Protein AF-A0A1J3K5B2-F1 (afdb_monomer)

pLDDT: mean 75.66, std 18.06, range [34.28, 97.88]

Nearest PDB structures (foldseek):
  3otr-assembly3_F  TM=8.300E-01  e=3.953E-29  Toxoplasma gondii ME49
  6bfz-assembly3_D  TM=8.298E-01  e=1.308E-27  Escherichia coli
  6npf-assembly1_B  TM=8.309E-01  e=1.735E-27  Escherichia coli
  6npf-assembly3_F  TM=8.221E-01  e=9.865E-28  Escherichia coli
  6bfy-assembly1_A  TM=8.298E-01  e=1.658E-26  Escherichia coli

Solvent-accessible surface area (backbone atoms only — not comparable to full-atom values): 31601 Å² total; per-residue (Å²): 100,77,74,51,55,55,55,52,40,53,63,31,23,30,72,43,47,45,48,43,68,42,87,99,33,66,29,27,41,35,38,39,39,32,31,70,78,72,51,72,41,78,43,58,36,37,63,38,102,82,36,80,44,68,65,52,30,55,50,41,41,73,56,47,26,71,71,46,50,67,41,31,42,59,78,37,48,68,59,50,38,48,54,46,49,50,51,55,55,34,46,77,70,63,73,47,94,59,93,79,67,68,54,67,72,56,56,33,43,51,40,20,50,50,37,51,45,39,46,46,41,13,9,60,46,66,74,47,56,53,24,58,41,45,9,56,77,69,74,50,85,89,82,55,35,45,47,43,54,31,30,29,46,38,37,34,74,71,70,25,31,37,24,43,25,42,45,59,31,72,35,58,60,53,25,49,51,55,47,34,46,25,51,52,37,37,53,51,51,33,60,75,68,71,51,70,69,47,79,43,95,66,47,24,35,39,41,81,66,78,32,58,67,56,54,44,52,50,49,49,51,11,30,48,73,55,68,36,66,84,37,45,32,29,31,38,33,48,42,28,52,79,34,48,39,80,91,78,64,30,38,47,51,55,62,49,88,61,43,71,32,44,54,69,56,50,51,53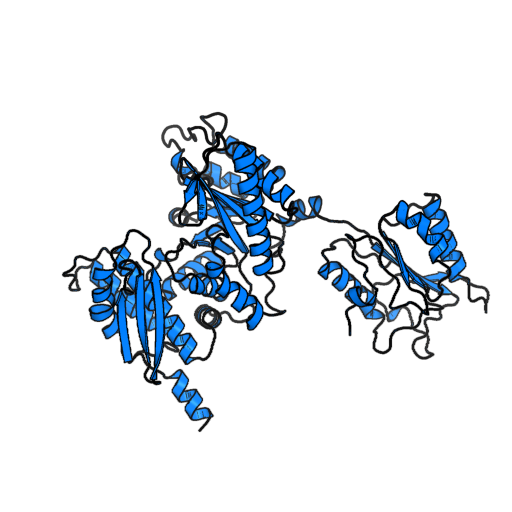,50,50,55,48,36,40,75,75,50,47,38,49,35,37,24,34,75,56,36,90,85,45,56,70,44,54,58,60,50,34,79,36,73,43,35,40,33,36,54,60,84,62,55,85,66,54,87,79,69,82,45,94,69,20,52,46,27,36,44,41,53,69,81,80,31,48,24,54,63,52,44,50,51,54,51,51,50,40,45,75,72,68,30,46,43,30,43,49,52,84,78,45,51,43,54,50,54,58,43,32,48,32,31,20,66,62,42,45,28,33,36,36,53,24,75,68,57,71,77,62,48,46,50,54,44,46,45,41,63,77,74,31,46,95,75,24,48,26,38,26,83,59,78,51,87,79,59,58,48,61,63,52,46,70,77,59,52,65,67,44,45,36,32,36,40,31,42,53,77,59,47,82,78,62,88,91,65,57,78,54,48,45,65,62,34,42,53,48,28,42,41,78,72,71,48,76,40,62,73,40,49,59,35,39,31,30,42,81,75,56,43,71,60,99,84,40,73,57,60,78,88,66,36,80,84,55,41,74,45,75,44,92,40,62,93,92,52,89,54,47,47,56,58,51,53,50,49,55,49,50,33,45,67,67,70,72,46,96,79,58,56,58,11,43,33,44,39,31,22,56,73,75,54,61,76,70,47,56,65,44,36,82,74,29,49,56,66,45,70,33,18,67,93,36,62,77,64,49,66,42,83,76,65,90,89,45,69,52,38,62,51,76,36,53,50,95,122

InterPro domains:
  IPR000941 Enolase [PTHR11902] (56-413)
  IPR020810 Enolase, C-terminal TIM barrel domain [PF00113] (147-414)
  IPR020810 Enolase, C-terminal TIM barrel domain [SM01192] (143-414)
  IPR021139 NYN domain [PF01936] (430-555)
  IPR029017 Enolase-like, N-terminal [G3DSA:3.30.390.10] (14-126)
  IPR029017 Enolase-like, N-terminal [SSF54826] (52-139)
  IPR036849 Enolase-like, C-terminal domain superfamily [G3DSA:3.20.20.120] (128-422)
  IPR036849 Enolase-like, C-terminal domain superfamily [SSF51604] (144-412)

Organism: Noccaea caerulescens (NCBI:txid107243)

Foldseek 3Di:
DVVVVLVVLQQKAFAWWAWDADVPHQQKIWIWTAIPVRDIFIFMFGQDPPDRCPLVRCLRHVQLTVQRGGPRLQPCLVVSLVSLVVSLVCVVVVVDDRPVVDDSLSSLVSLARVSLSSLRVSCVSNVHDSLQSLLVLLVHHDAWAFAWEFAWAEAEPPRKTKTKTQQADFAVVRSLVLQVQLNVLLVVLCVVVVFDWDADPLGHIYGYDQEPVVVLVSSQSSCVVSVNVLRMAMEIEGNQQSQADPVVQWGADRHDPPRTHHLVVLVVVVVCCVQPRRHAEYECSHHLVPLVSLLVCLPDQHEYEYEPVSCVVPPRRPRPRHQAEYEDESSVGSHSSRVSVVQVVCVVSVHAYEYEDPVRGDLLVSRSNCGSSVSNHYYGYRSPDCVSCVNSVCCVPPPNNPRHTNCRPPSDDDDSCVSSCVVPAPQFQEEEEEAQLQDDDDPPDQQQCQLVLLVVLCVVVPHDHDHHPPEYEDEPQARDDVRDGDDPVRHPRHDYDYDHDDPPDSCSRVVVVLVVLVCLLVVNDPPLGLEYEYEYQAPPCPVSCPSSCVPRPYYHYAHNVRQPPDFDDDDPPGTDHPCSSNDVD

Radius of gyration: 30.38 Å; Cα contacts (8 Å, |Δi|>4): 1044; chains: 1; bounding box: 70×64×82 Å

Structure (mmCIF, N/CA/C/O backbone):
data_AF-A0A1J3K5B2-F1
#
_entry.id   AF-A0A1J3K5B2-F1
#
loop_
_atom_site.group_PDB
_atom_site.id
_atom_site.type_symbol
_atom_site.label_atom_id
_atom_site.label_alt_id
_atom_site.label_comp_id
_atom_site.label_asym_id
_atom_site.label_entity_id
_atom_site.label_seq_id
_atom_site.pdbx_PDB_ins_code
_atom_site.Cartn_x
_atom_site.Cartn_y
_atom_site.Cartn_z
_atom_site.occupancy
_atom_site.B_iso_or_equiv
_atom_site.auth_seq_id
_atom_site.auth_comp_id
_atom_site.auth_asym_id
_atom_site.auth_atom_id
_atom_site.pdbx_PDB_model_num
ATOM 1 N N . MET A 1 1 ? -34.889 -6.872 27.319 1.00 44.44 1 MET A N 1
ATOM 2 C CA . MET A 1 1 ? -33.831 -7.878 27.545 1.00 44.44 1 MET A CA 1
ATOM 3 C C . MET A 1 1 ? -32.866 -7.941 26.372 1.00 44.44 1 MET A C 1
ATOM 5 O O . MET A 1 1 ? -31.935 -7.166 26.450 1.00 44.44 1 MET A O 1
ATOM 9 N N . GLU A 1 2 ? -33.076 -8.676 25.269 1.00 37.94 2 GLU A N 1
ATOM 10 C CA . GLU A 1 2 ? -32.074 -8.701 24.163 1.00 37.94 2 GLU A CA 1
ATOM 11 C C . GLU A 1 2 ? -31.792 -7.308 23.551 1.00 37.94 2 GLU A C 1
ATOM 13 O O . GLU A 1 2 ? -30.643 -6.927 23.370 1.00 37.94 2 GLU A O 1
ATOM 18 N N . LEU A 1 3 ? -32.828 -6.482 23.353 1.00 35.09 3 LEU A N 1
ATOM 19 C CA . LEU A 1 3 ? -32.683 -5.082 22.906 1.00 35.09 3 LEU A CA 1
ATOM 20 C C . LEU A 1 3 ? -32.071 -4.141 23.963 1.00 35.09 3 LEU A C 1
ATOM 22 O O . LEU A 1 3 ? -31.509 -3.110 23.609 1.00 35.09 3 LEU A O 1
ATOM 26 N N . GLU A 1 4 ? -32.197 -4.465 25.253 1.00 39.00 4 GLU A N 1
ATOM 27 C CA . GLU A 1 4 ? -31.602 -3.671 26.342 1.00 39.00 4 GLU A CA 1
ATOM 28 C C . GLU A 1 4 ? -30.121 -4.031 26.530 1.00 39.00 4 GLU A C 1
ATOM 30 O O . GLU A 1 4 ? -29.313 -3.130 26.720 1.00 39.00 4 GLU A O 1
ATOM 35 N N . GLU A 1 5 ? -29.747 -5.306 26.364 1.00 45.19 5 GLU A N 1
ATOM 36 C CA . GLU A 1 5 ? -28.350 -5.767 26.338 1.00 45.19 5 GLU A CA 1
ATOM 37 C C . GLU A 1 5 ? -27.587 -5.229 25.110 1.00 45.19 5 GLU A C 1
ATOM 39 O O . GLU A 1 5 ? -26.441 -4.790 25.235 1.00 45.19 5 GLU A O 1
ATOM 44 N N . GLU A 1 6 ? -28.221 -5.171 23.929 1.00 45.34 6 GLU A N 1
ATOM 45 C CA . GLU A 1 6 ? -27.635 -4.526 22.742 1.00 45.34 6 GLU A CA 1
ATOM 46 C C . GLU A 1 6 ? -27.422 -3.014 22.944 1.00 45.34 6 GLU A C 1
ATOM 48 O O . GLU A 1 6 ? -26.370 -2.495 22.564 1.00 45.34 6 GLU A O 1
ATOM 53 N N . LEU A 1 7 ? -28.352 -2.303 23.593 1.00 46.09 7 LEU A N 1
ATOM 54 C CA . LEU A 1 7 ? -28.211 -0.875 23.921 1.00 46.09 7 LEU A CA 1
ATOM 55 C C . LEU A 1 7 ? -27.185 -0.597 25.037 1.00 46.09 7 LEU A C 1
ATOM 57 O O . LEU A 1 7 ? -26.524 0.446 25.005 1.00 46.09 7 LEU A O 1
ATOM 61 N N . GLU A 1 8 ? -27.018 -1.497 26.008 1.00 50.28 8 GLU A N 1
ATOM 62 C CA . GLU A 1 8 ? -25.973 -1.394 27.038 1.00 50.28 8 GLU A CA 1
ATOM 63 C C . GLU A 1 8 ? -24.571 -1.614 26.452 1.00 50.28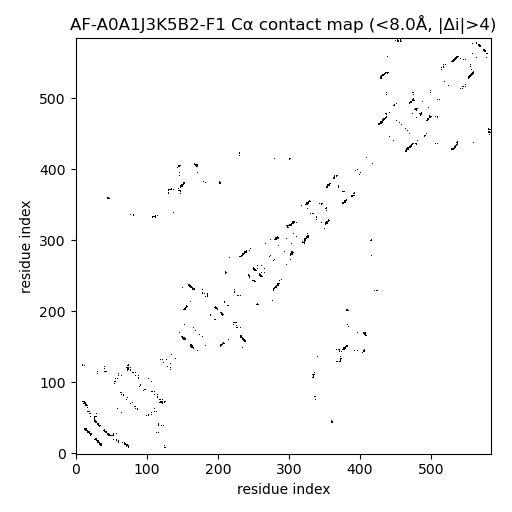 8 GLU A C 1
ATOM 65 O O . GLU A 1 8 ? -23.634 -0.903 26.825 1.00 50.28 8 GLU A O 1
ATOM 70 N N . SER A 1 9 ? -24.429 -2.519 25.474 1.00 54.59 9 SER A N 1
ATOM 71 C CA . SER A 1 9 ? -23.143 -2.777 24.813 1.00 54.59 9 SER A CA 1
ATOM 72 C C . SER A 1 9 ? -22.595 -1.539 24.097 1.00 54.59 9 SER A C 1
ATOM 74 O O . SER A 1 9 ? -21.442 -1.190 24.321 1.00 54.59 9 SER A O 1
ATOM 76 N N . VAL A 1 10 ? -23.417 -0.794 23.344 1.00 63.88 10 VAL A N 1
ATOM 77 C CA . VAL A 1 10 ? -22.994 0.397 22.573 1.00 63.88 10 VAL A CA 1
ATOM 78 C C . VAL A 1 10 ? -22.574 1.569 23.477 1.00 63.88 10 VAL A C 1
ATOM 80 O O . VAL A 1 10 ? -21.803 2.436 23.059 1.00 63.88 10 VAL A O 1
ATOM 83 N N . ASN A 1 11 ? -23.031 1.580 24.732 1.00 78.44 11 ASN A N 1
ATOM 84 C CA . ASN A 1 11 ? -22.770 2.643 25.704 1.00 78.44 11 ASN A CA 1
ATOM 85 C C . ASN A 1 11 ? -21.527 2.418 26.578 1.00 78.44 11 ASN A C 1
ATOM 87 O O . ASN A 1 11 ? -21.271 3.230 27.474 1.00 78.44 11 ASN A O 1
ATOM 91 N N . ALA A 1 12 ? -20.754 1.354 26.333 1.00 89.75 12 ALA A N 1
ATOM 92 C CA . ALA A 1 12 ? -19.545 1.068 27.095 1.00 89.75 12 ALA A CA 1
ATOM 93 C C . ALA A 1 12 ? -18.587 2.273 27.103 1.00 89.75 12 ALA A C 1
ATOM 95 O O . ALA A 1 12 ? -18.315 2.897 26.078 1.00 89.75 12 ALA A O 1
ATOM 96 N N . THR A 1 13 ? -18.058 2.586 28.280 1.00 95.00 13 THR A N 1
ATOM 97 C CA . THR A 1 13 ? -17.163 3.717 28.545 1.00 95.00 13 THR A CA 1
ATOM 98 C C . THR A 1 13 ? -15.763 3.224 28.878 1.00 95.00 13 THR A C 1
ATOM 100 O O . THR A 1 13 ? -15.595 2.125 29.406 1.00 95.00 13 THR A O 1
ATOM 103 N N . ILE A 1 14 ? -14.745 4.036 28.591 1.00 96.19 14 ILE A N 1
ATOM 104 C CA . ILE A 1 14 ? -13.359 3.749 28.981 1.00 96.19 14 ILE A CA 1
ATOM 105 C C . ILE A 1 14 ? -13.229 3.879 30.503 1.00 96.19 14 ILE A C 1
ATOM 107 O O . ILE A 1 14 ? -13.410 4.967 31.047 1.00 96.19 14 ILE A O 1
ATOM 111 N N . THR A 1 15 ? -12.879 2.793 31.187 1.00 96.44 15 THR A N 1
ATOM 112 C CA . THR A 1 15 ? -12.665 2.755 32.647 1.00 96.44 15 THR A CA 1
ATOM 113 C C . THR A 1 15 ? -11.190 2.768 33.025 1.00 96.44 15 THR A C 1
ATOM 115 O O . THR A 1 15 ? -10.830 3.181 34.124 1.00 96.44 15 THR A O 1
ATOM 118 N N . SER A 1 16 ? -10.308 2.348 32.120 1.00 95.31 16 SER A N 1
ATOM 119 C CA . SER A 1 16 ? -8.865 2.412 32.331 1.00 95.31 16 SER A CA 1
ATOM 120 C C . SER A 1 16 ? -8.109 2.508 31.010 1.00 95.31 16 SER A C 1
ATOM 122 O O . SER A 1 16 ? -8.542 2.001 29.976 1.00 95.31 16 SER A O 1
ATOM 124 N N . VAL A 1 17 ? -6.955 3.168 31.059 1.00 96.06 17 VAL A N 1
ATOM 125 C CA . VAL A 1 17 ? -5.959 3.183 29.988 1.00 96.06 17 VAL A CA 1
ATOM 126 C C . VAL A 1 17 ? -4.627 2.900 30.652 1.00 96.06 17 VAL A C 1
ATOM 128 O O . VAL A 1 17 ? -4.208 3.656 31.527 1.00 96.06 17 VAL A O 1
ATOM 131 N N . LYS A 1 18 ? -3.980 1.806 30.259 1.00 94.44 18 LYS A N 1
ATOM 132 C CA . LYS A 1 18 ? -2.683 1.409 30.797 1.00 94.44 18 LYS A CA 1
ATOM 133 C C . LYS A 1 18 ? -1.715 1.133 29.660 1.00 94.44 18 LYS A C 1
ATOM 135 O O . LYS A 1 18 ? -2.020 0.393 28.732 1.00 94.44 18 LYS A O 1
ATOM 140 N N . ALA A 1 19 ? -0.550 1.744 29.746 1.00 92.06 19 ALA A N 1
ATOM 141 C CA . ALA A 1 19 ? 0.590 1.553 28.883 1.00 92.06 19 ALA A CA 1
ATOM 142 C C . ALA A 1 19 ? 1.701 0.871 29.672 1.00 92.06 19 ALA A C 1
ATOM 144 O O . ALA A 1 19 ? 1.981 1.239 30.815 1.00 92.06 19 ALA A O 1
ATOM 145 N N . GLU A 1 20 ? 2.328 -0.120 29.055 1.00 91.06 20 GLU A N 1
ATOM 146 C CA . GLU A 1 20 ? 3.401 -0.918 29.639 1.00 91.06 20 GLU A CA 1
ATOM 147 C C . GLU A 1 20 ? 4.424 -1.251 28.554 1.00 91.06 20 GLU A C 1
ATOM 149 O O . GLU A 1 20 ? 4.094 -1.289 27.369 1.00 91.06 20 GLU A O 1
ATOM 154 N N . LEU A 1 21 ? 5.669 -1.515 28.938 1.00 88.25 21 LEU A N 1
ATOM 155 C CA . LEU A 1 21 ? 6.629 -2.108 28.010 1.00 88.25 21 LEU A CA 1
ATOM 156 C C . LEU A 1 21 ? 6.440 -3.621 27.996 1.00 88.25 21 LEU A C 1
ATOM 158 O O . LEU A 1 21 ? 6.305 -4.239 29.051 1.00 88.25 21 LEU A O 1
ATOM 162 N N . MET A 1 22 ? 6.462 -4.219 26.808 1.00 81.31 22 MET A N 1
ATOM 163 C CA . MET A 1 22 ? 6.482 -5.676 26.688 1.00 81.31 22 MET A CA 1
ATOM 164 C C . MET A 1 22 ? 7.756 -6.235 27.332 1.00 81.31 22 MET A C 1
ATOM 166 O O . MET A 1 22 ? 8.856 -5.710 27.136 1.00 81.31 22 MET A O 1
ATOM 170 N N . GLU A 1 23 ? 7.607 -7.310 28.103 1.00 66.06 23 GLU A N 1
ATOM 171 C CA . GLU A 1 23 ? 8.715 -7.938 28.818 1.00 66.06 23 GLU A CA 1
ATOM 172 C C . GLU A 1 23 ? 9.812 -8.385 27.833 1.00 66.06 23 GLU A C 1
ATOM 174 O O . GLU A 1 23 ? 9.541 -9.019 26.814 1.00 66.06 23 GLU A O 1
ATOM 179 N N . GLY A 1 24 ? 11.060 -7.980 28.092 1.00 60.78 24 GLY A N 1
ATOM 180 C CA . GLY A 1 24 ? 12.194 -8.232 27.193 1.00 60.78 24 GLY A CA 1
ATOM 181 C C . GLY A 1 24 ? 12.294 -7.313 25.962 1.00 60.78 24 GLY A C 1
ATOM 182 O O . GLY A 1 24 ? 13.289 -7.395 25.245 1.00 60.78 24 GLY A O 1
ATOM 183 N N . ALA A 1 25 ? 11.339 -6.401 25.733 1.00 63.59 25 ALA A N 1
ATOM 184 C CA . ALA A 1 25 ? 11.305 -5.517 24.564 1.00 63.59 25 ALA A CA 1
ATOM 185 C C . ALA A 1 25 ? 11.092 -4.039 24.953 1.00 63.59 25 ALA A C 1
ATOM 187 O O . ALA A 1 25 ? 9.985 -3.507 24.874 1.00 63.59 25 ALA A O 1
ATOM 188 N N . LYS A 1 26 ? 12.184 -3.326 25.285 1.00 64.75 26 LYS A N 1
ATOM 189 C CA . LYS A 1 26 ? 12.170 -1.869 25.581 1.00 64.75 26 LYS A CA 1
ATOM 190 C C . LYS A 1 26 ? 11.622 -0.991 24.444 1.00 64.75 26 LYS A C 1
ATOM 192 O O . LYS A 1 26 ? 11.335 0.185 24.640 1.00 64.75 26 LYS A O 1
ATOM 197 N N . THR A 1 27 ? 11.497 -1.566 23.257 1.00 74.06 27 THR A N 1
ATOM 198 C CA . THR A 1 27 ? 11.070 -0.901 22.032 1.00 74.06 27 THR A CA 1
ATOM 199 C C . THR A 1 27 ? 9.609 -1.173 21.685 1.00 74.06 27 THR A C 1
ATOM 201 O O . THR A 1 27 ? 9.162 -0.691 20.653 1.00 74.06 27 THR A O 1
ATOM 204 N N . THR A 1 28 ? 8.844 -1.930 22.486 1.00 81.06 28 THR A N 1
ATOM 205 C CA . THR A 1 28 ? 7.430 -2.231 22.189 1.00 81.06 28 THR A CA 1
ATOM 206 C C . THR A 1 28 ? 6.512 -1.838 23.343 1.00 81.06 28 THR A C 1
ATOM 208 O O . THR A 1 28 ? 6.644 -2.350 24.453 1.00 81.06 28 THR A O 1
ATOM 211 N N . LEU A 1 29 ? 5.552 -0.956 23.058 1.00 84.94 29 LEU A N 1
ATOM 212 C CA . LEU A 1 29 ? 4.522 -0.504 23.990 1.00 84.94 29 LEU A CA 1
ATOM 213 C C . LEU A 1 29 ? 3.285 -1.404 23.887 1.00 84.94 29 LEU A C 1
ATOM 215 O O . LEU A 1 29 ? 2.746 -1.585 22.798 1.00 84.94 29 LEU A O 1
ATOM 219 N N . LEU A 1 30 ? 2.809 -1.937 25.004 1.00 89.00 30 LEU A N 1
ATOM 220 C CA . LEU A 1 30 ? 1.504 -2.574 25.141 1.00 89.00 30 LEU A CA 1
ATOM 221 C C . LEU A 1 30 ? 0.524 -1.555 25.726 1.00 89.00 30 LEU A C 1
ATOM 223 O O . LEU A 1 30 ? 0.769 -1.010 26.797 1.00 89.00 30 LEU A O 1
ATOM 227 N N . LEU A 1 31 ? -0.580 -1.315 25.027 1.00 91.00 31 LEU A N 1
ATOM 228 C CA . LEU A 1 31 ? -1.726 -0.559 25.512 1.00 91.00 31 LEU A CA 1
ATOM 229 C C . LEU A 1 31 ? -2.874 -1.503 25.864 1.00 91.00 31 LEU A C 1
ATOM 231 O O . LEU A 1 31 ? -3.239 -2.371 25.067 1.00 91.00 31 LEU A O 1
ATOM 235 N N . LEU A 1 32 ? -3.464 -1.271 27.029 1.00 94.06 32 LEU A N 1
ATOM 236 C CA . LEU A 1 32 ? -4.656 -1.926 27.547 1.00 94.06 32 LEU A CA 1
ATOM 237 C C . LEU A 1 32 ? -5.728 -0.856 27.773 1.00 94.06 32 LEU A C 1
ATOM 239 O O . LEU A 1 32 ? -5.484 0.130 28.472 1.00 94.06 32 LEU A O 1
ATOM 243 N N . ILE A 1 33 ? -6.899 -1.038 27.167 1.00 95.50 33 ILE A N 1
ATOM 244 C CA . ILE A 1 33 ? -8.073 -0.185 27.378 1.00 95.50 33 ILE A CA 1
ATOM 245 C C . ILE A 1 33 ? -9.153 -1.033 28.041 1.00 95.50 33 ILE A C 1
ATOM 247 O O . ILE A 1 33 ? -9.690 -1.946 27.412 1.00 95.50 33 ILE A O 1
ATOM 251 N N . GLY A 1 34 ? -9.460 -0.727 29.299 1.00 95.94 34 GLY A N 1
ATOM 252 C CA . GLY A 1 34 ? -10.574 -1.324 30.027 1.00 95.94 34 GLY A CA 1
ATOM 253 C C . GLY A 1 34 ? -11.884 -0.617 29.700 1.00 95.94 34 GLY A C 1
ATOM 254 O O . GLY A 1 34 ? -11.926 0.612 29.588 1.00 95.94 34 GLY A O 1
ATOM 255 N N . LEU A 1 35 ? -12.951 -1.396 29.548 1.00 95.75 35 LEU A N 1
ATOM 256 C CA . LEU A 1 35 ? -14.298 -0.914 29.260 1.00 95.75 35 LEU A CA 1
ATOM 257 C C . LEU A 1 35 ? -15.250 -1.238 30.415 1.00 95.75 35 LEU A C 1
ATOM 259 O O . LEU A 1 35 ? -15.079 -2.234 31.117 1.00 95.75 35 LEU A O 1
ATOM 263 N N . SER A 1 36 ? -16.290 -0.424 30.605 1.00 94.44 36 SER A N 1
ATOM 264 C CA . SER A 1 36 ? -17.319 -0.664 31.632 1.00 94.44 36 SER A CA 1
ATOM 265 C C . SER A 1 36 ? -18.167 -1.913 31.380 1.00 94.44 36 SER A C 1
ATOM 267 O O . SER A 1 36 ? -18.754 -2.438 32.319 1.00 94.44 36 SER A O 1
ATOM 269 N N . SER A 1 37 ? -18.147 -2.451 30.157 1.00 87.88 37 SER A N 1
ATOM 270 C CA . SER A 1 37 ? -18.695 -3.773 29.822 1.00 87.88 37 SER A CA 1
ATOM 271 C C . SER A 1 37 ? -17.882 -4.947 30.391 1.00 87.88 37 SER A C 1
ATOM 273 O O . SER A 1 37 ? -18.260 -6.101 30.212 1.00 87.88 37 SER A O 1
ATOM 275 N N . GLY A 1 38 ? -16.734 -4.682 31.027 1.00 88.44 38 GLY A N 1
ATOM 276 C CA . GLY A 1 38 ? -15.796 -5.698 31.511 1.00 88.44 38 GLY A CA 1
ATOM 277 C C . GLY A 1 38 ? -14.830 -6.219 30.441 1.00 88.44 38 GLY A C 1
ATOM 278 O O . GLY A 1 38 ? -13.928 -6.992 30.761 1.00 88.44 38 GLY A O 1
ATOM 279 N N . GLN A 1 39 ? -14.976 -5.789 29.184 1.00 90.00 39 GLN A N 1
ATOM 280 C CA . GLN A 1 39 ? -14.022 -6.099 28.119 1.00 90.00 39 GLN A CA 1
ATOM 281 C C . GLN A 1 39 ? -12.705 -5.328 28.313 1.00 90.00 39 GLN A C 1
ATOM 283 O O . GLN A 1 39 ? -12.701 -4.163 28.711 1.00 90.00 39 GLN A O 1
ATOM 288 N N . GLU A 1 40 ? -11.585 -5.961 27.962 1.00 92.88 40 GLU A N 1
ATOM 289 C CA . GLU A 1 40 ? -10.270 -5.321 27.881 1.00 92.88 40 GLU A CA 1
ATOM 290 C C . GLU A 1 40 ? -9.720 -5.468 26.462 1.00 92.88 40 GLU A C 1
ATOM 292 O O . GLU A 1 40 ? -9.607 -6.572 25.924 1.00 92.88 40 GLU A O 1
ATOM 297 N N . VAL A 1 41 ? -9.360 -4.343 25.851 1.00 90.75 41 VAL A N 1
ATOM 298 C CA . VAL A 1 41 ? -8.843 -4.288 24.483 1.00 90.75 41 VAL A CA 1
ATOM 299 C C . VAL A 1 41 ? -7.341 -4.072 24.533 1.00 90.75 41 VAL A C 1
ATOM 301 O O . VAL A 1 41 ? -6.859 -3.141 25.178 1.00 90.75 41 VAL A O 1
ATOM 304 N N . LYS A 1 42 ? -6.597 -4.920 23.817 1.00 89.50 42 LYS A N 1
ATOM 305 C CA . LYS A 1 42 ? -5.131 -4.891 23.777 1.00 89.50 42 LYS A CA 1
ATOM 306 C C . LYS A 1 42 ? -4.619 -4.388 22.435 1.00 89.50 42 LYS A C 1
ATOM 308 O O . LYS A 1 42 ? -5.135 -4.755 21.376 1.00 89.50 42 LYS A O 1
ATOM 313 N N . ALA A 1 43 ? -3.564 -3.584 22.463 1.00 84.00 43 ALA A N 1
ATOM 314 C CA . ALA A 1 43 ? -2.863 -3.152 21.261 1.00 84.00 43 ALA A CA 1
ATOM 315 C C . ALA A 1 43 ? -1.359 -3.004 21.526 1.00 84.00 43 ALA A C 1
ATOM 317 O O . ALA A 1 43 ? -0.961 -2.396 22.512 1.00 84.00 43 ALA A O 1
ATOM 318 N N . THR A 1 44 ? -0.520 -3.559 20.654 1.00 80.00 44 THR A N 1
ATOM 319 C CA . THR A 1 44 ? 0.945 -3.514 20.775 1.00 80.00 44 THR A CA 1
ATOM 320 C C . THR A 1 44 ? 1.558 -2.615 19.711 1.00 80.00 44 THR A C 1
ATOM 322 O O . THR A 1 44 ? 1.095 -2.580 18.575 1.00 80.00 44 THR A O 1
ATOM 325 N N . PHE A 1 45 ? 2.609 -1.878 20.061 1.00 75.19 45 PHE A N 1
ATOM 326 C CA . PHE A 1 45 ? 3.191 -0.853 19.199 1.00 75.19 45 PHE A CA 1
ATOM 327 C C . PHE A 1 45 ? 4.718 -0.878 19.263 1.00 75.19 45 PHE A C 1
ATOM 329 O O . PHE A 1 45 ? 5.292 -0.458 20.270 1.00 75.19 45 PHE A O 1
ATOM 336 N N . PRO A 1 46 ? 5.393 -1.350 18.204 1.00 71.00 46 PRO A N 1
ATOM 337 C CA . PRO A 1 46 ? 6.846 -1.327 18.139 1.00 71.00 46 PRO A CA 1
ATOM 338 C C . PRO A 1 46 ? 7.340 0.078 17.760 1.00 71.00 46 PRO A C 1
ATOM 340 O O . PRO A 1 46 ? 7.115 0.552 16.657 1.00 71.00 46 PRO A O 1
ATOM 343 N N . GLY A 1 47 ? 8.089 0.749 18.630 1.00 60.94 47 GLY A N 1
ATOM 344 C CA . GLY A 1 47 ? 8.735 2.043 18.358 1.00 60.94 47 GLY A CA 1
ATOM 345 C C . GLY A 1 47 ? 9.852 1.990 17.305 1.00 60.94 47 GLY A C 1
ATOM 346 O O . GLY A 1 47 ? 10.362 3.035 16.889 1.00 60.94 47 GLY A O 1
ATOM 347 N N . GLY A 1 48 ? 10.212 0.786 16.849 1.00 61.09 48 GLY A N 1
ATOM 348 C CA . GLY A 1 48 ? 11.367 0.501 15.996 1.00 61.09 48 GLY A CA 1
ATOM 349 C C . GLY A 1 48 ? 12.638 0.218 16.806 1.00 61.09 48 GLY A C 1
ATOM 350 O O . GLY A 1 48 ? 12.671 0.442 18.014 1.00 61.09 48 GLY A O 1
ATOM 351 N N . CYS A 1 49 ? 13.690 -0.269 16.140 1.00 50.03 49 CYS A N 1
ATOM 352 C CA . CYS A 1 49 ? 14.908 -0.804 16.773 1.00 50.03 49 CYS A CA 1
ATOM 353 C C . CYS A 1 49 ? 15.719 0.196 17.631 1.00 50.03 49 CYS A C 1
ATOM 355 O O . CYS A 1 49 ? 16.657 -0.219 18.302 1.00 50.03 49 CYS A O 1
ATOM 357 N N . GLU A 1 50 ? 15.372 1.490 17.652 1.00 52.47 50 GLU A N 1
ATOM 358 C CA . GLU A 1 50 ? 16.205 2.549 18.253 1.00 52.47 50 GLU A CA 1
ATOM 359 C C . GLU A 1 50 ? 15.467 3.489 19.229 1.00 52.47 50 GLU A C 1
ATOM 361 O O . GLU A 1 50 ? 16.091 4.379 19.805 1.00 52.47 50 GLU A O 1
ATOM 366 N N . ALA A 1 51 ? 14.152 3.335 19.433 1.00 65.81 51 ALA A N 1
ATOM 367 C CA . ALA A 1 51 ? 13.389 4.222 20.317 1.00 65.81 51 ALA A CA 1
ATOM 368 C C . ALA A 1 51 ? 13.237 3.620 21.723 1.00 65.81 51 ALA A C 1
ATOM 370 O O . ALA A 1 51 ? 12.577 2.595 21.885 1.00 65.81 51 ALA A O 1
ATOM 371 N N . ASP A 1 52 ? 13.796 4.281 22.742 1.00 75.88 52 ASP A N 1
ATOM 372 C CA . ASP A 1 52 ? 13.435 4.006 24.136 1.00 75.88 52 ASP A CA 1
ATOM 373 C C . ASP A 1 52 ? 12.016 4.529 24.394 1.00 75.88 52 ASP A C 1
ATOM 375 O O . ASP A 1 52 ? 11.772 5.739 24.398 1.00 75.88 52 ASP A O 1
ATOM 379 N N . LEU A 1 53 ? 11.067 3.603 24.543 1.00 81.44 53 LEU A N 1
ATOM 380 C CA . LEU A 1 53 ? 9.665 3.924 24.798 1.00 81.44 53 LEU A CA 1
ATOM 381 C C . LEU A 1 53 ? 9.335 3.999 26.290 1.00 81.44 53 LEU A C 1
ATOM 383 O O . LEU A 1 53 ? 8.196 4.324 26.618 1.00 81.44 53 LEU A O 1
ATOM 387 N N . ALA A 1 54 ? 10.285 3.737 27.197 1.00 83.00 54 ALA A N 1
ATOM 388 C CA . ALA A 1 54 ? 10.026 3.835 28.633 1.00 83.00 54 ALA A CA 1
ATOM 389 C C . ALA A 1 54 ? 9.434 5.198 29.032 1.00 83.00 54 ALA A C 1
ATOM 391 O O . ALA A 1 54 ? 8.409 5.201 29.716 1.00 83.00 54 ALA A O 1
ATOM 392 N N . PRO A 1 55 ? 9.946 6.338 28.522 1.00 82.12 55 PRO A N 1
ATOM 393 C CA . PRO A 1 55 ? 9.384 7.637 28.872 1.00 82.12 55 PRO A CA 1
ATOM 394 C C . PRO A 1 55 ? 7.962 7.860 28.335 1.00 82.12 55 PRO A C 1
ATOM 396 O O . PRO A 1 55 ? 7.204 8.692 28.812 1.00 82.12 55 PRO A O 1
ATOM 399 N N . VAL A 1 56 ? 7.556 7.116 27.305 1.00 86.38 56 VAL A N 1
ATOM 400 C CA . VAL A 1 56 ? 6.223 7.250 26.700 1.00 86.38 56 VAL A CA 1
ATOM 401 C C . VAL A 1 56 ? 5.131 6.641 27.586 1.00 86.38 56 VAL A C 1
ATOM 403 O O . VAL A 1 56 ? 3.967 7.032 27.483 1.00 86.38 56 VAL A O 1
ATOM 406 N N . VAL A 1 57 ? 5.491 5.714 28.474 1.00 89.50 57 VAL A N 1
ATOM 407 C CA . VAL A 1 57 ? 4.549 5.062 29.390 1.00 89.50 57 VAL A CA 1
ATOM 408 C C . VAL A 1 57 ? 3.876 6.087 30.306 1.00 89.50 57 VAL A C 1
ATOM 410 O O . VAL A 1 57 ? 2.648 6.099 30.398 1.00 89.50 57 VAL A O 1
ATOM 413 N N . SER A 1 58 ? 4.656 6.984 30.917 1.00 89.44 58 SER A N 1
ATOM 414 C CA . SER A 1 58 ? 4.146 8.052 31.791 1.00 89.44 58 SER A CA 1
ATOM 415 C C . SER A 1 58 ? 3.244 9.023 31.020 1.00 89.44 58 SER A C 1
ATOM 417 O O . SER A 1 58 ? 2.160 9.381 31.476 1.00 89.44 58 SER A O 1
ATOM 419 N N . TRP A 1 59 ? 3.619 9.372 29.783 1.00 91.62 59 TRP A N 1
ATOM 420 C CA . TRP A 1 59 ? 2.798 10.212 28.908 1.00 91.62 59 TRP A CA 1
ATOM 421 C C . TRP A 1 59 ? 1.405 9.623 28.663 1.00 91.62 59 TRP A C 1
ATOM 423 O O . TRP A 1 59 ? 0.406 10.344 28.709 1.00 91.62 59 TRP A O 1
ATOM 433 N N . VAL A 1 60 ? 1.305 8.316 28.420 1.00 93.44 60 VAL A N 1
ATOM 434 C CA . VAL A 1 60 ? 0.000 7.678 28.220 1.00 93.44 60 VAL A CA 1
ATOM 435 C C . VAL A 1 60 ? -0.754 7.533 29.542 1.00 93.44 60 VAL A C 1
ATOM 437 O O . VAL A 1 60 ? -1.917 7.924 29.600 1.00 93.44 60 VAL A O 1
ATOM 440 N N . ASN A 1 61 ? -0.112 7.017 30.590 1.00 94.31 61 ASN A N 1
ATOM 441 C CA . ASN A 1 61 ? -0.777 6.670 31.851 1.00 94.31 61 ASN A CA 1
ATOM 442 C C . ASN A 1 61 ? -1.199 7.888 32.669 1.00 94.31 61 ASN A C 1
ATOM 444 O O . ASN A 1 61 ? -2.301 7.906 33.211 1.00 94.31 61 ASN A O 1
ATOM 448 N N . ASP A 1 62 ? -0.349 8.909 32.737 1.00 92.44 62 ASP A N 1
ATOM 449 C CA . ASP A 1 62 ? -0.524 10.016 33.676 1.00 92.44 62 ASP A CA 1
ATOM 450 C C . ASP A 1 62 ? -1.150 11.244 33.008 1.00 92.44 62 ASP A C 1
ATOM 452 O O . ASP A 1 62 ? -1.783 12.064 33.676 1.00 92.44 62 ASP A O 1
ATOM 456 N N . ILE A 1 63 ? -0.991 11.385 31.685 1.00 93.44 63 ILE A N 1
ATOM 457 C CA . ILE A 1 63 ? -1.459 12.563 30.942 1.00 93.44 63 ILE A CA 1
ATOM 458 C C . ILE A 1 63 ? -2.648 12.239 30.039 1.00 93.44 63 ILE A C 1
ATOM 460 O O . ILE A 1 63 ? -3.686 12.895 30.146 1.00 93.44 63 ILE A O 1
ATOM 464 N N . LEU A 1 64 ? -2.526 11.262 29.134 1.00 94.94 64 LEU A N 1
ATOM 465 C CA . LEU A 1 64 ? -3.582 10.985 28.152 1.00 94.94 64 LEU A CA 1
ATOM 466 C C . LEU A 1 64 ? -4.745 10.171 28.737 1.00 94.94 64 LEU A C 1
ATOM 468 O O . LEU A 1 64 ? -5.904 10.535 28.542 1.00 94.94 64 LEU A O 1
ATOM 472 N N . GLY A 1 65 ? -4.451 9.093 29.466 1.00 95.50 65 GLY A N 1
ATOM 473 C CA . GLY A 1 65 ? -5.438 8.168 30.028 1.00 95.50 65 GLY A CA 1
ATOM 474 C C . GLY A 1 65 ? -6.509 8.852 30.885 1.00 95.50 65 GLY A C 1
ATOM 475 O O . GLY A 1 65 ? -7.696 8.706 30.581 1.00 95.50 65 GLY A O 1
ATOM 476 N N . PRO A 1 66 ? -6.136 9.680 31.883 1.00 96.06 66 PRO A N 1
ATOM 477 C CA . PRO A 1 66 ? -7.098 10.379 32.734 1.00 96.06 66 PRO A CA 1
ATOM 478 C C . PRO A 1 66 ? -8.011 11.338 31.966 1.00 96.06 66 PRO A C 1
ATOM 480 O O . PRO A 1 66 ? -9.115 11.626 32.419 1.00 96.06 66 PRO A O 1
ATOM 483 N N . LYS A 1 67 ? -7.572 11.844 30.805 1.00 95.94 67 LYS A N 1
ATOM 484 C CA . LYS A 1 67 ? -8.369 12.765 29.983 1.00 95.94 67 LYS A CA 1
ATOM 485 C C . LYS A 1 67 ? -9.470 12.078 29.198 1.00 95.94 67 LYS A C 1
ATOM 487 O O . LYS A 1 67 ? -10.463 12.731 28.908 1.00 95.94 67 LYS A O 1
ATOM 492 N N . ILE A 1 68 ? -9.302 10.803 28.863 1.00 96.31 68 ILE A N 1
ATOM 493 C CA . ILE A 1 68 ? -10.269 10.054 28.051 1.00 96.31 68 ILE A CA 1
ATOM 494 C C . ILE A 1 68 ? -11.094 9.062 28.884 1.00 96.31 68 ILE A C 1
ATOM 496 O O . ILE A 1 68 ? -11.977 8.391 28.354 1.00 96.31 68 ILE A O 1
ATOM 500 N N . HIS A 1 69 ? -10.845 8.981 30.193 1.00 96.06 69 HIS A N 1
ATOM 501 C CA . HIS A 1 69 ? -11.652 8.198 31.123 1.00 96.06 69 HIS A CA 1
ATOM 502 C C . HIS A 1 69 ? -13.124 8.648 31.104 1.00 96.06 69 HIS A C 1
ATOM 504 O O . HIS A 1 69 ? -13.426 9.839 31.143 1.00 96.06 69 HIS A O 1
ATOM 510 N N . GLY A 1 70 ? -14.047 7.688 31.078 1.00 95.06 70 GLY A N 1
ATOM 511 C CA . GLY A 1 70 ? -15.493 7.913 31.050 1.00 95.06 70 GLY A CA 1
ATOM 512 C C . GLY A 1 70 ? -16.074 8.221 29.667 1.00 95.06 70 GLY A C 1
ATOM 513 O O . GLY A 1 70 ? -17.292 8.284 29.541 1.00 95.06 70 GLY A O 1
ATOM 514 N N . THR A 1 71 ? -15.244 8.379 28.632 1.00 96.12 71 THR A N 1
ATOM 515 C CA . THR A 1 71 ? -15.710 8.600 27.250 1.00 96.12 71 THR A CA 1
ATOM 516 C C . THR A 1 71 ? -16.167 7.300 26.586 1.00 96.12 71 THR A C 1
ATOM 518 O O . THR A 1 71 ? -15.725 6.215 26.979 1.00 96.12 71 THR A O 1
ATOM 521 N N . GLN A 1 72 ? -17.036 7.388 25.573 1.00 94.56 72 GLN A N 1
ATOM 522 C CA . GLN A 1 72 ? -17.547 6.224 24.842 1.00 94.56 72 GLN A CA 1
ATOM 523 C C . GLN A 1 72 ? -16.776 6.021 23.525 1.00 94.56 72 GLN A C 1
ATOM 525 O O . GLN A 1 72 ? -16.990 6.761 22.565 1.00 94.56 72 GLN A O 1
ATOM 530 N N . PRO A 1 73 ? -15.906 5.004 23.383 1.00 93.50 73 PRO A N 1
ATOM 531 C CA . PRO A 1 73 ? -15.060 4.851 22.194 1.00 93.50 73 PRO A CA 1
ATOM 532 C C . PRO A 1 73 ? -15.852 4.536 20.907 1.00 93.50 73 PRO A C 1
ATOM 534 O O . PRO A 1 73 ? -15.371 4.793 19.794 1.00 93.50 73 PRO A O 1
ATOM 537 N N . ALA A 1 74 ? -17.073 4.003 21.033 1.00 90.94 74 ALA A N 1
ATOM 538 C CA . ALA A 1 74 ? -17.988 3.752 19.919 1.00 90.94 74 ALA A CA 1
ATOM 539 C C . ALA A 1 74 ? -18.684 5.027 19.399 1.00 90.94 74 ALA A C 1
ATOM 541 O O . ALA A 1 74 ? -18.856 5.171 18.183 1.00 90.94 74 ALA A O 1
ATOM 542 N N . CYS A 1 75 ? -18.998 5.981 20.276 1.00 88.69 75 CYS A N 1
ATOM 543 C CA . CYS A 1 75 ? -19.768 7.186 19.941 1.00 88.69 75 CYS A CA 1
ATOM 544 C C . CYS A 1 75 ? -18.885 8.439 19.801 1.00 88.69 75 CYS A C 1
ATOM 546 O O . CYS A 1 75 ? -19.064 9.228 18.875 1.00 88.69 75 CYS A O 1
ATOM 548 N N . ASP A 1 76 ? -17.861 8.569 20.644 1.00 90.94 76 ASP A N 1
ATOM 549 C CA . ASP A 1 76 ? -17.143 9.825 20.891 1.00 90.94 76 ASP A CA 1
ATOM 550 C C . ASP A 1 76 ? -15.751 9.878 20.249 1.00 90.94 76 ASP A C 1
ATOM 552 O O . ASP A 1 76 ? -14.919 10.694 20.638 1.00 90.94 76 ASP A O 1
ATOM 556 N N . HIS A 1 77 ? -15.447 9.022 19.267 1.00 94.75 77 HIS A N 1
ATOM 557 C CA . HIS A 1 77 ? -14.076 8.880 18.748 1.00 94.75 77 HIS A CA 1
ATOM 558 C C . HIS A 1 77 ? -13.440 10.216 18.317 1.00 94.75 77 HIS A C 1
ATOM 560 O O . HIS A 1 77 ? -12.282 10.486 18.630 1.00 94.75 77 HIS A O 1
ATOM 566 N N . GLY A 1 78 ? -14.207 11.080 17.643 1.00 95.00 78 GLY A N 1
ATOM 567 C CA . GLY A 1 78 ? -13.739 12.412 17.251 1.00 95.00 78 GLY A CA 1
ATOM 568 C C . GLY A 1 78 ? -13.413 13.313 18.447 1.00 95.00 78 GLY A C 1
ATOM 569 O O . GLY A 1 78 ? -12.380 13.978 18.440 1.00 95.00 78 GLY A O 1
ATOM 570 N N . HIS A 1 79 ? -14.245 13.285 19.491 1.00 96.62 79 HIS A N 1
ATOM 571 C CA . HIS A 1 79 ? -14.026 14.047 20.721 1.00 96.62 79 HIS A CA 1
ATOM 572 C C . HIS A 1 79 ? -12.814 13.525 21.508 1.00 96.62 79 HIS A C 1
ATOM 574 O O . HIS A 1 79 ? -11.978 14.306 21.961 1.00 96.62 79 HIS A O 1
ATOM 580 N N . ILE A 1 80 ? -12.657 12.202 21.605 1.00 97.62 80 ILE A N 1
ATOM 581 C CA . ILE A 1 80 ? -11.486 11.569 22.225 1.00 97.62 80 ILE A CA 1
ATOM 582 C C . ILE A 1 80 ? -10.199 12.015 21.513 1.00 97.62 80 ILE A C 1
ATOM 584 O O . ILE A 1 80 ? -9.227 12.412 22.158 1.00 97.62 80 ILE A O 1
ATOM 588 N N . ASP A 1 81 ? -10.202 12.031 20.180 1.00 97.75 81 ASP A N 1
ATOM 589 C CA . ASP A 1 81 ? -9.064 12.503 19.390 1.00 97.75 81 ASP A CA 1
ATOM 590 C C . ASP A 1 81 ? -8.776 14.002 19.564 1.00 97.75 81 ASP A C 1
ATOM 592 O O . ASP A 1 81 ? -7.615 14.422 19.488 1.00 97.75 81 ASP A O 1
ATOM 596 N N . GLU A 1 82 ? -9.799 14.825 19.791 1.00 97.62 82 GLU A N 1
ATOM 597 C CA . GLU A 1 82 ? -9.633 16.241 20.130 1.00 97.62 82 GLU A CA 1
ATOM 598 C C . GLU A 1 82 ? -8.937 16.405 21.482 1.00 97.62 82 GLU A C 1
ATOM 600 O O . GLU A 1 82 ? -7.948 17.137 21.553 1.00 97.62 82 GLU A O 1
ATOM 605 N N . LEU A 1 83 ? -9.362 15.664 22.510 1.00 97.50 83 LEU A N 1
ATOM 606 C CA . LEU A 1 83 ? -8.731 15.669 23.835 1.00 97.50 83 LEU A CA 1
ATOM 607 C C . LEU A 1 83 ? -7.258 15.243 23.763 1.00 97.50 83 LEU A C 1
ATOM 609 O O . LEU A 1 83 ? -6.385 15.915 24.320 1.00 97.50 83 LEU A O 1
ATOM 613 N N . ILE A 1 84 ? -6.962 14.164 23.030 1.00 96.94 84 ILE A N 1
ATOM 614 C CA . ILE A 1 84 ? -5.590 13.680 22.807 1.00 96.94 84 ILE A CA 1
ATOM 615 C C . ILE A 1 84 ? -4.746 14.753 22.101 1.00 96.94 84 ILE A C 1
ATOM 617 O O . ILE A 1 84 ? -3.624 15.058 22.520 1.00 96.94 84 ILE A O 1
ATOM 621 N N . THR A 1 85 ? -5.285 15.359 21.040 1.00 95.56 85 THR A N 1
ATOM 622 C CA . THR A 1 85 ? -4.594 16.414 20.282 1.00 95.56 85 THR A CA 1
ATOM 623 C C . THR A 1 85 ? -4.330 17.640 21.154 1.00 95.56 85 THR A C 1
ATOM 625 O O . THR A 1 85 ? -3.241 18.215 21.093 1.00 95.56 85 THR A O 1
ATOM 628 N N . GLU A 1 86 ? -5.292 18.029 21.989 1.00 95.69 86 GLU A N 1
ATOM 629 C CA . GLU A 1 86 ? -5.159 19.154 22.908 1.00 95.69 86 GLU A CA 1
ATOM 630 C C . GLU A 1 86 ? -4.008 18.936 23.899 1.00 95.69 86 GLU A C 1
ATOM 632 O O . GLU A 1 86 ? -3.180 19.832 24.078 1.00 95.69 86 GLU A O 1
ATOM 637 N N . GLN A 1 87 ? -3.894 17.742 24.496 1.00 94.62 87 GLN A N 1
ATOM 638 C CA . GLN A 1 87 ? -2.786 17.432 25.407 1.00 94.62 87 GLN A CA 1
ATOM 639 C C . GLN A 1 87 ? -1.438 17.496 24.694 1.00 94.62 87 GLN A C 1
ATOM 641 O O . GLN A 1 87 ? -0.494 18.112 25.198 1.00 94.62 87 GLN A O 1
ATOM 646 N N . PHE A 1 88 ? -1.346 16.933 23.488 1.00 93.00 88 PHE A N 1
ATOM 647 C CA . PHE A 1 88 ? -0.124 17.019 22.698 1.00 93.00 88 PHE A CA 1
ATOM 648 C C . PHE A 1 88 ? 0.272 18.479 22.413 1.00 93.00 88 PHE A C 1
ATOM 650 O O . PHE A 1 88 ? 1.415 18.866 22.665 1.00 93.00 88 PHE A O 1
ATOM 657 N N . GLU A 1 89 ? -0.653 19.335 21.979 1.00 92.19 89 GLU A N 1
ATOM 658 C CA . GLU A 1 89 ? -0.362 20.754 21.729 1.00 92.19 89 GLU A CA 1
ATOM 659 C C . GLU A 1 89 ? -0.063 21.550 23.014 1.00 92.19 89 GLU A C 1
ATOM 661 O O . GLU A 1 89 ? 0.788 22.448 23.013 1.00 92.19 89 GLU A O 1
ATOM 666 N N . ASN A 1 90 ? -0.698 21.210 24.137 1.00 91.81 90 ASN A N 1
ATOM 667 C CA . ASN A 1 90 ? -0.395 21.799 25.442 1.00 91.81 90 ASN A CA 1
ATOM 668 C C . ASN A 1 90 ? 1.020 21.437 25.926 1.00 91.81 90 ASN A C 1
ATOM 670 O O . ASN A 1 90 ? 1.701 22.298 26.495 1.00 91.81 90 ASN A O 1
ATOM 674 N N . SER A 1 91 ? 1.507 20.225 25.634 1.00 89.38 91 SER A N 1
ATOM 675 C CA . SER A 1 91 ? 2.885 19.817 25.944 1.00 89.38 91 SER A CA 1
ATOM 676 C C . SER A 1 91 ? 3.928 20.644 25.188 1.00 89.38 91 SER A C 1
ATOM 678 O O . SER A 1 91 ? 4.887 21.118 25.797 1.00 89.38 91 SER A O 1
ATOM 680 N N . LYS A 1 92 ? 3.692 20.953 23.904 1.00 86.50 92 LYS A N 1
ATOM 681 C CA . LYS A 1 92 ? 4.579 21.821 23.101 1.00 86.50 92 LYS A CA 1
ATOM 682 C C . LYS A 1 92 ? 4.666 23.241 23.643 1.00 86.50 92 LYS A C 1
ATOM 684 O O . LYS A 1 92 ? 5.723 23.867 23.629 1.00 86.50 92 LYS A O 1
ATOM 689 N N . LYS A 1 93 ? 3.543 23.748 24.153 1.00 86.75 93 LYS A N 1
ATOM 690 C CA . LYS A 1 93 ? 3.450 25.059 24.813 1.00 86.75 93 LYS A CA 1
ATOM 691 C C . LYS A 1 93 ? 4.021 25.048 26.237 1.00 86.75 93 LYS A C 1
ATOM 693 O O . LYS A 1 93 ? 3.903 26.061 26.921 1.00 86.75 93 LYS A O 1
ATOM 698 N N . ARG A 1 94 ? 4.614 23.931 26.688 1.00 77.94 94 ARG A N 1
ATOM 699 C CA . ARG A 1 94 ? 5.137 23.715 28.051 1.00 77.94 94 ARG A CA 1
ATOM 700 C C . ARG A 1 94 ? 4.096 23.979 29.144 1.00 77.94 94 ARG A C 1
ATOM 702 O O . ARG A 1 94 ? 4.432 24.430 30.233 1.00 77.94 94 ARG A O 1
ATOM 709 N N . LYS A 1 95 ? 2.819 23.718 28.842 1.00 78.62 95 LYS A N 1
ATOM 710 C CA . LYS A 1 95 ? 1.702 23.848 29.792 1.00 78.62 95 LYS A CA 1
ATOM 711 C C . LYS A 1 95 ? 1.462 22.580 30.612 1.00 78.62 95 LYS A C 1
ATOM 713 O O . LYS A 1 95 ? 0.627 22.596 31.508 1.00 78.62 95 LYS A O 1
ATOM 718 N N . LEU A 1 96 ? 2.160 21.495 30.283 1.00 78.62 96 LEU A N 1
ATOM 719 C CA . LEU A 1 96 ? 2.070 20.211 30.967 1.00 78.62 96 LEU A CA 1
ATOM 720 C C . LEU A 1 96 ? 3.419 19.851 31.600 1.00 78.62 96 LEU A C 1
ATOM 722 O O . LEU A 1 96 ? 4.457 20.225 31.042 1.00 78.62 96 LEU A O 1
ATOM 726 N N . PRO A 1 97 ? 3.416 19.121 32.729 1.00 71.62 97 PRO A N 1
ATOM 727 C CA . PRO A 1 97 ? 4.629 18.537 33.285 1.00 71.62 97 PRO A CA 1
ATOM 728 C C . PRO A 1 97 ? 5.255 17.567 32.277 1.00 71.62 97 PRO A C 1
ATOM 730 O O . PRO A 1 97 ? 4.558 16.743 31.692 1.00 71.62 97 PRO A O 1
ATOM 733 N N . ASP A 1 98 ? 6.568 17.664 32.082 1.00 75.44 98 ASP A N 1
ATOM 734 C CA . ASP A 1 98 ? 7.347 16.728 31.262 1.00 75.44 98 ASP A CA 1
ATOM 735 C C . ASP A 1 98 ? 8.687 16.434 31.955 1.00 75.44 98 ASP A C 1
ATOM 737 O O . ASP A 1 98 ? 9.744 16.900 31.513 1.00 75.44 98 ASP A O 1
ATOM 741 N N . PRO A 1 99 ? 8.650 15.755 33.118 1.00 62.41 99 PRO A N 1
ATOM 742 C CA . PRO A 1 99 ? 9.841 15.518 33.932 1.00 62.41 99 PRO A CA 1
ATOM 743 C C . PRO A 1 99 ? 10.896 14.682 33.193 1.00 62.41 99 PRO A C 1
ATOM 745 O O . PRO A 1 99 ? 12.091 14.869 33.418 1.00 62.41 99 PRO A O 1
ATOM 748 N N . GLU A 1 100 ? 10.466 13.822 32.269 1.00 77.62 100 GLU A N 1
ATOM 749 C CA . GLU A 1 100 ? 11.328 12.929 31.488 1.00 77.62 100 GLU A CA 1
ATOM 750 C C . GLU A 1 100 ? 11.831 13.563 30.177 1.00 77.62 100 GLU A C 1
ATOM 752 O O . GLU A 1 100 ? 12.634 12.954 29.472 1.00 77.62 100 GLU A O 1
ATOM 757 N N . LYS A 1 101 ? 11.418 14.805 29.865 1.00 82.81 101 LYS A N 1
ATOM 758 C CA . LYS A 1 101 ? 11.771 15.540 28.633 1.00 82.81 101 LYS A CA 1
ATOM 759 C C . LYS A 1 101 ? 11.515 14.711 27.373 1.00 82.81 101 LYS A C 1
ATOM 761 O O . LYS A 1 101 ? 12.383 14.592 26.502 1.00 82.81 101 LYS A O 1
ATOM 766 N N . ILE A 1 102 ? 10.324 14.130 27.283 1.00 85.44 102 ILE A N 1
ATOM 767 C CA . ILE A 1 102 ? 9.970 13.198 26.216 1.00 85.44 102 ILE A CA 1
ATOM 768 C C . ILE A 1 102 ? 9.983 13.949 24.868 1.00 85.44 102 ILE A C 1
ATOM 770 O O . ILE A 1 102 ? 9.302 14.972 24.723 1.00 85.44 102 ILE A O 1
ATOM 774 N N . PRO A 1 103 ? 10.712 13.458 23.850 1.00 86.94 103 PRO A N 1
ATOM 775 C CA . PRO A 1 103 ? 10.727 14.060 22.521 1.00 86.94 103 PRO A CA 1
ATOM 776 C C . PRO A 1 103 ? 9.327 14.185 21.898 1.00 86.94 103 PRO A C 1
ATOM 778 O O . PRO A 1 103 ? 8.525 13.248 21.935 1.00 86.94 103 PRO A O 1
ATOM 781 N N . ASP A 1 104 ? 9.043 15.318 21.247 1.00 87.94 104 ASP A N 1
ATOM 782 C CA . ASP A 1 104 ? 7.729 15.596 20.644 1.00 87.94 104 ASP A CA 1
ATOM 783 C C . ASP A 1 104 ? 7.302 14.540 19.613 1.00 87.94 104 ASP A C 1
ATOM 785 O O . ASP A 1 104 ? 6.120 14.220 19.498 1.00 87.94 104 ASP A O 1
ATOM 789 N N . ASN A 1 105 ? 8.244 13.968 18.861 1.00 85.12 105 ASN A N 1
ATOM 790 C CA . ASN A 1 105 ? 7.953 12.891 17.916 1.00 85.12 105 ASN A CA 1
ATOM 791 C C . ASN A 1 105 ? 7.465 11.615 18.621 1.00 85.12 105 ASN A C 1
ATOM 793 O O . ASN A 1 105 ? 6.584 10.945 18.084 1.00 85.12 105 ASN A O 1
ATOM 797 N N . LEU A 1 106 ? 7.980 11.306 19.816 1.00 85.81 106 LEU A N 1
ATOM 798 C CA . LEU A 1 106 ? 7.537 10.155 20.607 1.00 85.81 106 LEU A CA 1
ATOM 799 C C . LEU A 1 106 ? 6.173 10.411 21.256 1.00 85.81 106 LEU A C 1
ATOM 801 O O . LEU A 1 106 ? 5.295 9.558 21.152 1.00 85.81 106 LEU A O 1
ATOM 805 N N . LYS A 1 107 ? 5.932 11.609 21.813 1.00 88.81 107 LYS A N 1
ATOM 806 C CA . LYS A 1 107 ? 4.593 11.994 22.312 1.00 88.81 107 LYS A CA 1
ATOM 807 C C . LYS A 1 107 ? 3.537 11.937 21.212 1.00 88.81 107 LYS A C 1
ATOM 809 O O . LYS A 1 107 ? 2.421 11.464 21.435 1.00 88.81 107 LYS A O 1
ATOM 814 N N . LYS A 1 108 ? 3.884 12.405 20.010 1.00 88.62 108 LYS A N 1
ATOM 815 C CA . LYS A 1 108 ? 3.002 12.356 18.841 1.00 88.62 108 LYS A CA 1
ATOM 816 C C . LYS A 1 108 ? 2.676 10.921 18.445 1.00 88.62 108 LYS A C 1
ATOM 818 O O . LYS A 1 108 ? 1.510 10.609 18.225 1.00 88.62 108 LYS A O 1
ATOM 823 N N . LEU A 1 109 ? 3.697 10.066 18.369 1.00 85.56 109 LEU A N 1
ATOM 824 C CA . LEU A 1 109 ? 3.529 8.649 18.066 1.00 85.56 109 LEU A CA 1
ATOM 825 C C . LEU A 1 109 ? 2.613 7.979 19.097 1.00 85.56 109 LEU A C 1
ATOM 827 O O . LEU A 1 109 ? 1.653 7.330 18.707 1.00 85.56 109 LEU A O 1
ATOM 831 N N . ALA A 1 110 ? 2.848 8.208 20.388 1.00 87.94 110 ALA A N 1
ATOM 832 C CA . ALA A 1 110 ? 2.040 7.671 21.483 1.00 87.94 110 ALA A CA 1
ATOM 833 C C . ALA A 1 110 ? 0.570 8.108 21.422 1.00 87.94 110 ALA A C 1
ATOM 835 O O . ALA A 1 110 ? -0.336 7.306 21.621 1.00 87.94 110 ALA A O 1
ATOM 836 N N . SER A 1 111 ? 0.344 9.384 21.105 1.00 92.31 111 SER A N 1
ATOM 837 C CA . SER A 1 111 ? -0.992 9.968 20.945 1.00 92.31 111 SER A CA 1
ATOM 838 C C . SER A 1 111 ? -1.760 9.295 19.806 1.00 92.31 111 SER A C 1
ATOM 840 O O . SER A 1 111 ? -2.922 8.920 19.959 1.00 92.31 111 SER A O 1
ATOM 842 N N . LEU A 1 112 ? -1.080 9.073 18.679 1.00 90.56 112 LEU A N 1
ATOM 843 C CA . LEU A 1 112 ? -1.642 8.382 17.524 1.00 90.56 112 LEU A CA 1
ATOM 844 C C . LEU A 1 112 ? -1.968 6.936 17.883 1.00 90.56 112 LEU A C 1
ATOM 846 O O . LEU A 1 112 ? -3.070 6.470 17.634 1.00 90.56 112 LEU A O 1
ATOM 850 N N . VAL A 1 113 ? -1.020 6.256 18.512 1.00 88.44 113 VAL A N 1
ATOM 851 C CA . VAL A 1 113 ? -1.127 4.879 18.985 1.00 88.44 113 VAL A CA 1
ATOM 852 C C . VAL A 1 113 ? -2.330 4.684 19.920 1.00 88.44 113 VAL A C 1
ATOM 854 O O . VAL A 1 113 ? -3.122 3.765 19.704 1.00 88.44 113 VAL A O 1
ATOM 857 N N . LEU A 1 114 ? -2.538 5.586 20.884 1.00 92.75 114 LEU A N 1
ATOM 858 C CA . LEU A 1 114 ? -3.714 5.564 21.756 1.00 92.75 114 LEU A CA 1
ATOM 859 C C . LEU A 1 114 ? -5.015 5.755 20.966 1.00 92.75 114 LEU A C 1
ATOM 861 O O . LEU A 1 114 ? -5.963 5.002 21.162 1.00 92.75 114 LEU A O 1
ATOM 865 N N . SER A 1 115 ? -5.046 6.703 20.027 1.00 94.62 115 SER A N 1
ATOM 866 C CA . SER A 1 115 ? -6.194 6.921 19.136 1.00 94.62 115 SER A CA 1
ATOM 867 C C . SER A 1 115 ? -6.546 5.665 18.315 1.00 94.62 115 SER A C 1
ATOM 869 O O . SER A 1 115 ? -7.715 5.279 18.226 1.00 94.62 115 SER A O 1
ATOM 871 N N . LEU A 1 116 ? -5.550 4.936 17.793 1.00 92.69 116 LEU A N 1
ATOM 872 C CA . LEU A 1 116 ? -5.782 3.659 17.099 1.00 92.69 116 LEU A CA 1
ATOM 873 C C . LEU A 1 116 ? -6.329 2.575 18.044 1.00 92.69 116 LEU A C 1
ATOM 875 O O . LEU A 1 116 ? -7.225 1.820 17.663 1.00 92.69 116 LEU A O 1
ATOM 879 N N . ALA A 1 117 ? -5.828 2.503 19.281 1.00 92.88 117 ALA A N 1
ATOM 880 C CA . ALA A 1 117 ? -6.330 1.570 20.291 1.00 92.88 117 ALA A CA 1
ATOM 881 C C . ALA A 1 117 ? -7.787 1.884 20.684 1.00 92.88 117 ALA A C 1
ATOM 883 O O . ALA A 1 117 ? -8.607 0.972 20.771 1.00 92.88 117 ALA A O 1
ATOM 884 N N . VAL A 1 118 ? -8.147 3.165 20.812 1.00 95.62 118 VAL A N 1
ATOM 885 C CA . VAL A 1 118 ? -9.537 3.612 21.015 1.00 95.62 118 VAL A CA 1
ATOM 886 C C . VAL A 1 118 ? -10.423 3.201 19.835 1.00 95.62 118 VAL A C 1
ATOM 888 O O . VAL A 1 118 ? -11.566 2.797 20.037 1.00 95.62 118 VAL A O 1
ATOM 891 N N . CYS A 1 119 ? -9.913 3.244 18.598 1.00 95.19 119 CYS A N 1
ATOM 892 C CA . CYS A 1 119 ? -10.642 2.746 17.428 1.00 95.19 119 CYS A CA 1
ATOM 893 C C . CYS A 1 119 ? -10.941 1.243 17.546 1.00 95.19 119 CYS A C 1
ATOM 895 O O . CYS A 1 119 ? -12.087 0.837 17.345 1.00 95.19 119 CYS A O 1
ATOM 897 N N . LYS A 1 120 ? -9.945 0.432 17.939 1.00 93.94 120 LYS A N 1
ATOM 898 C CA . LYS A 1 120 ? -10.142 -1.002 18.219 1.00 93.94 120 LYS A CA 1
ATOM 899 C C . LYS A 1 120 ? -11.165 -1.227 19.332 1.00 93.94 120 LYS A C 1
ATOM 901 O O . LYS A 1 120 ? -12.022 -2.092 19.192 1.00 93.94 120 LYS A O 1
ATOM 906 N N . ALA A 1 121 ? -11.111 -0.432 20.400 1.00 94.19 121 ALA A N 1
ATOM 907 C CA . ALA A 1 121 ? -12.074 -0.533 21.488 1.00 94.19 121 ALA A CA 1
ATOM 908 C C . ALA A 1 121 ? -13.495 -0.217 21.013 1.00 94.19 121 ALA A C 1
ATOM 910 O O . ALA A 1 121 ? -14.408 -0.991 21.267 1.00 94.19 121 ALA A O 1
ATOM 911 N N . GLY A 1 122 ? -13.671 0.844 20.223 1.00 94.62 122 GLY A N 1
ATOM 912 C CA . GLY A 1 122 ? -14.957 1.161 19.605 1.00 94.62 122 GLY A CA 1
ATOM 913 C C . GLY A 1 122 ? -15.459 0.063 18.659 1.00 94.62 122 GLY A C 1
ATOM 914 O O . GLY A 1 122 ? -16.657 -0.183 18.609 1.00 94.62 122 GLY A O 1
ATOM 915 N N . ALA A 1 123 ? -14.567 -0.621 17.936 1.00 93.50 123 ALA A N 1
ATOM 916 C CA . ALA A 1 123 ? -14.927 -1.764 17.095 1.00 93.50 123 ALA A CA 1
ATOM 917 C C . ALA A 1 123 ? -15.425 -2.960 17.932 1.00 93.50 123 ALA A C 1
ATOM 919 O O . ALA A 1 123 ? -16.472 -3.520 17.618 1.00 93.50 123 ALA A O 1
ATOM 920 N N . SER A 1 124 ? -14.726 -3.280 19.032 1.00 92.69 124 SER A N 1
ATOM 921 C CA . SER A 1 124 ? -15.109 -4.329 19.995 1.00 92.69 124 SER A CA 1
ATOM 922 C C . SER A 1 124 ? -16.484 -4.067 20.607 1.00 92.69 124 SER A C 1
ATOM 924 O O . SER A 1 124 ? -17.334 -4.950 20.624 1.00 92.69 124 SER A O 1
ATOM 926 N N . VAL A 1 125 ? -16.717 -2.826 21.043 1.00 92.81 125 VAL A N 1
ATOM 927 C CA . VAL A 1 125 ? -17.987 -2.361 21.619 1.00 92.81 125 VAL A CA 1
ATOM 928 C C . VAL A 1 125 ? -19.148 -2.520 20.637 1.00 92.81 125 VAL A C 1
ATOM 930 O O . VAL A 1 125 ? -20.235 -2.927 21.023 1.00 92.81 125 VAL A O 1
ATOM 933 N N . LEU A 1 126 ? -18.912 -2.228 19.357 1.00 91.12 126 LEU A N 1
ATOM 934 C CA . LEU A 1 126 ? -19.923 -2.325 18.304 1.00 91.12 126 LEU A CA 1
ATOM 935 C C . LEU A 1 126 ? -20.068 -3.739 17.716 1.00 91.12 126 LEU A C 1
ATOM 937 O O . LEU A 1 126 ? -20.897 -3.932 16.831 1.00 91.12 126 LEU A O 1
ATOM 941 N N . GLY A 1 127 ? -19.239 -4.705 18.128 1.00 91.25 127 GLY A N 1
ATOM 942 C CA . GLY A 1 127 ? -19.232 -6.048 17.542 1.00 91.25 127 GLY A CA 1
ATOM 943 C C . GLY A 1 127 ? -18.877 -6.071 16.048 1.00 91.25 127 GLY A C 1
ATOM 944 O O . GLY A 1 127 ? -19.331 -6.951 15.318 1.00 91.25 127 GLY A O 1
ATOM 945 N N . VAL A 1 128 ? -18.088 -5.103 15.565 1.00 91.44 128 VAL A N 1
ATOM 946 C CA . VAL A 1 128 ? -17.665 -5.007 14.156 1.00 91.44 128 VAL A CA 1
ATOM 947 C C . VAL A 1 128 ? -16.155 -5.158 14.019 1.00 91.44 128 VAL A C 1
ATOM 949 O O . VAL A 1 128 ? -15.394 -4.861 14.938 1.00 91.44 128 VAL A O 1
ATOM 952 N N . SER A 1 129 ? -15.692 -5.563 12.837 1.00 92.31 129 SER A N 1
ATOM 953 C CA . SER A 1 129 ? -14.261 -5.580 12.541 1.00 92.31 129 SER A CA 1
ATOM 954 C C . SER A 1 129 ? -13.664 -4.172 12.480 1.00 92.31 129 SER A C 1
ATOM 956 O O . SER A 1 129 ? -14.339 -3.175 12.194 1.00 92.31 129 SER A O 1
ATOM 958 N N . VAL A 1 130 ? -12.361 -4.082 12.747 1.00 93.50 130 VAL A N 1
ATOM 959 C CA . VAL A 1 130 ? -11.652 -2.803 12.880 1.00 93.50 130 VAL A CA 1
ATOM 960 C C . VAL A 1 130 ? -11.704 -1.991 11.583 1.00 93.50 130 VAL A C 1
ATOM 962 O O . VAL A 1 130 ? -12.016 -0.800 11.633 1.00 93.50 130 VAL A O 1
ATOM 965 N N . PHE A 1 131 ? -11.493 -2.597 10.409 1.00 92.56 131 PHE A N 1
ATOM 966 C CA . PHE A 1 131 ? -11.618 -1.866 9.142 1.00 92.56 131 PHE A CA 1
ATOM 967 C C . PHE A 1 131 ? -13.036 -1.322 8.896 1.00 92.56 131 PHE A C 1
ATOM 969 O O . PHE A 1 131 ? -13.172 -0.211 8.381 1.00 92.56 131 PHE A O 1
ATOM 976 N N . LYS A 1 132 ? -14.096 -2.044 9.300 1.00 92.06 132 LYS A N 1
ATOM 977 C CA . LYS A 1 132 ? -15.488 -1.560 9.207 1.00 92.06 132 LYS A CA 1
ATOM 978 C C . LYS A 1 132 ? -15.718 -0.382 10.145 1.00 92.06 132 LYS A C 1
ATOM 980 O O . LYS A 1 132 ? -16.356 0.599 9.758 1.00 92.06 132 LYS A O 1
ATOM 985 N N . ARG A 1 133 ? -15.136 -0.422 11.350 1.00 93.50 133 ARG A N 1
ATOM 986 C CA . ARG A 1 133 ? -15.139 0.727 12.263 1.00 93.50 133 ARG A CA 1
ATOM 987 C C . ARG A 1 133 ? -14.448 1.934 11.630 1.00 93.50 133 ARG A C 1
ATOM 989 O O . ARG A 1 133 ? -15.029 3.017 11.615 1.00 93.50 133 ARG A O 1
ATOM 996 N N . ILE A 1 134 ? -13.260 1.764 11.057 1.00 94.12 134 ILE A N 1
ATOM 997 C CA . ILE A 1 134 ? -12.536 2.843 10.364 1.00 94.12 134 ILE A CA 1
ATOM 998 C C . ILE A 1 134 ? -13.368 3.410 9.206 1.00 94.12 134 ILE A C 1
ATOM 1000 O O . ILE A 1 134 ? -13.467 4.628 9.065 1.00 94.12 134 ILE A O 1
ATOM 1004 N N . ALA A 1 135 ? -14.018 2.553 8.419 1.00 91.25 135 ALA A N 1
ATOM 1005 C CA . ALA A 1 135 ? -14.896 2.967 7.329 1.00 91.25 135 ALA A CA 1
ATOM 1006 C C . ALA A 1 135 ? -16.082 3.814 7.818 1.00 91.25 135 ALA A C 1
ATOM 1008 O O . ALA A 1 135 ? -16.352 4.884 7.267 1.00 91.25 135 ALA A O 1
ATOM 1009 N N . SER A 1 136 ? -16.714 3.404 8.927 1.00 91.19 136 SER A N 1
ATOM 1010 C CA . SER A 1 136 ? -17.791 4.174 9.564 1.00 91.19 136 SER A CA 1
ATOM 1011 C C . SER A 1 136 ? -17.332 5.577 9.979 1.00 91.19 136 SER A C 1
ATOM 1013 O O . SER A 1 136 ? -18.030 6.554 9.720 1.00 91.19 136 SER A O 1
ATOM 1015 N N . LEU A 1 137 ? -16.111 5.704 10.516 1.00 92.12 137 LEU A N 1
ATOM 1016 C CA . LEU A 1 137 ? -15.501 6.991 10.870 1.00 92.12 137 LEU A CA 1
ATOM 1017 C C . LEU A 1 137 ? -15.143 7.836 9.635 1.00 92.12 137 LEU A C 1
ATOM 1019 O O . LEU A 1 137 ? -15.084 9.062 9.720 1.00 92.12 137 LEU A O 1
ATOM 1023 N N . CYS A 1 138 ? -14.911 7.201 8.484 1.00 88.12 138 CYS A N 1
ATOM 1024 C CA . CYS A 1 138 ? -14.692 7.881 7.207 1.00 88.12 138 CYS A CA 1
ATOM 1025 C C . CYS A 1 138 ? -15.997 8.341 6.534 1.00 88.12 138 CYS A C 1
ATOM 1027 O O . CYS A 1 138 ? -15.932 9.164 5.618 1.00 88.12 138 CYS A O 1
ATOM 1029 N N . GLY A 1 139 ? -17.158 7.845 6.978 1.00 82.19 139 GLY A N 1
ATOM 1030 C CA . GLY A 1 139 ? -18.467 8.140 6.390 1.00 82.19 139 GLY A CA 1
ATOM 1031 C C . GLY A 1 139 ? -18.799 7.327 5.132 1.00 82.19 139 GLY A C 1
ATOM 1032 O O . GLY A 1 139 ? -19.642 7.759 4.348 1.00 82.19 139 GLY A O 1
ATOM 1033 N N . ASP A 1 140 ? -18.145 6.180 4.915 1.00 67.94 140 ASP A N 1
ATOM 1034 C CA . ASP A 1 140 ? -18.360 5.308 3.750 1.00 67.94 140 ASP A CA 1
ATOM 1035 C C . ASP A 1 140 ? -18.558 3.846 4.185 1.00 67.94 140 ASP A C 1
ATOM 1037 O O . ASP A 1 140 ? -17.951 3.390 5.151 1.00 67.94 140 ASP A O 1
ATOM 1041 N N . SER A 1 141 ? -19.425 3.098 3.501 1.00 61.97 141 SER A N 1
ATOM 1042 C CA . SER A 1 141 ? -19.828 1.752 3.940 1.00 61.97 141 SER A CA 1
ATOM 1043 C C . SER A 1 141 ? -20.227 0.776 2.837 1.00 61.97 141 SER A C 1
ATOM 1045 O O . SER A 1 141 ? -20.737 -0.300 3.142 1.00 61.97 141 SER A O 1
ATOM 1047 N N . LYS A 1 142 ? -20.043 1.106 1.554 1.00 64.69 142 LYS A N 1
ATOM 1048 C CA . LYS A 1 142 ? -20.739 0.334 0.509 1.00 64.69 142 LYS A CA 1
ATOM 1049 C C . LYS A 1 142 ? -19.951 -0.849 -0.044 1.00 64.69 142 LYS A C 1
ATOM 1051 O O . LYS A 1 142 ? -20.564 -1.864 -0.357 1.00 64.69 142 LYS A O 1
ATOM 1056 N N . LYS A 1 143 ? -18.627 -0.739 -0.193 1.00 76.12 143 LYS A N 1
ATOM 1057 C CA . LYS A 1 143 ? -17.796 -1.829 -0.725 1.00 76.12 143 LYS A CA 1
ATOM 1058 C C . LYS A 1 143 ? -16.327 -1.666 -0.347 1.00 76.12 143 LYS A C 1
ATOM 1060 O O . LYS A 1 143 ? -15.786 -0.568 -0.429 1.00 76.12 143 LYS A O 1
ATOM 1065 N N . PHE A 1 144 ? -15.689 -2.772 0.018 1.00 81.75 144 PHE A N 1
ATOM 1066 C CA . PHE A 1 144 ? -14.295 -2.816 0.451 1.00 81.75 144 PHE A CA 1
ATOM 1067 C C . PHE A 1 144 ? -13.447 -3.633 -0.521 1.00 81.75 144 PHE A C 1
ATOM 1069 O O . PHE A 1 144 ? -13.953 -4.530 -1.192 1.00 81.75 144 PHE A O 1
ATOM 1076 N N . TYR A 1 145 ? -12.161 -3.300 -0.596 1.00 81.25 145 TYR A N 1
ATOM 1077 C CA . TYR A 1 145 ? -11.198 -3.945 -1.484 1.00 81.25 145 TYR A CA 1
ATOM 1078 C C . TYR A 1 145 ? -9.869 -4.100 -0.749 1.00 81.25 145 TYR A C 1
ATOM 1080 O O . TYR A 1 145 ? -9.415 -3.152 -0.097 1.00 81.25 145 TYR A O 1
ATOM 1088 N N . SER A 1 146 ? -9.217 -5.251 -0.910 1.00 85.38 146 SER A N 1
ATOM 1089 C CA . SER A 1 146 ? -7.833 -5.436 -0.473 1.00 85.38 146 SER A CA 1
ATOM 1090 C C . SER A 1 146 ? -6.897 -4.500 -1.249 1.00 85.38 146 SER A C 1
ATOM 1092 O O . SER A 1 146 ? -7.102 -4.277 -2.454 1.00 85.38 146 SER A O 1
ATOM 1094 N N . PRO A 1 147 ? -5.866 -3.933 -0.598 1.00 87.88 147 PRO A N 1
ATOM 1095 C CA . PRO A 1 147 ? -4.934 -3.037 -1.265 1.00 87.88 147 PRO A CA 1
ATOM 1096 C C . PRO A 1 147 ? -3.964 -3.790 -2.174 1.00 87.88 147 PRO A C 1
ATOM 1098 O O . PRO A 1 147 ? -3.615 -4.935 -1.908 1.00 87.88 147 PRO A O 1
ATOM 1101 N N . ILE A 1 148 ? -3.463 -3.113 -3.209 1.00 89.50 148 ILE A N 1
ATOM 1102 C CA . ILE A 1 148 ? -2.333 -3.617 -3.997 1.00 89.50 148 ILE A CA 1
ATOM 1103 C C . ILE A 1 148 ? -1.036 -3.337 -3.225 1.00 89.50 148 ILE A C 1
ATOM 1105 O O . ILE A 1 148 ? -0.734 -2.163 -2.970 1.00 89.50 148 ILE A O 1
ATOM 1109 N N . PRO A 1 149 ? -0.261 -4.371 -2.853 1.00 92.12 149 PRO A N 1
ATOM 1110 C CA . PRO A 1 149 ? 1.033 -4.193 -2.222 1.00 92.12 149 PRO A CA 1
ATOM 1111 C C . PRO A 1 149 ? 2.105 -3.813 -3.250 1.00 92.12 149 PRO A C 1
ATOM 1113 O O . PRO A 1 149 ? 2.250 -4.427 -4.307 1.00 92.12 149 PRO A O 1
ATOM 1116 N N . SER A 1 150 ? 2.897 -2.805 -2.904 1.00 94.25 150 SER A N 1
ATOM 1117 C CA . SER A 1 150 ? 4.223 -2.569 -3.466 1.00 94.25 150 SER A CA 1
ATOM 1118 C C . SER A 1 150 ? 5.239 -3.171 -2.502 1.00 94.25 150 SER A C 1
ATOM 1120 O O . SER A 1 150 ? 5.537 -2.561 -1.474 1.00 94.25 150 SER A O 1
ATOM 1122 N N . PHE A 1 151 ? 5.732 -4.369 -2.817 1.00 94.62 151 PHE A N 1
ATOM 1123 C CA . PHE A 1 151 ? 6.703 -5.085 -1.990 1.00 94.62 151 PHE A CA 1
ATOM 1124 C C . PHE A 1 151 ? 8.100 -4.569 -2.278 1.00 94.62 151 PHE A C 1
ATOM 1126 O O . PHE A 1 151 ? 8.615 -4.731 -3.388 1.00 94.62 151 PHE A O 1
ATOM 1133 N N . LYS A 1 152 ? 8.726 -3.941 -1.289 1.00 94.44 152 LYS A N 1
ATOM 1134 C CA . LYS A 1 152 ? 10.086 -3.431 -1.419 1.00 94.44 152 LYS A CA 1
ATOM 1135 C C . LYS A 1 152 ? 11.083 -4.585 -1.336 1.00 94.44 152 LYS A C 1
ATOM 1137 O O . LYS A 1 152 ? 11.190 -5.227 -0.302 1.00 94.44 152 LYS A O 1
ATOM 1142 N N . LEU A 1 153 ? 11.817 -4.843 -2.420 1.00 95.56 153 LEU A N 1
ATOM 1143 C CA . LEU A 1 153 ? 12.757 -5.972 -2.490 1.00 95.56 153 LEU A CA 1
ATOM 1144 C C . LEU A 1 153 ? 14.218 -5.544 -2.382 1.00 95.56 153 LEU A C 1
ATOM 1146 O O . LEU A 1 153 ? 15.018 -6.270 -1.797 1.00 95.56 153 LEU A O 1
ATOM 1150 N N . ILE A 1 154 ? 14.568 -4.391 -2.964 1.00 96.19 154 ILE A N 1
ATOM 1151 C CA . ILE A 1 154 ? 15.956 -3.923 -3.060 1.00 96.19 154 ILE A CA 1
ATOM 1152 C C . ILE A 1 154 ? 16.093 -2.543 -2.416 1.00 96.19 154 ILE A C 1
ATOM 1154 O O . ILE A 1 154 ? 15.301 -1.637 -2.690 1.00 96.19 154 ILE A O 1
ATOM 1158 N N . ASN A 1 155 ? 17.130 -2.387 -1.594 1.00 94.56 155 ASN A N 1
ATOM 1159 C CA . ASN A 1 155 ? 17.710 -1.110 -1.188 1.00 94.56 155 ASN A CA 1
ATOM 1160 C C . ASN A 1 155 ? 19.088 -0.948 -1.840 1.00 94.56 155 ASN A C 1
ATOM 1162 O O . ASN A 1 155 ? 19.828 -1.920 -1.972 1.00 94.56 155 ASN A O 1
ATOM 1166 N N . ALA A 1 156 ? 19.442 0.279 -2.191 1.00 93.06 156 ALA A N 1
ATOM 1167 C CA . ALA A 1 156 ? 20.726 0.625 -2.776 1.00 93.06 156 ALA A CA 1
ATOM 1168 C C . ALA A 1 156 ? 21.283 1.917 -2.164 1.00 93.06 156 ALA A C 1
ATOM 1170 O O . ALA A 1 156 ? 20.639 2.579 -1.341 1.00 93.06 156 ALA A O 1
ATOM 1171 N N . SER A 1 157 ? 22.494 2.283 -2.583 1.00 88.31 157 SER A N 1
ATOM 1172 C CA . SER A 1 157 ? 23.115 3.561 -2.242 1.00 88.31 157 SER A CA 1
ATOM 1173 C C . SER A 1 157 ? 22.225 4.748 -2.653 1.00 88.31 157 SER A C 1
ATOM 1175 O O . SER A 1 157 ? 21.461 4.678 -3.615 1.00 88.31 157 SER A O 1
ATOM 1177 N N . ASN A 1 158 ? 22.350 5.873 -1.939 1.00 83.69 158 ASN A N 1
ATOM 1178 C CA . ASN A 1 158 ? 21.531 7.085 -2.126 1.00 83.69 158 ASN A CA 1
ATOM 1179 C C . ASN A 1 158 ? 20.022 6.888 -1.893 1.00 83.69 158 ASN A C 1
ATOM 1181 O O . ASN A 1 158 ? 19.225 7.589 -2.507 1.00 83.69 158 ASN A O 1
ATOM 1185 N N . ASP A 1 159 ? 19.633 5.963 -1.013 1.00 87.38 159 ASP A N 1
ATOM 1186 C CA . ASP A 1 159 ? 18.234 5.600 -0.721 1.00 87.38 159 ASP A CA 1
ATOM 1187 C C . ASP A 1 159 ? 17.422 5.110 -1.933 1.00 87.38 159 ASP A C 1
ATOM 1189 O O . ASP A 1 159 ? 16.203 4.966 -1.831 1.00 87.38 159 ASP A O 1
ATOM 1193 N N . LEU A 1 160 ? 18.075 4.801 -3.060 1.00 93.00 160 LEU A N 1
ATOM 1194 C CA . LEU A 1 160 ? 17.406 4.204 -4.209 1.00 93.00 160 LEU A CA 1
ATOM 1195 C C . LEU A 1 160 ? 16.791 2.865 -3.785 1.00 93.00 160 LEU A C 1
ATOM 1197 O O . LEU A 1 160 ? 17.452 2.016 -3.180 1.00 93.00 160 LEU A O 1
ATOM 1201 N N . ALA A 1 161 ? 15.521 2.661 -4.109 1.00 94.50 161 ALA A N 1
ATOM 1202 C CA . ALA A 1 161 ? 14.815 1.438 -3.770 1.00 94.50 161 ALA A CA 1
ATOM 1203 C C . ALA A 1 161 ? 13.934 0.946 -4.914 1.00 94.50 161 ALA A C 1
ATOM 1205 O O . ALA A 1 161 ? 13.361 1.725 -5.675 1.00 94.50 161 ALA A O 1
ATOM 1206 N N . PHE A 1 162 ? 13.793 -0.374 -4.996 1.00 97.12 162 PHE A N 1
ATOM 1207 C CA . PHE A 1 162 ? 12.956 -1.020 -5.997 1.00 97.12 162 PHE A CA 1
ATOM 1208 C C . PHE A 1 162 ? 11.920 -1.915 -5.342 1.00 97.12 162 PHE A C 1
ATOM 1210 O O . PHE A 1 162 ? 12.198 -2.642 -4.381 1.00 97.12 162 PHE A O 1
ATOM 1217 N N . MET A 1 163 ? 10.719 -1.856 -5.899 1.00 96.25 163 MET A N 1
ATOM 1218 C CA . MET A 1 163 ? 9.569 -2.632 -5.466 1.00 96.25 163 MET A CA 1
ATOM 1219 C C . MET A 1 163 ? 9.040 -3.461 -6.628 1.00 96.25 163 MET A C 1
ATOM 1221 O O . MET A 1 163 ? 9.155 -3.058 -7.787 1.00 96.25 163 MET A O 1
ATOM 1225 N N . ILE A 1 164 ? 8.399 -4.578 -6.313 1.00 96.56 164 ILE A N 1
ATOM 1226 C CA . ILE A 1 164 ? 7.533 -5.282 -7.256 1.00 96.56 164 ILE A CA 1
ATOM 1227 C C . ILE A 1 164 ? 6.073 -5.058 -6.878 1.00 96.56 164 ILE A C 1
ATOM 1229 O O . ILE A 1 164 ? 5.732 -4.922 -5.703 1.00 96.56 164 ILE A O 1
ATOM 1233 N N . ILE A 1 165 ? 5.218 -4.986 -7.891 1.00 94.62 165 ILE A N 1
ATOM 1234 C CA . ILE A 1 165 ? 3.805 -4.643 -7.749 1.00 94.62 165 ILE A CA 1
ATOM 1235 C C . ILE A 1 165 ? 2.989 -5.689 -8.520 1.00 94.62 165 ILE A C 1
ATOM 1237 O O . ILE A 1 165 ? 2.883 -5.587 -9.747 1.00 94.62 165 ILE A O 1
ATOM 1241 N N . PRO A 1 166 ? 2.420 -6.704 -7.843 1.00 91.75 166 PRO A N 1
ATOM 1242 C CA . PRO A 1 166 ? 1.554 -7.724 -8.447 1.00 91.75 166 PRO A CA 1
ATOM 1243 C C . PRO A 1 166 ? 0.180 -7.157 -8.852 1.00 91.75 166 PRO A C 1
ATOM 1245 O O . PRO A 1 166 ? -0.868 -7.491 -8.296 1.00 91.75 166 PRO A O 1
ATOM 1248 N N . ALA A 1 167 ? 0.175 -6.244 -9.821 1.00 81.56 167 ALA A N 1
ATOM 1249 C CA . ALA A 1 167 ? -0.990 -5.447 -10.192 1.00 81.56 167 ALA A CA 1
ATOM 1250 C C . ALA A 1 167 ? -2.153 -6.282 -10.759 1.00 81.56 167 ALA A C 1
ATOM 1252 O O . ALA A 1 167 ? -3.307 -5.873 -10.637 1.00 81.56 167 ALA A O 1
ATOM 1253 N N . LEU A 1 168 ? -1.869 -7.441 -11.371 1.00 76.75 168 LEU A N 1
ATOM 1254 C CA . LEU A 1 168 ? -2.882 -8.311 -11.994 1.00 76.75 168 LEU A CA 1
ATOM 1255 C C . LEU A 1 168 ? -3.250 -9.554 -11.171 1.00 76.75 168 LEU A C 1
ATOM 1257 O O . LEU A 1 168 ? -3.965 -10.429 -11.671 1.00 76.75 168 LEU A O 1
ATOM 1261 N N . ALA A 1 169 ? -2.788 -9.648 -9.922 1.00 81.69 169 ALA A N 1
ATOM 1262 C CA . ALA A 1 169 ? -3.263 -10.686 -9.014 1.00 81.69 169 ALA A CA 1
ATOM 1263 C C . ALA A 1 169 ? -4.790 -10.583 -8.811 1.00 81.69 169 ALA A C 1
ATOM 1265 O O . ALA A 1 169 ? -5.395 -9.534 -9.034 1.00 81.69 169 ALA A O 1
ATOM 1266 N N . GLN A 1 170 ? -5.4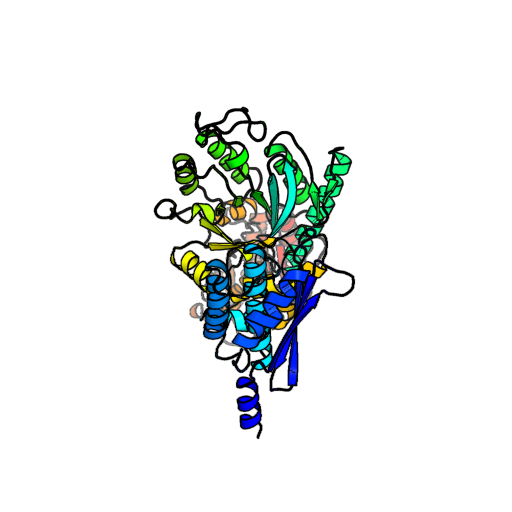21 -11.695 -8.429 1.00 75.81 170 GLN A N 1
ATOM 1267 C CA . GLN A 1 170 ? -6.876 -11.757 -8.198 1.00 75.81 170 GLN A CA 1
ATOM 1268 C C . GLN A 1 170 ? -7.254 -11.619 -6.720 1.00 75.81 170 GLN A C 1
ATOM 1270 O O . GLN A 1 170 ? -8.398 -11.311 -6.410 1.00 75.81 170 GLN A O 1
ATOM 1275 N N . THR A 1 171 ? -6.295 -11.871 -5.832 1.00 82.81 171 THR A N 1
ATOM 1276 C CA . THR A 1 171 ? -6.418 -11.841 -4.372 1.00 82.81 171 THR A CA 1
ATOM 1277 C C . THR A 1 171 ? -5.100 -11.317 -3.800 1.00 82.81 171 THR A C 1
ATOM 1279 O O . THR A 1 171 ? -4.055 -11.438 -4.457 1.00 82.81 171 THR A O 1
ATOM 1282 N N . PHE A 1 172 ? -5.124 -10.745 -2.598 1.00 87.94 172 PHE A N 1
ATOM 1283 C CA . PHE A 1 172 ? -3.914 -10.356 -1.880 1.00 87.94 172 PHE A CA 1
ATOM 1284 C C . PHE A 1 172 ? -3.017 -11.570 -1.632 1.00 87.94 172 PHE A C 1
ATOM 1286 O O . PHE A 1 172 ? -1.807 -11.487 -1.824 1.00 87.94 172 PHE A O 1
ATOM 1293 N N . GLU A 1 173 ? -3.600 -12.721 -1.292 1.00 88.12 173 GLU A N 1
ATOM 1294 C CA . GLU A 1 173 ? -2.854 -13.973 -1.122 1.00 88.12 173 GLU A CA 1
ATOM 1295 C C . GLU A 1 173 ? -2.068 -14.350 -2.391 1.00 88.12 173 GLU A C 1
ATOM 1297 O O . GLU A 1 173 ? -0.870 -14.627 -2.338 1.00 88.12 173 GLU A O 1
ATOM 1302 N N . LYS A 1 174 ? -2.703 -14.274 -3.571 1.00 88.38 174 LYS A N 1
ATOM 1303 C CA . LYS A 1 174 ? -2.012 -14.514 -4.847 1.00 88.38 174 LYS A CA 1
ATOM 1304 C C . LYS A 1 174 ? -0.932 -13.472 -5.106 1.00 88.38 174 LYS A C 1
ATOM 1306 O O . LYS A 1 174 ? 0.136 -13.831 -5.589 1.00 88.38 174 LYS A O 1
ATOM 1311 N N . ALA A 1 175 ? -1.182 -12.203 -4.782 1.00 91.06 175 ALA A N 1
ATOM 1312 C CA . ALA A 1 175 ? -0.174 -11.152 -4.900 1.00 91.06 175 ALA A CA 1
ATOM 1313 C C . ALA A 1 175 ? 1.057 -11.453 -4.032 1.00 91.06 175 ALA A C 1
ATOM 1315 O O . ALA A 1 175 ? 2.186 -11.301 -4.499 1.00 91.06 175 ALA A O 1
ATOM 1316 N N . LEU A 1 176 ? 0.842 -11.918 -2.800 1.00 92.12 176 LEU A N 1
ATOM 1317 C CA . LEU A 1 176 ? 1.899 -12.306 -1.874 1.00 92.12 176 LEU A CA 1
ATOM 1318 C C . LEU A 1 176 ? 2.699 -13.507 -2.395 1.00 92.12 176 LEU A C 1
ATOM 1320 O O . LEU A 1 176 ? 3.925 -13.439 -2.414 1.00 92.12 176 LEU A O 1
ATOM 1324 N N . ASN A 1 177 ? 2.029 -14.554 -2.887 1.00 92.94 177 ASN A N 1
ATOM 1325 C CA . ASN A 1 177 ? 2.694 -15.734 -3.455 1.00 92.94 177 ASN A CA 1
ATOM 1326 C C . ASN A 1 177 ? 3.545 -15.370 -4.679 1.00 92.94 177 ASN A C 1
ATOM 1328 O O . ASN A 1 177 ? 4.728 -15.702 -4.732 1.00 92.94 177 ASN A O 1
ATOM 1332 N N . MET A 1 178 ? 2.984 -14.591 -5.612 1.00 93.44 178 MET A N 1
ATOM 1333 C CA . MET A 1 178 ? 3.727 -14.079 -6.768 1.00 93.44 178 MET A CA 1
ATOM 1334 C C . MET A 1 178 ? 4.966 -13.293 -6.329 1.00 93.44 178 MET A C 1
ATOM 1336 O O . MET A 1 178 ? 6.040 -13.439 -6.908 1.00 93.44 178 MET A O 1
ATOM 1340 N N . ALA A 1 179 ? 4.831 -12.452 -5.301 1.00 95.69 179 ALA A N 1
ATOM 1341 C CA . ALA A 1 179 ? 5.941 -11.658 -4.802 1.00 95.69 179 ALA A CA 1
ATOM 1342 C C . ALA A 1 179 ? 7.025 -12.505 -4.125 1.00 95.69 179 ALA A C 1
ATOM 1344 O O . ALA A 1 179 ? 8.209 -12.245 -4.342 1.00 95.69 179 ALA A O 1
ATOM 1345 N N . ALA A 1 180 ? 6.637 -13.513 -3.343 1.00 95.38 180 ALA A N 1
ATOM 1346 C CA . ALA A 1 180 ? 7.558 -14.441 -2.695 1.00 95.38 180 ALA A CA 1
ATOM 1347 C C . ALA A 1 180 ? 8.366 -15.245 -3.726 1.00 95.38 180 ALA A C 1
ATOM 1349 O O . ALA A 1 180 ? 9.590 -15.309 -3.632 1.00 95.38 180 ALA A O 1
ATOM 1350 N N . GLU A 1 181 ? 7.713 -15.772 -4.764 1.00 96.56 181 GLU A N 1
ATOM 1351 C CA . GLU A 1 181 ? 8.381 -16.503 -5.848 1.00 96.56 181 GLU A CA 1
ATOM 1352 C C . GLU A 1 181 ? 9.359 -15.611 -6.632 1.00 96.56 181 GLU A C 1
ATOM 1354 O O . GLU A 1 181 ? 10.503 -15.999 -6.867 1.00 96.56 181 GLU A O 1
ATOM 1359 N N . VAL A 1 182 ? 8.966 -14.374 -6.966 1.00 97.62 182 VAL A N 1
ATOM 1360 C CA . VAL A 1 182 ? 9.876 -13.399 -7.601 1.00 97.62 182 VAL A CA 1
ATOM 1361 C C . VAL A 1 182 ? 11.059 -13.059 -6.691 1.00 97.62 182 VAL A C 1
ATOM 1363 O O . VAL A 1 182 ? 12.177 -12.876 -7.174 1.00 97.62 182 VAL A O 1
ATOM 1366 N N . TYR A 1 183 ? 10.836 -12.958 -5.381 1.00 96.81 183 TYR A N 1
ATOM 1367 C CA . TYR A 1 183 ? 11.882 -12.648 -4.412 1.00 96.81 183 TYR A CA 1
ATOM 1368 C C . TYR A 1 183 ? 12.909 -13.785 -4.275 1.00 96.81 183 TYR A C 1
ATOM 1370 O O . TYR A 1 183 ? 14.111 -13.514 -4.222 1.00 96.81 183 TYR A O 1
ATOM 1378 N N . GLU A 1 184 ? 12.477 -15.047 -4.305 1.00 96.69 184 GLU A N 1
ATOM 1379 C CA . GLU A 1 184 ? 13.389 -16.199 -4.323 1.00 96.69 184 GLU A CA 1
ATOM 1380 C C . GLU A 1 184 ? 14.171 -16.305 -5.645 1.00 96.69 184 GLU A C 1
ATOM 1382 O O . GLU A 1 184 ? 15.393 -16.481 -5.627 1.00 96.69 184 GLU A O 1
ATOM 1387 N N . GLU A 1 185 ? 13.525 -16.076 -6.794 1.00 97.88 185 GLU A N 1
ATOM 1388 C CA . GLU A 1 185 ? 14.220 -16.007 -8.090 1.00 97.88 185 GLU A CA 1
ATOM 1389 C C . GLU A 1 185 ? 15.248 -14.868 -8.139 1.00 97.88 185 GLU A C 1
ATOM 1391 O O . GLU A 1 185 ? 16.349 -15.025 -8.677 1.00 97.88 185 GLU A O 1
ATOM 1396 N N . LEU A 1 186 ? 14.933 -13.724 -7.525 1.00 97.69 186 LEU A N 1
ATOM 1397 C CA . LEU A 1 186 ? 15.861 -12.606 -7.385 1.00 97.69 186 LEU A CA 1
ATOM 1398 C C . LEU A 1 186 ? 17.098 -13.006 -6.568 1.00 97.69 186 LEU A C 1
ATOM 1400 O O . LEU A 1 186 ? 18.220 -12.743 -7.008 1.00 97.69 186 LEU A O 1
ATOM 1404 N N . LYS A 1 187 ? 16.924 -13.666 -5.414 1.00 96.19 187 LYS A N 1
ATOM 1405 C CA . LYS A 1 187 ? 18.047 -14.179 -4.605 1.00 96.19 187 LYS A CA 1
ATOM 1406 C C . LYS A 1 187 ? 18.912 -15.159 -5.395 1.00 96.19 187 LYS A C 1
ATOM 1408 O O . LYS A 1 187 ? 20.141 -15.062 -5.340 1.00 96.19 187 LYS A O 1
ATOM 1413 N N . SER A 1 188 ? 18.289 -16.067 -6.148 1.00 96.94 188 SER A N 1
ATOM 1414 C CA . SER A 1 188 ? 19.002 -17.027 -6.996 1.00 96.94 188 SER A CA 1
ATOM 1415 C C . SER A 1 188 ? 19.853 -16.315 -8.052 1.00 96.94 188 SER A C 1
ATOM 1417 O O . SER A 1 188 ? 21.062 -16.531 -8.140 1.00 96.94 188 SER A O 1
ATOM 1419 N N . LEU A 1 189 ? 19.261 -15.362 -8.779 1.00 97.44 189 LEU A N 1
ATOM 1420 C CA . LEU A 1 189 ? 19.947 -14.560 -9.795 1.00 97.44 189 LEU A CA 1
ATOM 1421 C C . LEU A 1 189 ? 21.122 -13.749 -9.242 1.00 97.44 189 LEU A C 1
ATOM 1423 O O . LEU A 1 189 ? 22.148 -13.621 -9.911 1.00 97.44 189 LEU A O 1
ATOM 1427 N N . ILE A 1 190 ? 20.985 -13.188 -8.042 1.00 96.19 190 ILE A N 1
ATOM 1428 C CA . ILE A 1 190 ? 22.063 -12.454 -7.365 1.00 96.19 190 ILE A CA 1
ATOM 1429 C C . ILE A 1 190 ? 23.253 -13.377 -7.113 1.00 96.19 190 ILE A C 1
ATOM 1431 O O . ILE A 1 190 ? 24.389 -13.009 -7.422 1.00 96.19 190 ILE A O 1
ATOM 1435 N N . LYS A 1 191 ? 22.986 -14.590 -6.613 1.00 95.25 191 LYS A N 1
ATOM 1436 C CA . LYS A 1 191 ? 24.013 -15.603 -6.362 1.00 95.25 191 LYS A CA 1
ATOM 1437 C C . LYS A 1 191 ? 24.673 -16.067 -7.661 1.00 95.25 191 LYS A C 1
ATOM 1439 O O . LYS A 1 191 ? 25.894 -16.096 -7.738 1.00 95.25 191 LYS A O 1
ATOM 1444 N N . GLU A 1 192 ? 23.888 -16.366 -8.695 1.00 95.81 192 GLU A N 1
ATOM 1445 C CA . GLU A 1 192 ? 24.394 -16.787 -10.011 1.00 95.81 192 GLU A CA 1
ATOM 1446 C C . GLU A 1 192 ? 25.274 -15.722 -10.677 1.00 95.81 192 GLU A C 1
ATOM 1448 O O . GLU A 1 192 ? 26.291 -16.039 -11.291 1.00 95.81 192 GLU A O 1
ATOM 1453 N N . ARG A 1 193 ? 24.892 -14.446 -10.558 1.00 94.25 193 ARG A N 1
ATOM 1454 C CA . ARG A 1 193 ? 25.624 -13.319 -11.154 1.00 94.25 193 ARG A CA 1
ATOM 1455 C C . ARG A 1 193 ? 26.768 -12.810 -10.273 1.00 94.25 193 ARG A C 1
ATOM 1457 O O . ARG A 1 193 ? 27.397 -11.822 -10.647 1.00 94.25 193 ARG A O 1
ATOM 1464 N N . ASN A 1 194 ? 27.038 -13.453 -9.133 1.00 92.00 194 ASN A N 1
ATOM 1465 C CA . ASN A 1 194 ? 28.027 -13.023 -8.138 1.00 92.00 194 ASN A CA 1
ATOM 1466 C C . ASN A 1 194 ? 27.874 -11.544 -7.744 1.00 92.00 194 ASN A C 1
ATOM 1468 O O . ASN A 1 194 ? 28.853 -10.814 -7.579 1.00 92.00 194 ASN A O 1
ATOM 1472 N N . VAL A 1 195 ? 26.628 -11.088 -7.618 1.00 91.38 195 VAL A N 1
ATOM 1473 C CA . VAL A 1 195 ? 26.320 -9.735 -7.163 1.00 91.38 195 VAL A CA 1
ATOM 1474 C C . VAL A 1 195 ? 26.405 -9.720 -5.638 1.00 91.38 195 VAL A C 1
ATOM 1476 O O . VAL A 1 195 ? 25.733 -10.499 -4.966 1.00 91.38 195 VAL A O 1
ATOM 1479 N N . GLY A 1 196 ? 27.233 -8.836 -5.079 1.00 91.56 196 GLY A N 1
ATOM 1480 C CA . GLY A 1 196 ? 27.318 -8.658 -3.630 1.00 91.56 196 GLY A CA 1
ATOM 1481 C C . GLY A 1 196 ? 25.988 -8.158 -3.065 1.00 91.56 196 GLY A C 1
ATOM 1482 O O . GLY A 1 196 ? 25.492 -7.118 -3.496 1.00 91.56 196 GLY A O 1
ATOM 1483 N N . ALA A 1 197 ? 25.422 -8.896 -2.109 1.00 94.06 197 ALA A N 1
ATOM 1484 C CA . ALA A 1 197 ? 24.159 -8.555 -1.467 1.00 94.06 197 ALA A CA 1
ATOM 1485 C C . ALA A 1 197 ? 24.203 -8.834 0.038 1.00 94.06 197 ALA A C 1
ATOM 1487 O O . ALA A 1 197 ? 24.769 -9.840 0.471 1.00 94.06 197 ALA A O 1
ATOM 1488 N N . THR A 1 198 ? 23.568 -7.972 0.828 1.00 94.44 198 THR A N 1
ATOM 1489 C CA . THR A 1 198 ? 23.344 -8.190 2.264 1.00 94.44 198 THR A CA 1
ATOM 1490 C C . THR A 1 198 ? 21.853 -8.151 2.577 1.00 94.44 198 THR A C 1
ATOM 1492 O O . THR A 1 198 ? 21.107 -7.357 2.013 1.00 94.44 198 THR A O 1
ATOM 1495 N N . LEU A 1 199 ? 21.392 -9.036 3.459 1.00 90.44 199 LEU A N 1
ATOM 1496 C CA . LEU A 1 199 ? 19.997 -9.064 3.891 1.00 90.44 199 LEU A CA 1
ATOM 1497 C C . LEU A 1 199 ? 19.802 -8.078 5.046 1.00 90.44 199 LEU A C 1
ATOM 1499 O O . LEU A 1 199 ? 20.552 -8.117 6.021 1.00 90.44 199 LEU A O 1
ATOM 1503 N N . ARG A 1 200 ? 18.807 -7.196 4.943 1.00 85.88 200 ARG A N 1
ATOM 1504 C CA . ARG A 1 200 ? 18.411 -6.302 6.038 1.00 85.88 200 ARG A CA 1
ATOM 1505 C C . ARG A 1 200 ? 17.446 -7.006 6.989 1.00 85.88 200 ARG A C 1
ATOM 1507 O O . ARG A 1 200 ? 16.766 -7.947 6.596 1.00 85.88 200 ARG A O 1
ATOM 1514 N N . GLU A 1 201 ? 17.333 -6.504 8.218 1.00 74.25 201 GLU A N 1
ATOM 1515 C CA . GLU A 1 201 ? 16.397 -7.034 9.228 1.00 74.25 201 GLU A CA 1
ATOM 1516 C C . GLU A 1 201 ? 14.939 -7.049 8.741 1.00 74.25 201 GLU A C 1
ATOM 1518 O O . GLU A 1 201 ? 14.201 -7.988 9.011 1.00 74.25 201 GLU A O 1
ATOM 1523 N N . SER A 1 202 ? 14.544 -6.044 7.956 1.00 74.31 202 SER A N 1
ATO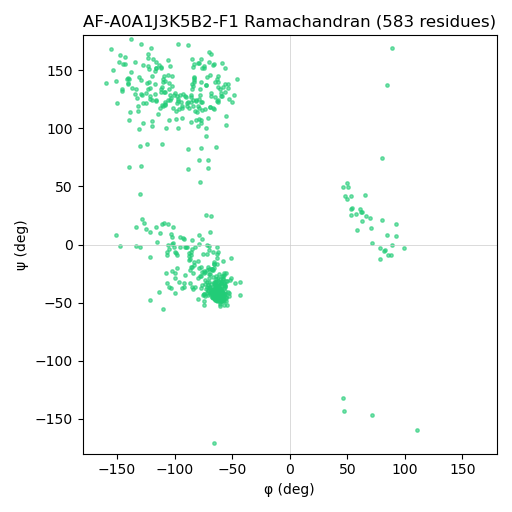M 1524 C CA . SER A 1 202 ? 13.223 -5.918 7.325 1.00 74.31 202 SER A CA 1
ATOM 1525 C C . SER A 1 202 ? 13.041 -6.781 6.065 1.00 74.31 202 SER A C 1
ATOM 1527 O O . SER A 1 202 ? 12.036 -6.660 5.364 1.00 74.31 202 SER A O 1
ATOM 1529 N N . GLY A 1 203 ? 14.006 -7.655 5.768 1.00 85.69 203 GLY A N 1
ATOM 1530 C CA . GLY A 1 203 ? 13.935 -8.644 4.699 1.00 85.69 203 GLY A CA 1
ATOM 1531 C C . GLY A 1 203 ? 14.354 -8.150 3.319 1.00 85.69 203 GLY A C 1
ATOM 1532 O O . GLY A 1 203 ? 14.507 -8.965 2.415 1.00 85.69 203 GLY A O 1
ATOM 1533 N N . GLU A 1 204 ? 14.576 -6.855 3.092 1.00 90.69 204 GLU A N 1
ATOM 1534 C CA . GLU A 1 204 ? 15.034 -6.402 1.776 1.00 90.69 204 GLU A CA 1
ATOM 1535 C C . GLU A 1 204 ? 16.521 -6.697 1.559 1.00 90.69 204 GLU A C 1
ATOM 1537 O O . GLU A 1 204 ? 17.333 -6.695 2.487 1.00 90.69 204 GLU A O 1
ATOM 1542 N N . LEU A 1 205 ? 16.894 -6.882 0.297 1.00 94.75 205 LEU A N 1
ATOM 1543 C CA . LEU A 1 205 ? 18.277 -7.069 -0.119 1.00 94.75 205 LEU A CA 1
ATOM 1544 C C . LEU A 1 205 ? 18.924 -5.702 -0.335 1.00 94.75 205 LEU A C 1
ATOM 1546 O O . LEU A 1 205 ? 18.405 -4.870 -1.078 1.00 94.75 205 LEU A O 1
ATOM 1550 N N . TYR A 1 206 ? 20.061 -5.455 0.300 1.00 95.56 206 TYR A N 1
ATOM 1551 C CA . TYR A 1 206 ? 20.914 -4.323 -0.019 1.00 95.56 206 TYR A CA 1
ATOM 1552 C C . TYR A 1 206 ? 21.910 -4.733 -1.100 1.00 95.56 206 TYR A C 1
ATOM 1554 O O . TYR A 1 206 ? 22.694 -5.662 -0.902 1.00 95.56 206 TYR A O 1
ATOM 1562 N N . ILE A 1 207 ? 21.857 -4.059 -2.245 1.00 94.44 207 ILE A N 1
ATOM 1563 C CA . ILE A 1 207 ? 22.657 -4.363 -3.433 1.00 94.44 207 ILE A CA 1
ATOM 1564 C C . ILE A 1 207 ? 23.096 -3.044 -4.051 1.00 94.44 207 ILE A C 1
ATOM 1566 O O . ILE A 1 207 ? 22.280 -2.131 -4.154 1.00 94.44 207 ILE A O 1
ATOM 1570 N N . ASP A 1 208 ? 24.344 -2.963 -4.517 1.00 91.50 208 ASP A N 1
ATOM 1571 C CA . ASP A 1 208 ? 24.838 -1.780 -5.221 1.00 91.50 208 ASP A CA 1
ATOM 1572 C C . ASP A 1 208 ? 25.284 -2.122 -6.651 1.00 91.50 208 ASP A C 1
ATOM 1574 O O . ASP A 1 208 ? 26.344 -2.703 -6.891 1.00 91.50 208 ASP A O 1
ATOM 1578 N N . LEU A 1 209 ? 24.428 -1.794 -7.619 1.00 93.00 209 LEU A N 1
ATOM 1579 C CA . LEU A 1 209 ? 24.682 -1.871 -9.053 1.00 93.00 209 LEU A CA 1
ATOM 1580 C C . LEU A 1 209 ? 24.931 -0.472 -9.644 1.00 93.00 209 LEU A C 1
ATOM 1582 O O . LEU A 1 209 ? 24.387 0.516 -9.150 1.00 93.00 209 LEU A O 1
ATOM 1586 N N . PRO A 1 210 ? 25.688 -0.366 -10.756 1.00 88.75 210 PRO A N 1
ATOM 1587 C CA . PRO A 1 210 ? 26.181 0.927 -11.233 1.00 88.75 210 PRO A CA 1
ATOM 1588 C C . PRO A 1 210 ? 25.122 1.942 -11.681 1.00 88.75 210 PRO A C 1
ATOM 1590 O O . PRO A 1 210 ? 25.400 3.135 -11.616 1.00 88.75 210 PRO A O 1
ATOM 1593 N N . VAL A 1 211 ? 23.982 1.481 -12.215 1.00 90.88 211 VAL A N 1
ATOM 1594 C CA . VAL A 1 211 ? 22.932 2.310 -12.840 1.00 90.88 211 VAL A CA 1
ATOM 1595 C C . VAL A 1 211 ? 21.549 1.689 -12.625 1.00 90.88 211 VAL A C 1
ATOM 1597 O O . VAL A 1 211 ? 21.452 0.471 -12.438 1.00 90.88 211 VAL A O 1
ATOM 1600 N N . ILE A 1 212 ? 20.485 2.498 -12.696 1.00 93.25 212 ILE A N 1
ATOM 1601 C CA . ILE A 1 212 ? 19.087 2.055 -12.510 1.00 93.25 212 ILE A CA 1
ATOM 1602 C C . ILE A 1 212 ? 18.728 0.888 -13.445 1.00 93.25 212 ILE A C 1
ATOM 1604 O O . ILE A 1 212 ? 18.101 -0.082 -13.017 1.00 93.25 212 ILE A O 1
ATOM 1608 N N . GLU A 1 213 ? 19.179 0.923 -14.699 1.00 93.75 213 GLU A N 1
ATOM 1609 C CA . GLU A 1 213 ? 18.904 -0.107 -15.704 1.00 93.75 213 GLU A CA 1
ATOM 1610 C C . GLU A 1 213 ? 19.384 -1.492 -15.274 1.00 93.75 213 GLU A C 1
ATOM 1612 O O . GLU A 1 213 ? 18.726 -2.488 -15.573 1.00 93.75 213 GLU A O 1
ATOM 1617 N N . SER A 1 214 ? 20.499 -1.575 -14.545 1.00 94.19 214 SER A N 1
ATOM 1618 C CA . SER A 1 214 ? 21.034 -2.848 -14.062 1.00 94.19 214 SER A CA 1
ATOM 1619 C C . SER A 1 214 ? 20.091 -3.507 -13.055 1.00 94.19 214 SER A C 1
ATOM 1621 O O . SER A 1 214 ? 19.866 -4.716 -13.134 1.00 94.19 214 SER A O 1
ATOM 1623 N N . TYR A 1 215 ? 19.489 -2.721 -12.157 1.00 96.12 215 TYR A N 1
ATOM 1624 C CA . TYR A 1 215 ? 18.488 -3.214 -11.208 1.00 96.12 215 TYR A CA 1
ATOM 1625 C C . TYR A 1 215 ? 17.208 -3.636 -11.921 1.00 96.12 215 TYR A C 1
ATOM 1627 O O . TYR A 1 215 ? 16.683 -4.719 -11.670 1.00 96.12 215 TYR A O 1
ATOM 1635 N N . LEU A 1 216 ? 16.729 -2.814 -12.858 1.00 96.69 216 LEU A N 1
ATOM 1636 C CA . LEU A 1 216 ? 15.528 -3.122 -13.629 1.00 96.69 216 LEU A CA 1
ATOM 1637 C C . LEU A 1 216 ? 15.695 -4.391 -14.471 1.00 96.69 216 LEU A C 1
ATOM 1639 O O . LEU A 1 216 ? 14.773 -5.199 -14.552 1.00 96.69 216 LEU A O 1
ATOM 1643 N N . ASN A 1 217 ? 16.864 -4.606 -15.075 1.00 94.81 217 ASN A N 1
ATOM 1644 C CA . ASN A 1 217 ? 17.153 -5.826 -15.829 1.00 94.81 217 ASN A CA 1
ATOM 1645 C C . ASN A 1 217 ? 17.208 -7.057 -14.911 1.00 94.81 217 ASN A C 1
ATOM 1647 O O . ASN A 1 217 ? 16.739 -8.131 -15.293 1.00 94.81 217 ASN A O 1
ATOM 1651 N N . LEU A 1 218 ? 17.772 -6.914 -13.708 1.00 96.44 218 LEU A N 1
ATOM 1652 C CA . LEU A 1 218 ? 17.805 -7.978 -12.705 1.00 96.44 218 LEU A CA 1
ATOM 1653 C C . LEU A 1 218 ? 16.386 -8.356 -12.249 1.00 96.44 218 LEU A C 1
ATOM 1655 O O . LEU A 1 218 ? 16.035 -9.532 -12.285 1.00 96.44 218 LEU A O 1
ATOM 1659 N N . LEU A 1 219 ? 15.554 -7.369 -11.912 1.00 97.56 219 LEU A N 1
ATOM 1660 C CA . LEU A 1 219 ? 14.167 -7.585 -11.490 1.00 97.56 219 LEU A CA 1
ATOM 1661 C C . LEU A 1 219 ? 13.294 -8.160 -12.606 1.00 97.56 219 LEU A C 1
ATOM 1663 O O . LEU A 1 219 ? 12.566 -9.113 -12.360 1.00 97.56 219 LEU A O 1
ATOM 1667 N N . ASN A 1 220 ? 13.397 -7.654 -13.839 1.00 95.31 220 ASN A N 1
ATOM 1668 C CA . ASN A 1 220 ? 12.674 -8.250 -14.967 1.00 95.31 220 ASN A CA 1
ATOM 1669 C C . ASN A 1 220 ? 13.116 -9.698 -15.217 1.00 95.31 220 ASN A C 1
ATOM 1671 O O . ASN A 1 220 ? 12.273 -10.536 -15.508 1.00 95.31 220 ASN A O 1
ATOM 1675 N N . SER A 1 221 ? 14.405 -10.021 -15.044 1.00 95.44 221 SER A N 1
ATOM 1676 C CA . SER A 1 221 ? 14.874 -11.414 -15.135 1.00 95.44 221 SER A CA 1
ATOM 1677 C C . SER A 1 221 ? 14.231 -12.295 -14.055 1.00 95.44 221 SER A C 1
ATOM 1679 O O . SER A 1 221 ? 13.846 -13.421 -14.351 1.00 95.44 221 SER A O 1
ATOM 1681 N N . ALA A 1 222 ? 14.096 -11.791 -12.822 1.00 97.19 222 ALA A N 1
ATOM 1682 C CA . ALA A 1 222 ? 13.453 -12.515 -11.724 1.00 97.19 222 ALA A CA 1
ATOM 1683 C C . ALA A 1 222 ? 11.950 -12.718 -11.978 1.00 97.19 222 ALA A C 1
ATOM 1685 O O . ALA A 1 222 ? 11.443 -13.827 -11.840 1.00 97.19 222 ALA A O 1
ATOM 1686 N N . ILE A 1 223 ? 11.253 -11.670 -12.430 1.00 94.88 223 ILE A N 1
ATOM 1687 C CA . ILE A 1 223 ? 9.833 -11.722 -12.811 1.00 94.88 223 ILE A CA 1
ATOM 1688 C C . ILE A 1 223 ? 9.604 -12.714 -13.961 1.00 94.88 223 ILE A C 1
ATOM 1690 O O . ILE A 1 223 ? 8.648 -13.491 -13.925 1.00 94.88 223 ILE A O 1
ATOM 1694 N N . ASP A 1 224 ? 10.479 -12.707 -14.970 1.00 92.12 224 ASP A N 1
ATOM 1695 C CA . ASP A 1 224 ? 10.402 -13.618 -16.112 1.00 92.12 224 ASP A CA 1
ATOM 1696 C C . ASP A 1 224 ? 10.652 -15.077 -15.680 1.00 92.12 224 ASP A C 1
ATOM 1698 O O . ASP A 1 224 ? 9.906 -15.963 -16.099 1.00 92.12 224 ASP A O 1
ATOM 1702 N N . ARG A 1 225 ? 11.636 -15.340 -14.803 1.00 94.62 225 ARG A N 1
ATOM 1703 C CA . ARG A 1 225 ? 11.905 -16.690 -14.262 1.00 94.62 225 ARG A CA 1
ATOM 1704 C C . ARG A 1 225 ? 10.762 -17.228 -13.409 1.00 94.62 225 ARG A C 1
ATOM 1706 O O . ARG A 1 225 ? 10.383 -18.384 -13.579 1.00 94.62 225 ARG A O 1
ATOM 1713 N N . ALA A 1 226 ? 10.157 -16.368 -12.594 1.00 92.44 226 ALA A N 1
ATOM 1714 C CA . ALA A 1 226 ? 8.959 -16.686 -11.823 1.00 92.44 226 ALA A CA 1
ATOM 1715 C C . ALA A 1 226 ? 7.692 -16.800 -12.699 1.00 92.44 226 ALA A C 1
ATOM 1717 O O . ALA A 1 226 ? 6.613 -17.078 -12.193 1.00 92.44 226 ALA A O 1
ATOM 1718 N N . LYS A 1 227 ? 7.800 -16.603 -14.024 1.00 89.56 227 LYS A N 1
ATOM 1719 C CA . LYS A 1 227 ? 6.703 -16.719 -15.003 1.00 89.56 227 LYS A CA 1
ATOM 1720 C C . LYS A 1 227 ? 5.561 -15.716 -14.788 1.00 89.56 227 LYS A C 1
ATOM 1722 O O . LYS A 1 227 ? 4.437 -15.954 -15.224 1.00 89.56 227 LYS A O 1
ATOM 1727 N N . TYR A 1 228 ? 5.864 -14.551 -14.212 1.00 86.94 228 TYR A N 1
ATOM 1728 C CA . TYR A 1 228 ? 4.888 -13.486 -13.930 1.00 86.94 228 TYR A CA 1
ATOM 1729 C C . TYR A 1 228 ? 5.056 -12.230 -14.786 1.00 86.94 228 TYR A C 1
ATOM 1731 O O . TYR A 1 228 ? 4.515 -11.164 -14.464 1.00 86.94 228 TYR A O 1
ATOM 1739 N N . LYS A 1 229 ? 5.784 -12.339 -15.903 1.00 84.00 229 LYS A N 1
ATOM 1740 C CA . LYS A 1 229 ? 5.915 -11.270 -16.898 1.00 84.00 229 LYS A CA 1
ATOM 1741 C C . LYS A 1 229 ? 4.546 -10.703 -17.248 1.00 84.00 229 LYS A C 1
ATOM 1743 O O . LYS A 1 229 ? 3.654 -11.467 -17.585 1.00 84.00 229 LYS A O 1
ATOM 1748 N N . GLY A 1 230 ? 4.383 -9.383 -17.184 1.00 76.38 230 GLY A N 1
ATOM 1749 C CA . GLY A 1 230 ? 3.126 -8.693 -17.501 1.00 76.38 230 GLY A CA 1
ATOM 1750 C C . GLY A 1 230 ? 2.052 -8.740 -16.407 1.00 76.38 230 GLY A C 1
ATOM 1751 O O . GLY A 1 230 ? 1.120 -7.946 -16.472 1.00 76.38 230 GLY A O 1
ATOM 1752 N N . MET A 1 231 ? 2.202 -9.587 -15.382 1.00 78.69 231 MET A N 1
ATOM 1753 C CA . MET A 1 231 ? 1.334 -9.601 -14.197 1.00 78.69 231 MET A CA 1
ATOM 1754 C C . MET A 1 231 ? 1.919 -8.804 -13.026 1.00 78.69 231 MET A C 1
ATOM 1756 O O . MET A 1 231 ? 1.171 -8.208 -12.245 1.00 78.69 231 MET A O 1
ATOM 1760 N N . VAL A 1 232 ? 3.251 -8.790 -12.920 1.00 88.50 232 VAL A N 1
ATOM 1761 C CA . VAL A 1 232 ? 4.019 -8.044 -11.918 1.00 88.50 232 VAL A CA 1
ATOM 1762 C C . VAL A 1 232 ? 4.731 -6.878 -12.601 1.00 88.50 232 VAL A C 1
ATOM 1764 O O . VAL A 1 232 ? 5.500 -7.071 -13.542 1.00 88.50 232 VAL A O 1
ATOM 1767 N N . GLY A 1 233 ? 4.460 -5.662 -12.132 1.00 92.50 233 GLY A N 1
ATOM 1768 C CA . GLY A 1 233 ? 5.176 -4.451 -12.524 1.00 92.50 233 GLY A CA 1
ATOM 1769 C C . GLY A 1 233 ? 6.276 -4.085 -11.531 1.00 92.50 233 GLY A C 1
ATOM 1770 O O . GLY A 1 233 ? 6.380 -4.665 -10.450 1.00 92.50 233 GLY A O 1
ATOM 1771 N N . ILE A 1 234 ? 7.082 -3.089 -11.891 1.00 96.31 234 ILE A N 1
ATOM 1772 C CA . ILE A 1 234 ? 8.170 -2.568 -11.061 1.00 96.31 234 ILE A CA 1
ATOM 1773 C C . ILE A 1 234 ? 7.832 -1.150 -10.595 1.00 96.31 234 ILE A C 1
ATOM 1775 O O . ILE A 1 234 ? 7.408 -0.299 -11.382 1.00 96.31 234 ILE A O 1
ATOM 1779 N N . GLY A 1 235 ? 8.041 -0.897 -9.306 1.00 95.94 235 GLY A N 1
ATOM 1780 C CA . GLY A 1 235 ? 8.084 0.438 -8.723 1.00 95.94 235 GLY A CA 1
ATOM 1781 C C . GLY A 1 235 ? 9.527 0.872 -8.468 1.00 95.94 235 GLY A C 1
ATOM 1782 O O . GLY A 1 235 ? 10.356 0.048 -8.077 1.00 95.94 235 GLY A O 1
ATOM 1783 N N . ILE A 1 236 ? 9.818 2.162 -8.626 1.00 95.88 236 ILE A N 1
ATOM 1784 C CA . ILE A 1 236 ? 11.123 2.754 -8.300 1.00 95.88 236 ILE A CA 1
ATOM 1785 C C . ILE A 1 236 ? 10.917 3.910 -7.327 1.00 95.88 236 ILE A C 1
ATOM 1787 O O . ILE A 1 236 ? 10.093 4.778 -7.580 1.00 95.88 236 ILE A O 1
ATOM 1791 N N . ASP A 1 237 ? 11.678 3.934 -6.242 1.00 94.75 237 ASP A N 1
ATOM 1792 C CA . ASP A 1 237 ? 11.823 5.073 -5.337 1.00 94.75 237 ASP A CA 1
ATOM 1793 C C . ASP A 1 237 ? 13.205 5.667 -5.572 1.00 94.75 237 ASP A C 1
ATOM 1795 O O . ASP A 1 237 ? 14.217 5.088 -5.180 1.00 94.75 237 ASP A O 1
ATOM 1799 N N . VAL A 1 238 ? 13.232 6.761 -6.335 1.00 93.25 238 VAL A N 1
ATOM 1800 C CA . VAL A 1 238 ? 14.465 7.334 -6.885 1.00 93.25 238 VAL A CA 1
ATOM 1801 C C . VAL A 1 238 ? 15.194 8.163 -5.836 1.00 93.25 238 VAL A C 1
ATOM 1803 O O . VAL A 1 238 ? 16.417 8.286 -5.902 1.00 93.25 238 VAL A O 1
ATOM 1806 N N . SER A 1 239 ? 14.455 8.748 -4.886 1.00 90.56 239 SER A N 1
ATOM 1807 C CA . SER A 1 239 ? 14.996 9.708 -3.921 1.00 90.56 239 SER A CA 1
ATOM 1808 C C . SER A 1 239 ? 15.844 10.793 -4.611 1.00 90.56 239 SER A C 1
ATOM 1810 O O . SER A 1 239 ? 16.933 11.159 -4.148 1.00 90.56 239 SER A O 1
ATOM 1812 N N . ALA A 1 240 ? 15.367 11.300 -5.762 1.00 88.56 240 ALA A N 1
ATOM 1813 C CA . ALA A 1 240 ? 16.168 12.064 -6.726 1.00 88.56 240 ALA A CA 1
ATOM 1814 C C . ALA A 1 240 ? 16.816 13.311 -6.111 1.00 88.56 240 ALA A C 1
ATOM 1816 O O . ALA A 1 240 ? 17.902 13.737 -6.520 1.00 88.56 240 ALA A O 1
ATOM 1817 N N . SER A 1 241 ? 16.188 13.853 -5.067 1.00 85.81 241 SER A N 1
ATOM 1818 C CA . SER A 1 241 ? 16.693 14.972 -4.279 1.00 85.81 241 SER A CA 1
ATOM 1819 C C . SER A 1 241 ? 18.123 14.778 -3.759 1.00 85.81 241 SER A C 1
ATOM 1821 O O . SER A 1 241 ? 18.856 15.757 -3.648 1.00 85.81 241 SER A O 1
ATOM 1823 N N . ARG A 1 242 ? 18.562 13.539 -3.491 1.00 86.31 242 ARG A N 1
ATOM 1824 C CA . ARG A 1 242 ? 19.928 13.234 -3.018 1.00 86.31 242 ARG A CA 1
ATOM 1825 C C . ARG A 1 242 ? 21.013 13.478 -4.064 1.00 86.31 242 ARG A C 1
ATOM 1827 O O . ARG A 1 242 ? 22.175 13.646 -3.712 1.00 86.31 242 ARG A O 1
ATOM 1834 N N . THR A 1 243 ? 20.631 13.501 -5.335 1.00 86.94 243 THR A N 1
ATOM 1835 C CA . THR A 1 243 ? 21.549 13.676 -6.467 1.00 86.94 243 THR A CA 1
ATOM 1836 C C . THR A 1 243 ? 21.458 15.052 -7.112 1.00 86.94 243 THR A C 1
ATOM 1838 O O . THR A 1 243 ? 22.254 15.380 -7.987 1.00 86.94 243 THR A O 1
ATOM 1841 N N . TYR A 1 244 ? 20.507 15.886 -6.694 1.00 90.06 244 TYR A N 1
ATOM 1842 C CA . TYR A 1 244 ? 20.236 17.149 -7.363 1.00 90.06 244 TYR A CA 1
ATOM 1843 C C . TYR A 1 244 ? 21.162 18.274 -6.897 1.00 90.06 244 TYR A C 1
ATOM 1845 O O . TYR A 1 244 ? 21.218 18.626 -5.719 1.00 90.06 244 TYR A O 1
ATOM 1853 N N . ASN A 1 245 ? 21.849 18.902 -7.848 1.00 89.31 245 ASN A N 1
ATOM 1854 C CA . ASN A 1 245 ? 22.620 20.112 -7.619 1.00 89.31 245 ASN A CA 1
ATOM 1855 C C . ASN A 1 245 ? 21.758 21.344 -7.927 1.00 89.31 245 ASN A C 1
ATOM 1857 O O . ASN A 1 245 ? 21.495 21.663 -9.087 1.00 89.31 245 ASN A O 1
ATOM 1861 N N . VAL A 1 246 ? 21.366 22.073 -6.879 1.00 86.38 246 VAL A N 1
ATOM 1862 C CA . VAL A 1 246 ? 20.495 23.255 -6.991 1.00 86.38 246 VAL A CA 1
ATOM 1863 C C . VAL A 1 246 ? 21.138 24.395 -7.790 1.00 86.38 246 VAL A C 1
ATOM 1865 O O . VAL A 1 246 ? 20.430 25.076 -8.529 1.00 86.38 246 VAL A O 1
ATOM 1868 N N . ALA A 1 247 ? 22.455 24.600 -7.671 1.00 88.06 247 ALA A N 1
ATOM 1869 C CA . ALA A 1 247 ? 23.154 25.700 -8.343 1.00 88.06 247 ALA A CA 1
ATOM 1870 C C . ALA A 1 247 ? 23.173 25.513 -9.865 1.00 88.06 247 ALA A C 1
ATOM 1872 O O . ALA A 1 247 ? 22.930 26.454 -10.616 1.00 88.06 247 ALA A O 1
ATOM 1873 N N . ASN A 1 248 ? 23.403 24.275 -10.302 1.00 86.81 248 ASN A N 1
ATOM 1874 C CA . ASN A 1 248 ? 23.552 23.935 -11.715 1.00 86.81 248 ASN A CA 1
ATOM 1875 C C . ASN A 1 248 ? 22.262 23.388 -12.348 1.00 86.81 248 ASN A C 1
ATOM 1877 O O . ASN A 1 248 ? 22.217 23.217 -13.561 1.00 86.81 248 ASN A O 1
ATOM 1881 N N . LYS A 1 249 ? 21.224 23.112 -11.544 1.00 88.69 249 LYS A N 1
ATOM 1882 C CA . LYS A 1 249 ? 19.951 22.496 -11.966 1.00 88.69 249 LYS A CA 1
ATOM 1883 C C . LYS A 1 249 ? 20.135 21.181 -12.737 1.00 88.69 249 LYS A C 1
ATOM 1885 O O . LYS A 1 249 ? 19.464 20.929 -13.734 1.00 88.69 249 LYS A O 1
ATOM 1890 N N . ILE A 1 250 ? 21.059 20.348 -12.265 1.00 90.94 250 ILE A N 1
ATOM 1891 C CA . ILE A 1 250 ? 21.373 19.031 -12.838 1.00 90.94 250 ILE A CA 1
ATOM 1892 C C . ILE A 1 250 ? 21.325 17.958 -11.757 1.00 90.94 250 ILE A C 1
ATOM 1894 O O . ILE A 1 250 ? 21.577 18.236 -10.582 1.00 90.94 250 ILE A O 1
ATOM 1898 N N . TYR A 1 251 ? 21.067 16.724 -12.168 1.00 89.62 251 TYR A N 1
ATOM 1899 C CA . TYR A 1 251 ? 21.212 15.544 -11.325 1.00 89.62 251 TYR A CA 1
ATOM 1900 C C . TYR A 1 251 ? 22.602 14.955 -11.562 1.00 89.62 251 TYR A C 1
ATOM 1902 O O . TYR A 1 251 ? 22.981 14.668 -12.699 1.00 89.62 251 TYR A O 1
ATOM 1910 N N . ALA A 1 252 ? 23.376 14.844 -10.489 1.00 84.19 252 ALA A N 1
ATOM 1911 C CA . ALA A 1 252 ? 24.762 14.407 -10.490 1.00 84.19 252 ALA A CA 1
ATOM 1912 C C . ALA A 1 252 ? 24.903 12.974 -9.951 1.00 84.19 252 ALA A C 1
ATOM 1914 O O . ALA A 1 252 ? 24.077 12.489 -9.185 1.00 84.19 252 ALA A O 1
ATOM 1915 N N . GLY A 1 253 ? 26.001 12.302 -10.281 1.00 81.38 253 GLY A N 1
ATOM 1916 C CA . GLY A 1 253 ? 26.336 10.986 -9.731 1.00 81.38 253 GLY A CA 1
ATOM 1917 C C . GLY A 1 253 ? 26.235 9.882 -10.772 1.00 81.38 253 GLY A C 1
ATOM 1918 O O . GLY A 1 253 ? 26.355 10.133 -11.964 1.00 81.38 253 GLY A O 1
ATOM 1919 N N . THR A 1 254 ? 26.108 8.632 -10.335 1.00 79.06 254 THR A N 1
ATOM 1920 C CA . THR A 1 254 ? 26.182 7.468 -11.237 1.00 79.06 254 THR A CA 1
ATOM 1921 C C . THR A 1 254 ? 24.842 6.800 -11.496 1.00 79.06 254 THR A C 1
ATOM 1923 O O . THR A 1 254 ? 24.787 5.949 -12.376 1.00 79.06 254 THR A O 1
ATOM 1926 N N . LEU A 1 255 ? 23.780 7.188 -10.776 1.00 79.94 255 LEU A N 1
ATOM 1927 C CA . LEU A 1 255 ? 22.450 6.577 -10.911 1.00 79.94 255 LEU A CA 1
ATOM 1928 C C . LEU A 1 255 ? 21.921 6.666 -12.347 1.00 79.94 255 LEU A C 1
ATOM 1930 O O . LEU A 1 255 ? 21.305 5.720 -12.838 1.00 79.94 255 LEU A O 1
ATOM 1934 N N . PHE A 1 256 ? 22.214 7.789 -13.006 1.00 83.25 256 PHE A N 1
ATOM 1935 C CA . PHE A 1 256 ? 21.884 8.068 -14.396 1.00 83.25 256 PHE A CA 1
ATOM 1936 C C . PHE A 1 256 ? 23.153 8.131 -15.248 1.00 83.25 256 PHE A C 1
ATOM 1938 O O . PHE A 1 256 ? 24.239 8.476 -14.765 1.00 83.25 256 PHE A O 1
ATOM 1945 N N . ARG A 1 257 ?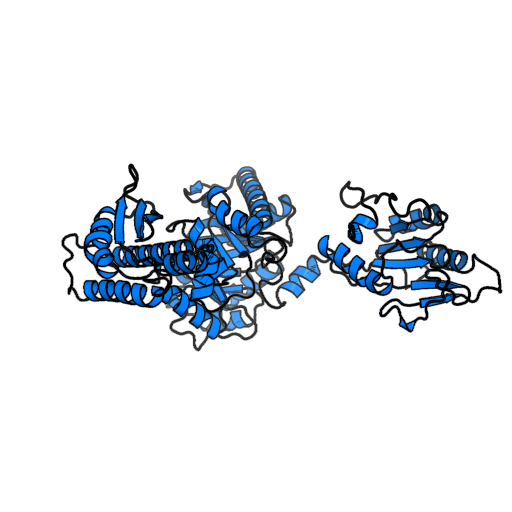 23.016 7.820 -16.541 1.00 81.00 257 ARG A N 1
ATOM 1946 C CA . ARG A 1 257 ? 24.074 8.030 -17.533 1.00 81.00 257 ARG A CA 1
ATOM 1947 C C . ARG A 1 257 ? 23.574 8.953 -18.645 1.00 81.00 257 ARG A C 1
ATOM 1949 O O . ARG A 1 257 ? 22.553 8.634 -19.244 1.00 81.00 257 ARG A O 1
ATOM 1956 N N . PRO A 1 258 ? 24.308 10.041 -18.961 1.00 84.00 258 PRO A N 1
ATOM 1957 C CA . PRO A 1 258 ? 25.591 10.483 -18.378 1.00 84.00 258 PRO A CA 1
ATOM 1958 C C . PRO A 1 258 ? 25.482 11.005 -16.925 1.00 84.00 258 PRO A C 1
ATOM 1960 O O . PRO A 1 258 ? 24.393 11.278 -16.443 1.00 84.00 258 PRO A O 1
ATOM 1963 N N . ARG A 1 259 ? 26.622 11.146 -16.220 1.00 80.19 259 ARG A N 1
ATOM 1964 C CA . ARG A 1 259 ? 26.687 11.449 -14.765 1.00 80.19 259 ARG A CA 1
ATOM 1965 C C . ARG A 1 259 ? 26.163 12.826 -14.339 1.00 80.19 259 ARG A C 1
ATOM 1967 O O . ARG A 1 259 ? 26.003 13.064 -13.150 1.00 80.19 259 ARG A O 1
ATOM 1974 N N . ASN A 1 260 ? 25.981 13.734 -15.289 1.00 85.56 260 ASN A N 1
ATOM 1975 C CA . ASN A 1 260 ? 25.405 15.057 -15.091 1.00 85.56 260 ASN A CA 1
ATOM 1976 C C . ASN A 1 260 ? 24.286 15.174 -16.108 1.00 85.56 260 ASN A C 1
ATOM 1978 O O . ASN A 1 260 ? 24.557 15.303 -17.302 1.00 85.56 260 ASN A O 1
ATOM 1982 N N . ILE A 1 261 ? 23.055 15.053 -15.637 1.00 89.00 261 ILE A N 1
ATOM 1983 C CA . ILE A 1 261 ? 21.904 14.871 -16.508 1.00 89.00 261 ILE A CA 1
ATOM 1984 C C . ILE A 1 261 ? 20.819 15.885 -16.158 1.00 89.00 261 ILE A C 1
ATOM 1986 O O . ILE A 1 261 ? 20.615 16.234 -14.989 1.00 89.00 261 ILE A O 1
ATOM 1990 N N . SER A 1 262 ? 20.156 16.407 -17.185 1.00 91.06 262 SER A N 1
ATOM 1991 C CA . SER A 1 262 ? 19.018 17.302 -17.006 1.00 91.06 262 SER A CA 1
ATOM 1992 C C . SER A 1 262 ? 17.764 16.505 -16.633 1.00 91.06 262 SER A C 1
ATOM 1994 O O . SER A 1 262 ? 17.660 15.309 -16.913 1.00 91.06 262 SER A O 1
ATOM 1996 N N . GLY A 1 263 ? 16.772 17.162 -16.033 1.00 90.44 263 GLY A N 1
ATOM 1997 C CA . GLY A 1 263 ? 15.501 16.498 -15.745 1.00 90.44 263 GLY A CA 1
ATOM 1998 C C . GLY A 1 263 ? 14.735 16.053 -17.002 1.00 90.44 263 GLY A C 1
ATOM 1999 O O . GLY A 1 263 ? 14.074 15.017 -16.973 1.00 90.44 263 GLY A O 1
ATOM 2000 N N . SER A 1 264 ? 14.883 16.752 -18.138 1.00 89.19 264 SER A N 1
ATOM 2001 C CA . SER A 1 264 ? 14.311 16.321 -19.427 1.00 89.19 264 SER A CA 1
ATOM 2002 C C . SER A 1 264 ? 14.942 15.033 -19.955 1.00 89.19 264 SER A C 1
ATOM 2004 O O . SER A 1 264 ? 14.235 14.172 -20.477 1.00 89.19 264 SER A O 1
ATOM 2006 N N . ASP A 1 265 ? 16.253 14.867 -19.784 1.00 90.25 265 ASP A N 1
ATOM 2007 C CA . ASP A 1 265 ? 16.946 13.646 -20.202 1.00 90.25 265 ASP A CA 1
ATOM 2008 C C . ASP A 1 265 ? 16.574 12.468 -19.288 1.00 90.25 265 ASP A C 1
ATOM 2010 O O . ASP A 1 265 ? 16.300 11.370 -19.771 1.00 90.25 265 ASP A O 1
ATOM 2014 N N . ILE A 1 266 ? 16.460 12.698 -17.973 1.00 91.88 266 ILE A N 1
ATOM 2015 C CA . ILE A 1 266 ? 15.942 11.687 -17.036 1.00 91.88 266 ILE A CA 1
ATOM 2016 C C . ILE A 1 266 ? 14.522 11.262 -17.423 1.00 91.88 266 ILE A C 1
ATOM 2018 O O . ILE A 1 266 ? 14.211 10.072 -17.407 1.00 91.88 266 ILE A O 1
ATOM 2022 N N . LEU A 1 267 ? 13.650 12.200 -17.802 1.00 89.88 267 LEU A N 1
ATOM 2023 C CA . LEU A 1 267 ? 12.301 11.863 -18.255 1.00 89.88 267 LEU A CA 1
ATOM 2024 C C . LEU A 1 267 ? 12.324 10.957 -19.493 1.00 89.88 267 LEU A C 1
ATOM 2026 O O . LEU A 1 267 ? 11.512 10.034 -19.600 1.00 89.88 267 LEU A O 1
ATOM 2030 N N . HIS A 1 268 ? 13.252 11.190 -20.424 1.00 89.12 268 HIS A N 1
ATOM 2031 C CA . HIS A 1 268 ? 13.448 10.297 -21.562 1.00 89.12 268 HIS A CA 1
ATOM 2032 C C . HIS A 1 268 ? 13.807 8.877 -21.099 1.00 89.12 268 HIS A C 1
ATOM 2034 O O . HIS A 1 268 ? 13.201 7.914 -21.573 1.00 89.12 268 HIS A O 1
ATOM 2040 N N . MET A 1 269 ? 14.707 8.746 -20.121 1.00 90.19 269 MET A N 1
ATOM 2041 C CA . MET A 1 269 ? 15.058 7.453 -19.523 1.00 90.19 269 MET A CA 1
ATOM 2042 C C . MET A 1 269 ? 13.856 6.795 -18.834 1.00 90.19 269 MET A C 1
ATOM 2044 O O . MET A 1 269 ? 13.568 5.628 -19.090 1.00 90.19 269 MET A O 1
ATOM 2048 N N . TYR A 1 270 ? 13.088 7.534 -18.027 1.00 91.50 270 TYR A N 1
ATOM 2049 C CA . TYR A 1 270 ? 11.869 7.008 -17.405 1.00 91.50 270 TYR A CA 1
ATOM 2050 C C . TYR A 1 270 ? 10.882 6.479 -18.449 1.00 91.50 270 TYR A C 1
ATOM 2052 O O . TYR A 1 270 ? 10.369 5.372 -18.297 1.00 91.50 270 TYR A O 1
ATOM 2060 N N . ASN A 1 271 ? 10.671 7.200 -19.552 1.00 87.38 271 ASN A N 1
ATOM 2061 C CA . ASN A 1 271 ? 9.818 6.741 -20.650 1.00 87.38 271 ASN A CA 1
ATOM 2062 C C . ASN A 1 271 ? 10.327 5.449 -21.306 1.00 87.38 271 ASN A C 1
ATOM 2064 O O . ASN A 1 271 ? 9.517 4.598 -21.681 1.00 87.38 271 ASN A O 1
ATOM 2068 N N . GLN A 1 272 ? 11.644 5.268 -21.427 1.00 88.00 272 GLN A N 1
ATOM 2069 C CA . GLN A 1 272 ? 12.222 3.999 -21.878 1.00 88.00 272 GLN A CA 1
ATOM 2070 C C . GLN A 1 272 ? 11.967 2.884 -20.859 1.00 88.00 272 GLN A C 1
ATOM 2072 O O . GLN A 1 272 ? 11.539 1.792 -21.232 1.00 88.00 272 GLN A O 1
ATOM 2077 N N . TYR A 1 273 ? 12.148 3.151 -19.564 1.00 90.81 273 TYR A N 1
ATOM 2078 C CA . TYR A 1 273 ? 11.915 2.160 -18.510 1.00 90.81 273 TYR A CA 1
ATOM 2079 C C . TYR A 1 273 ? 10.454 1.705 -18.449 1.00 90.81 273 TYR A C 1
ATOM 2081 O O . TYR A 1 273 ? 10.187 0.513 -18.306 1.00 90.81 273 TYR A O 1
ATOM 2089 N N . ILE A 1 274 ? 9.512 2.632 -18.617 1.00 85.69 274 ILE A N 1
ATOM 2090 C CA . ILE A 1 274 ? 8.076 2.337 -18.677 1.00 85.69 274 ILE A CA 1
ATOM 2091 C C . ILE A 1 274 ? 7.774 1.403 -19.859 1.00 85.69 274 ILE A C 1
ATOM 2093 O O . ILE A 1 274 ? 7.089 0.395 -19.696 1.00 85.69 274 ILE A O 1
ATOM 2097 N N . LYS A 1 275 ? 8.329 1.685 -21.045 1.00 82.00 275 LYS A N 1
ATOM 2098 C CA . LYS A 1 275 ? 8.063 0.907 -22.270 1.00 82.00 275 LYS A CA 1
ATOM 2099 C C . LYS A 1 275 ? 8.720 -0.474 -22.283 1.00 82.00 275 LYS A C 1
ATOM 2101 O O . LYS A 1 275 ? 8.139 -1.431 -22.810 1.00 82.00 275 LYS A O 1
ATOM 2106 N N . GLU A 1 276 ? 9.938 -0.568 -21.759 1.00 82.06 276 GLU A N 1
ATOM 2107 C CA . GLU A 1 276 ? 10.823 -1.723 -21.953 1.00 82.06 276 GLU A CA 1
ATOM 2108 C C . GLU A 1 276 ? 10.976 -2.596 -20.707 1.00 82.06 276 GLU A C 1
ATOM 2110 O O . GLU A 1 276 ? 11.314 -3.770 -20.832 1.00 82.06 276 GLU A O 1
ATOM 2115 N N . ARG A 1 277 ? 10.759 -2.041 -19.508 1.00 81.00 277 ARG A N 1
ATOM 2116 C CA . ARG A 1 277 ? 11.181 -2.653 -18.236 1.00 81.00 277 ARG A CA 1
ATOM 2117 C C . ARG A 1 277 ? 10.061 -2.756 -17.204 1.00 81.00 277 ARG A C 1
ATOM 2119 O O . ARG A 1 277 ? 10.348 -2.862 -16.016 1.00 81.00 277 ARG A O 1
ATOM 2126 N N . SER A 1 278 ? 8.806 -2.740 -17.653 1.00 83.56 278 SER A N 1
ATOM 2127 C CA . SER A 1 278 ? 7.613 -2.961 -16.819 1.00 83.56 278 SER A CA 1
ATOM 2128 C C . SER A 1 278 ? 7.484 -1.990 -15.636 1.00 83.56 278 SER A C 1
ATOM 2130 O O . SER A 1 278 ? 6.879 -2.332 -14.620 1.00 83.56 278 SER A O 1
ATOM 2132 N N . VAL A 1 279 ? 8.060 -0.787 -15.736 1.00 91.81 279 VAL A N 1
ATOM 2133 C CA . VAL A 1 279 ? 7.969 0.222 -14.673 1.00 91.81 279 VAL A CA 1
ATOM 2134 C C . VAL A 1 279 ? 6.587 0.863 -14.695 1.00 91.81 279 VAL A C 1
ATOM 2136 O O . VAL A 1 279 ? 6.178 1.424 -15.710 1.00 91.81 279 VAL A O 1
ATOM 2139 N N . ILE A 1 280 ? 5.879 0.787 -13.567 1.00 89.56 280 ILE A N 1
ATOM 2140 C CA . ILE A 1 280 ? 4.498 1.280 -13.433 1.00 89.56 280 ILE A CA 1
ATOM 2141 C C . ILE A 1 280 ? 4.315 2.337 -12.348 1.00 89.56 280 ILE A C 1
ATOM 2143 O O . ILE A 1 280 ? 3.267 2.979 -12.304 1.00 89.56 280 ILE A O 1
ATOM 2147 N N . SER A 1 281 ? 5.320 2.546 -11.495 1.00 92.44 281 SER A N 1
ATOM 2148 C CA . SER A 1 281 ? 5.288 3.562 -10.444 1.00 92.44 281 SER A CA 1
ATOM 2149 C C . SER A 1 281 ? 6.674 4.156 -10.216 1.00 92.44 281 SER A C 1
ATOM 2151 O O . SER A 1 281 ? 7.649 3.415 -10.097 1.00 92.44 281 SER A O 1
ATOM 2153 N N . ILE A 1 282 ? 6.757 5.482 -10.122 1.00 93.12 282 ILE A N 1
ATOM 2154 C CA . ILE A 1 282 ? 7.987 6.220 -9.818 1.00 93.12 282 ILE A CA 1
ATOM 2155 C C . ILE A 1 282 ? 7.714 7.162 -8.643 1.00 93.12 282 ILE A C 1
ATOM 2157 O O . ILE A 1 282 ? 6.823 8.006 -8.699 1.00 93.12 282 ILE A O 1
ATOM 2161 N N . GLU A 1 283 ? 8.479 7.008 -7.571 1.00 93.06 283 GLU A N 1
ATOM 2162 C CA . GLU A 1 283 ? 8.434 7.812 -6.354 1.00 93.06 283 GLU A CA 1
ATOM 2163 C C . GLU A 1 283 ? 9.625 8.772 -6.289 1.00 93.06 283 GLU A C 1
ATOM 2165 O O . GLU A 1 283 ? 10.744 8.403 -6.650 1.00 93.06 283 GLU A O 1
ATOM 2170 N N . ASP A 1 284 ? 9.359 10.006 -5.840 1.00 90.50 284 ASP A N 1
ATOM 2171 C CA . ASP A 1 284 ? 10.340 11.099 -5.703 1.00 90.50 284 ASP A CA 1
ATOM 2172 C C . ASP A 1 284 ? 11.231 11.258 -6.950 1.00 90.50 284 ASP A C 1
ATOM 2174 O O . ASP A 1 284 ? 12.461 11.294 -6.882 1.00 90.50 284 ASP A O 1
ATOM 2178 N N . ALA A 1 285 ? 10.575 11.302 -8.116 1.00 90.38 285 ALA A N 1
ATOM 2179 C CA . ALA A 1 285 ? 11.198 11.238 -9.438 1.00 90.38 285 ALA A CA 1
ATOM 2180 C C . ALA A 1 285 ? 12.185 12.384 -9.720 1.00 90.38 285 ALA A C 1
ATOM 2182 O O . ALA A 1 285 ? 13.130 12.201 -10.491 1.00 90.38 285 ALA A O 1
ATOM 2183 N N . PHE A 1 286 ? 11.947 13.551 -9.112 1.00 90.00 286 PHE A N 1
ATOM 2184 C CA . PHE A 1 286 ? 12.720 14.782 -9.276 1.00 90.00 286 PHE A CA 1
ATOM 2185 C C . PHE A 1 286 ? 12.833 15.547 -7.953 1.00 90.00 286 PHE A C 1
ATOM 2187 O O . PHE A 1 286 ? 12.047 15.357 -7.026 1.00 90.00 286 PHE A O 1
ATOM 2194 N N . HIS A 1 287 ? 13.795 16.462 -7.857 1.00 88.38 287 HIS A N 1
ATOM 2195 C CA . HIS A 1 287 ? 13.929 17.316 -6.680 1.00 88.38 287 HIS A CA 1
ATOM 2196 C C . HIS A 1 287 ? 12.773 18.324 -6.577 1.00 88.38 287 HIS A C 1
ATOM 2198 O O . HIS A 1 287 ? 12.314 18.877 -7.573 1.00 88.38 287 HIS A O 1
ATOM 2204 N N . GLN A 1 288 ? 12.350 18.648 -5.352 1.00 80.56 288 GLN A N 1
ATOM 2205 C CA . GLN A 1 288 ? 11.199 19.523 -5.078 1.00 80.56 288 GLN A CA 1
ATOM 2206 C C . GLN A 1 288 ? 11.249 20.933 -5.692 1.00 80.56 288 GLN A C 1
ATOM 2208 O O . GLN A 1 288 ? 10.212 21.568 -5.884 1.00 80.56 288 GLN A O 1
ATOM 2213 N N . SER A 1 289 ? 12.445 21.455 -5.978 1.00 82.56 289 SER A N 1
ATOM 2214 C CA . SER A 1 289 ? 12.607 22.757 -6.639 1.00 82.56 289 SER A CA 1
ATOM 2215 C C . SER A 1 289 ? 12.577 22.683 -8.169 1.00 82.56 289 SER A C 1
ATOM 2217 O O . SER A 1 289 ? 12.439 23.723 -8.813 1.00 82.56 289 SER A O 1
ATOM 2219 N N . ASP A 1 290 ? 12.662 21.488 -8.758 1.00 86.31 290 ASP A N 1
ATOM 2220 C CA . ASP A 1 290 ? 12.653 21.265 -10.205 1.00 86.31 290 ASP A CA 1
ATOM 2221 C C . ASP A 1 290 ? 11.220 21.096 -10.735 1.00 86.31 290 ASP A C 1
ATOM 2223 O O . ASP A 1 290 ? 10.784 20.042 -11.204 1.00 86.31 290 ASP A O 1
ATOM 2227 N N . LYS A 1 291 ? 10.452 22.181 -10.622 1.00 81.75 291 LYS A N 1
ATOM 2228 C CA . LYS A 1 291 ? 9.042 22.223 -11.034 1.00 81.75 291 LYS A CA 1
ATOM 2229 C C . LYS A 1 291 ? 8.859 21.962 -12.530 1.00 81.75 291 LYS A C 1
ATOM 2231 O O . LYS A 1 291 ? 7.848 21.390 -12.920 1.00 81.75 291 LYS A O 1
ATOM 2236 N N . SER A 1 292 ? 9.828 22.369 -13.352 1.00 84.62 292 SER A N 1
ATOM 2237 C CA . SER A 1 292 ? 9.833 22.124 -14.797 1.00 84.62 292 SER A CA 1
ATOM 2238 C C . SER A 1 292 ? 9.796 20.635 -15.115 1.00 84.62 292 SER A C 1
ATOM 2240 O O . SER A 1 292 ? 8.987 20.212 -15.934 1.00 84.62 292 SER A O 1
ATOM 2242 N N . SER A 1 293 ? 10.615 19.830 -14.438 1.00 87.00 293 SER A N 1
ATOM 2243 C CA . SER A 1 293 ? 10.671 18.390 -14.694 1.00 87.00 293 SER A CA 1
ATOM 2244 C C . SER A 1 293 ? 9.438 17.656 -14.194 1.00 87.00 293 SER A C 1
ATOM 2246 O O . SER A 1 293 ? 8.920 16.783 -14.889 1.00 87.00 293 SER A O 1
ATOM 2248 N N . TYR A 1 294 ? 8.890 18.074 -13.052 1.00 82.12 294 TYR A N 1
ATOM 2249 C CA . TYR A 1 294 ? 7.602 17.563 -12.586 1.00 82.12 294 TYR A CA 1
ATOM 2250 C C . TYR A 1 294 ? 6.447 17.887 -13.538 1.00 82.12 294 TYR A C 1
ATOM 2252 O O . TYR A 1 294 ? 5.634 17.004 -13.803 1.00 82.12 294 TYR A O 1
ATOM 2260 N N . ALA A 1 295 ? 6.400 19.097 -14.105 1.00 80.50 295 ALA A N 1
ATOM 2261 C CA . ALA A 1 295 ? 5.387 19.460 -15.096 1.00 80.50 295 ALA A CA 1
ATOM 2262 C C . ALA A 1 295 ? 5.448 18.555 -16.340 1.00 80.50 295 ALA A C 1
ATOM 2264 O O . ALA A 1 295 ? 4.420 18.221 -16.918 1.00 80.50 295 ALA A O 1
ATOM 2265 N N . MET A 1 296 ? 6.638 18.089 -16.729 1.00 81.75 296 MET A N 1
ATOM 2266 C CA . MET A 1 296 ? 6.775 17.163 -17.855 1.00 81.75 296 MET A CA 1
ATOM 2267 C C . MET A 1 296 ? 6.310 15.727 -17.531 1.00 81.75 296 MET A C 1
ATOM 2269 O O . MET A 1 296 ? 5.928 14.993 -18.443 1.00 81.75 296 MET A O 1
ATOM 2273 N N . LEU A 1 297 ? 6.289 15.309 -16.254 1.00 78.00 297 LEU A N 1
ATOM 2274 C CA . LEU A 1 297 ? 5.726 14.007 -15.850 1.00 78.00 297 LEU A CA 1
ATOM 2275 C C . LEU A 1 297 ? 4.205 13.953 -15.988 1.00 78.00 297 LEU A C 1
ATOM 2277 O O . LEU A 1 297 ? 3.644 12.858 -16.087 1.00 78.00 297 LEU A O 1
ATOM 2281 N N . GLU A 1 298 ? 3.540 15.111 -16.018 1.00 70.12 298 GLU A N 1
ATOM 2282 C CA . GLU A 1 298 ? 2.084 15.223 -16.150 1.00 70.12 298 GLU A CA 1
ATOM 2283 C C . GLU A 1 298 ? 1.532 14.665 -17.470 1.00 70.12 298 GLU A C 1
ATOM 2285 O O . GLU A 1 298 ? 0.319 14.483 -17.580 1.00 70.12 298 GLU A O 1
ATOM 2290 N N . GLU A 1 299 ? 2.400 14.359 -18.438 1.00 70.62 299 GLU A N 1
ATOM 2291 C CA . GLU A 1 299 ? 2.036 13.748 -19.720 1.00 70.62 299 GLU A CA 1
ATOM 2292 C C . GLU A 1 299 ? 2.280 12.233 -19.793 1.00 70.62 299 GLU A C 1
ATOM 2294 O O . GLU A 1 299 ? 1.907 11.595 -20.787 1.00 70.62 299 GLU A O 1
ATOM 2299 N N . THR A 1 300 ? 2.903 11.656 -18.763 1.00 70.88 300 THR A N 1
ATOM 2300 C CA . THR A 1 300 ? 3.265 10.233 -18.713 1.00 70.88 300 THR A CA 1
ATOM 2301 C C . THR A 1 300 ? 2.103 9.356 -18.251 1.00 70.88 300 THR A C 1
ATOM 2303 O O . THR A 1 300 ? 1.196 9.793 -17.551 1.00 70.88 300 THR A O 1
ATOM 2306 N N . GLU A 1 301 ? 2.125 8.081 -18.634 1.00 72.06 301 GLU A N 1
ATOM 2307 C CA . GLU A 1 301 ? 1.093 7.124 -18.213 1.00 72.06 301 GLU A CA 1
ATOM 2308 C C . GLU A 1 301 ? 1.444 6.411 -16.897 1.00 72.06 301 GLU A C 1
ATOM 2310 O O . GLU A 1 301 ? 0.650 5.623 -16.405 1.00 72.06 301 GLU A O 1
ATOM 2315 N N . VAL A 1 302 ? 2.611 6.674 -16.302 1.00 81.44 302 VAL A N 1
ATOM 2316 C CA . VAL A 1 302 ? 3.080 5.993 -15.085 1.00 81.44 302 VAL A CA 1
ATOM 2317 C C . VAL A 1 302 ? 2.501 6.633 -13.822 1.00 81.44 302 VAL A C 1
ATOM 2319 O O . VAL A 1 302 ? 2.200 7.824 -13.793 1.00 81.44 302 VAL A O 1
ATOM 2322 N N . GLN A 1 303 ? 2.370 5.861 -12.745 1.00 86.81 303 GLN A N 1
ATOM 2323 C CA . GLN A 1 303 ? 2.045 6.427 -11.442 1.00 86.81 303 GLN A CA 1
ATOM 2324 C C . GLN A 1 303 ? 3.206 7.271 -10.901 1.00 86.81 303 GLN A C 1
ATOM 2326 O O . GLN A 1 303 ? 4.331 6.777 -10.833 1.00 86.81 303 GLN A O 1
ATOM 2331 N N . ILE A 1 304 ? 2.924 8.502 -10.457 1.00 87.81 304 ILE A N 1
ATOM 2332 C CA . ILE A 1 304 ? 3.913 9.364 -9.798 1.00 87.81 304 ILE A CA 1
ATOM 2333 C C . ILE A 1 304 ? 3.556 9.528 -8.326 1.00 87.81 304 ILE A C 1
ATOM 2335 O O . ILE A 1 304 ? 2.486 10.027 -7.967 1.00 87.81 304 ILE A O 1
ATOM 2339 N N . VAL A 1 305 ? 4.477 9.098 -7.472 1.00 89.44 305 VAL A N 1
ATOM 2340 C CA . VAL A 1 305 ? 4.317 9.093 -6.022 1.00 89.44 305 VAL A CA 1
ATOM 2341 C C . VAL A 1 305 ? 5.157 10.208 -5.408 1.00 89.44 305 VAL A C 1
ATOM 2343 O O . VAL A 1 305 ? 6.370 10.286 -5.598 1.00 89.44 305 VAL A O 1
ATOM 2346 N N . HIS A 1 306 ? 4.506 11.071 -4.635 1.00 85.75 306 HIS A N 1
ATOM 2347 C CA . HIS A 1 306 ? 5.121 12.239 -4.016 1.0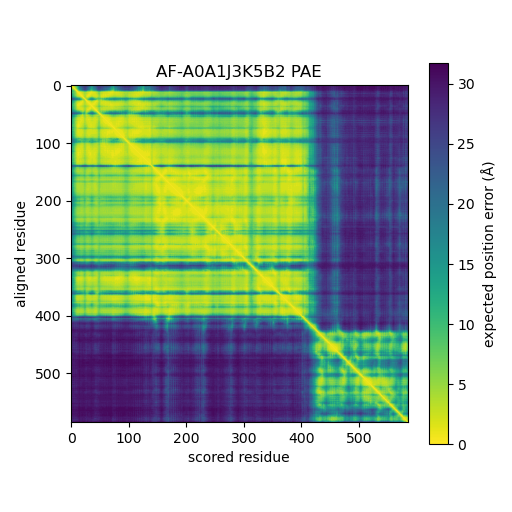0 85.75 306 HIS A CA 1
ATOM 2348 C C . HIS A 1 306 ? 5.186 12.085 -2.499 1.00 85.75 306 HIS A C 1
ATOM 2350 O O . HIS A 1 306 ? 4.158 11.816 -1.865 1.00 85.75 306 HIS A O 1
ATOM 2356 N N . PRO A 1 307 ? 6.339 12.335 -1.858 1.00 78.00 307 PRO A N 1
ATOM 2357 C CA . PRO A 1 307 ? 6.380 12.512 -0.412 1.00 78.00 307 PRO A CA 1
ATOM 2358 C C . PRO A 1 307 ? 5.556 13.732 0.038 1.00 78.00 307 PRO A C 1
ATOM 2360 O O . PRO A 1 307 ? 5.564 14.785 -0.599 1.00 78.00 307 PRO A O 1
ATOM 2363 N N . LYS A 1 308 ? 4.906 13.640 1.210 1.00 65.50 308 LYS A N 1
ATOM 2364 C CA . LYS A 1 308 ? 4.017 14.690 1.765 1.00 65.50 308 LYS A CA 1
ATOM 2365 C C . LYS A 1 308 ? 4.586 16.118 1.747 1.00 65.50 308 LYS A C 1
ATOM 2367 O O . LYS A 1 308 ? 3.818 17.063 1.582 1.00 65.50 308 LYS A O 1
ATOM 2372 N N . LYS A 1 309 ? 5.904 16.305 1.910 1.00 59.97 309 LYS A N 1
ATOM 2373 C CA . LYS A 1 309 ? 6.539 17.642 1.920 1.00 59.97 309 LYS A CA 1
ATOM 2374 C C . LYS A 1 309 ? 6.305 18.429 0.620 1.00 59.97 309 LYS A C 1
ATOM 2376 O O . LYS A 1 309 ? 6.253 19.653 0.676 1.00 59.97 309 LYS A O 1
ATOM 2381 N N . LEU A 1 310 ? 6.095 17.745 -0.506 1.00 53.66 310 LEU A N 1
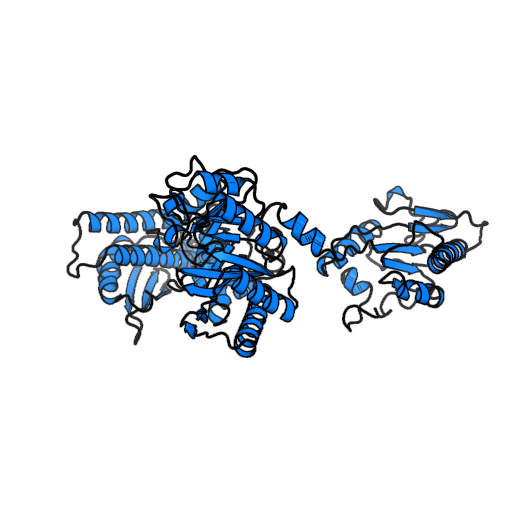ATOM 2382 C CA . LEU A 1 310 ? 5.822 18.354 -1.814 1.00 53.66 310 LEU A CA 1
ATOM 2383 C C . LEU A 1 310 ? 4.387 18.886 -1.960 1.00 53.66 310 LEU A C 1
ATOM 2385 O O . LEU A 1 310 ? 4.146 19.795 -2.751 1.00 53.66 310 LEU A O 1
ATOM 2389 N N . ILE A 1 311 ? 3.432 18.364 -1.180 1.00 53.62 311 ILE A N 1
ATOM 2390 C CA . ILE A 1 311 ? 1.997 18.659 -1.356 1.00 53.62 311 ILE A CA 1
ATOM 2391 C C . ILE A 1 311 ? 1.599 20.022 -0.772 1.00 53.62 311 ILE A C 1
ATOM 2393 O O . ILE A 1 311 ? 0.621 20.629 -1.196 1.00 53.62 311 ILE A O 1
ATOM 2397 N N . LEU A 1 312 ? 2.390 20.588 0.140 1.00 44.00 312 LEU A N 1
ATOM 2398 C CA . LEU A 1 312 ? 2.086 21.896 0.739 1.00 44.00 312 LEU A CA 1
ATOM 2399 C C . LEU A 1 312 ? 2.247 23.087 -0.237 1.00 44.00 312 LEU A C 1
ATOM 2401 O O . LEU A 1 312 ? 1.936 24.214 0.133 1.00 44.00 312 LEU A O 1
ATOM 2405 N N . GLY A 1 313 ? 2.659 22.846 -1.490 1.00 49.03 313 GLY A N 1
ATOM 2406 C CA . GLY A 1 313 ? 2.643 23.820 -2.594 1.00 49.03 313 GLY A CA 1
ATOM 2407 C C . GLY A 1 313 ? 1.718 23.451 -3.772 1.00 49.03 313 GLY A C 1
ATOM 2408 O O . GLY A 1 313 ? 1.872 24.016 -4.856 1.00 49.03 313 GLY A O 1
ATOM 2409 N N . ALA A 1 314 ? 0.796 22.493 -3.594 1.00 48.50 314 ALA A N 1
ATOM 2410 C CA . ALA A 1 314 ? 0.128 21.698 -4.643 1.00 48.50 314 ALA A CA 1
ATOM 2411 C C . ALA A 1 314 ? -0.943 22.382 -5.521 1.00 48.50 314 ALA A C 1
ATOM 2413 O O . ALA A 1 314 ? -1.773 21.696 -6.118 1.00 48.50 314 ALA A O 1
ATOM 2414 N N . ALA A 1 315 ? -0.906 23.703 -5.707 1.00 47.72 315 ALA A N 1
ATOM 2415 C CA . ALA A 1 315 ? -1.665 24.302 -6.813 1.00 47.72 315 ALA A CA 1
ATOM 2416 C C . ALA A 1 315 ? -1.113 23.872 -8.195 1.00 47.72 315 ALA A C 1
ATOM 2418 O O . ALA A 1 315 ? -1.819 23.957 -9.192 1.00 47.72 315 ALA A O 1
ATOM 2419 N N . LEU A 1 316 ? 0.141 23.399 -8.251 1.00 49.41 316 LEU A N 1
ATOM 2420 C CA . LEU A 1 316 ? 0.934 23.255 -9.480 1.00 49.41 316 LEU A CA 1
ATOM 2421 C C . LEU A 1 316 ? 1.053 21.830 -10.056 1.00 49.41 316 LEU A C 1
ATOM 2423 O O . LEU A 1 316 ? 1.749 21.681 -11.048 1.00 49.41 316 LEU A O 1
ATOM 2427 N N . LEU A 1 317 ? 0.445 20.801 -9.450 1.00 56.62 317 LEU A N 1
ATOM 2428 C CA . LEU A 1 317 ? 0.673 19.391 -9.841 1.00 56.62 317 LEU A CA 1
ATOM 2429 C C . LEU A 1 317 ? -0.606 18.610 -10.191 1.00 56.62 317 LEU A C 1
ATOM 2431 O O . LEU A 1 317 ? -0.595 17.380 -10.240 1.00 56.62 317 LEU A O 1
ATOM 2435 N N . LYS A 1 318 ? -1.746 19.290 -10.377 1.00 58.91 318 LYS A N 1
ATOM 2436 C CA . LYS A 1 318 ? -3.010 18.628 -10.745 1.00 58.91 318 LYS A CA 1
ATOM 2437 C C . LYS A 1 318 ? -3.015 18.290 -12.244 1.00 58.91 318 LYS A C 1
ATOM 2439 O O . LYS A 1 318 ? -3.749 18.903 -13.018 1.00 58.91 318 LYS A O 1
ATOM 2444 N N . SER A 1 319 ? -2.231 17.287 -12.644 1.00 60.91 319 SER A N 1
ATOM 2445 C CA . SER A 1 319 ? -2.351 16.676 -13.975 1.00 60.91 319 SER A CA 1
ATOM 2446 C C . SER A 1 319 ? -3.727 16.032 -14.150 1.00 60.91 319 SER A C 1
ATOM 2448 O O . SER A 1 319 ? -4.237 15.363 -13.250 1.00 60.91 319 SER A O 1
ATOM 2450 N N . LYS A 1 320 ? -4.318 16.183 -15.341 1.00 60.81 320 LYS A N 1
ATOM 2451 C CA . LYS A 1 320 ? -5.542 15.463 -15.735 1.00 60.81 320 LYS A CA 1
ATOM 2452 C C . LYS A 1 320 ? -5.271 14.049 -16.266 1.00 60.81 320 LYS A C 1
ATOM 2454 O O . LYS A 1 320 ? -6.217 13.276 -16.395 1.00 60.81 320 LYS A O 1
ATOM 2459 N N . LYS A 1 321 ? -4.019 13.728 -16.610 1.00 66.62 321 LYS A N 1
ATOM 2460 C CA . LYS A 1 321 ? -3.637 12.511 -17.342 1.00 66.62 321 LYS A CA 1
ATOM 2461 C C . LYS A 1 321 ? -2.795 11.560 -16.494 1.00 66.62 321 LYS A C 1
ATOM 2463 O O . LYS A 1 321 ? -3.052 10.360 -16.513 1.00 66.62 321 LYS A O 1
ATOM 2468 N N . THR A 1 322 ? -1.862 12.095 -15.707 1.00 69.31 322 THR A N 1
ATOM 2469 C CA . THR A 1 322 ? -0.965 11.304 -14.859 1.00 69.31 322 THR A CA 1
ATOM 2470 C C . THR A 1 322 ? -1.564 11.073 -13.477 1.00 69.31 322 THR A C 1
ATOM 2472 O O . THR A 1 322 ? -1.902 12.030 -12.774 1.00 69.31 322 THR A O 1
ATOM 2475 N N . PRO A 1 323 ? -1.642 9.811 -13.034 1.00 70.25 323 PRO A N 1
ATOM 2476 C CA . PRO A 1 323 ? -1.958 9.459 -11.663 1.00 70.25 323 PRO A CA 1
ATOM 2477 C C . PRO A 1 323 ? -1.031 10.107 -10.620 1.00 70.25 323 PRO A C 1
ATOM 2479 O O . PRO A 1 323 ? 0.079 9.628 -10.393 1.00 70.25 323 PRO A O 1
ATOM 2482 N N . GLN A 1 324 ? -1.503 11.154 -9.935 1.00 81.31 324 GLN A N 1
ATOM 2483 C CA . GLN A 1 324 ? -0.792 11.730 -8.788 1.00 81.31 324 GLN A CA 1
ATOM 2484 C C . GLN A 1 324 ? -1.127 10.961 -7.508 1.00 81.31 324 GLN A C 1
ATOM 2486 O O . GLN A 1 324 ? -2.297 10.640 -7.246 1.00 81.31 324 GLN A O 1
ATOM 2491 N N . VAL A 1 325 ? -0.097 10.640 -6.726 1.00 86.38 325 VAL A N 1
ATOM 2492 C CA . VAL A 1 325 ? -0.228 9.874 -5.484 1.00 86.38 325 VAL A CA 1
ATOM 2493 C C . VAL A 1 325 ? 0.552 10.523 -4.363 1.00 86.38 325 VAL A C 1
ATOM 2495 O O . VAL A 1 325 ? 1.718 10.875 -4.515 1.00 86.38 325 VAL A O 1
ATOM 2498 N N . LEU A 1 326 ? -0.082 10.633 -3.206 1.00 87.38 326 LEU A N 1
ATOM 2499 C CA . LEU A 1 326 ? 0.577 10.975 -1.961 1.00 87.38 326 LEU A CA 1
ATOM 2500 C C . LEU A 1 326 ? 1.131 9.701 -1.318 1.00 87.38 326 LEU A C 1
ATOM 2502 O O . LEU A 1 326 ? 0.365 8.797 -0.980 1.00 87.38 326 LEU A O 1
ATOM 2506 N N . LEU A 1 327 ? 2.439 9.661 -1.065 1.00 89.69 327 LEU A N 1
ATOM 2507 C CA . LEU A 1 327 ? 3.003 8.707 -0.117 1.00 89.69 327 LEU A CA 1
ATOM 2508 C C . LEU A 1 327 ? 2.720 9.196 1.299 1.00 89.69 327 LEU A C 1
ATOM 2510 O O . LEU A 1 327 ? 3.351 10.136 1.804 1.00 89.69 327 LEU A O 1
ATOM 2514 N N . TRP A 1 328 ? 1.765 8.552 1.946 1.00 87.75 328 TRP A N 1
ATOM 2515 C CA . TRP A 1 328 ? 1.370 8.891 3.293 1.00 87.75 328 TRP A CA 1
ATOM 2516 C C . TRP A 1 328 ? 2.095 8.018 4.307 1.00 87.75 328 TRP A C 1
ATOM 2518 O O . TRP A 1 328 ? 2.082 6.794 4.214 1.00 87.75 328 TRP A O 1
ATOM 2528 N N . LYS A 1 329 ? 2.703 8.665 5.303 1.00 86.19 329 LYS A N 1
ATOM 2529 C CA . LYS A 1 329 ? 3.259 7.983 6.467 1.00 86.19 329 LYS A CA 1
ATOM 2530 C C . LYS A 1 329 ? 2.419 8.282 7.698 1.00 86.19 329 LYS A C 1
ATOM 2532 O O . LYS A 1 329 ? 2.093 9.447 7.956 1.00 86.19 329 LYS A O 1
ATOM 2537 N N . LEU A 1 330 ? 2.059 7.244 8.438 1.00 81.38 330 LEU A N 1
ATOM 2538 C CA . LEU A 1 330 ? 1.069 7.325 9.505 1.00 81.38 330 LEU A CA 1
ATOM 2539 C C . LEU A 1 330 ? 1.517 8.263 10.640 1.00 81.38 330 LEU A C 1
ATOM 2541 O O . LEU A 1 330 ? 0.744 9.114 11.082 1.00 81.38 330 LEU A O 1
ATOM 2545 N N . GLU A 1 331 ? 2.802 8.233 11.001 1.00 79.56 331 GLU A N 1
ATOM 2546 C CA . GLU A 1 331 ? 3.444 9.070 12.029 1.00 79.56 331 GLU A CA 1
ATOM 2547 C C . GLU A 1 331 ? 3.425 10.582 11.713 1.00 79.56 331 GLU A C 1
ATOM 2549 O O . GLU A 1 331 ? 3.749 11.449 12.537 1.00 79.56 331 GLU A O 1
ATOM 2554 N N . GLN A 1 332 ? 3.004 10.950 10.502 1.00 82.25 332 GLN A N 1
ATOM 2555 C CA . GLN A 1 332 ? 2.780 12.343 10.134 1.00 82.25 332 GLN A CA 1
ATOM 2556 C C . GLN A 1 332 ? 1.490 12.920 10.731 1.00 82.25 332 GLN A C 1
ATOM 2558 O O . GLN A 1 332 ? 1.331 14.144 10.683 1.00 82.25 332 GLN A O 1
ATOM 2563 N N . SER A 1 333 ? 0.641 12.108 11.358 1.00 87.12 333 SER A N 1
ATOM 2564 C CA . SER A 1 333 ? -0.563 12.520 12.088 1.00 87.12 333 SER A CA 1
ATOM 2565 C C . SER A 1 333 ? -0.438 12.239 13.589 1.00 87.12 333 SER A C 1
ATOM 2567 O O . SER A 1 333 ? 0.336 11.382 14.001 1.00 87.12 333 SER A O 1
ATOM 2569 N N . THR A 1 334 ? -1.168 12.995 14.405 1.00 91.00 334 THR A N 1
ATOM 2570 C CA . THR A 1 334 ? -1.243 12.831 15.865 1.00 91.00 334 THR A CA 1
ATOM 2571 C C . THR A 1 334 ? -2.384 11.903 16.282 1.00 91.00 334 THR A C 1
ATOM 2573 O O . THR A 1 334 ? -2.290 11.304 17.338 1.00 91.00 334 THR A O 1
ATOM 2576 N N . THR A 1 335 ? -3.452 11.780 15.488 1.00 94.81 335 THR A N 1
ATOM 2577 C CA . THR A 1 335 ? -4.637 10.953 15.793 1.00 94.81 335 THR A CA 1
ATOM 2578 C C . THR A 1 335 ? -5.259 10.370 14.524 1.00 94.81 335 THR A C 1
ATOM 2580 O O . THR A 1 335 ? -5.007 10.883 13.425 1.00 94.81 335 THR A O 1
ATOM 2583 N N . LEU A 1 336 ? -6.103 9.340 14.657 1.00 94.06 336 LEU A N 1
ATOM 2584 C CA . LEU A 1 336 ? -6.841 8.723 13.552 1.00 94.06 336 LEU A CA 1
ATOM 2585 C C . LEU A 1 336 ? -7.767 9.724 12.856 1.00 94.06 336 LEU A C 1
ATOM 2587 O O . LEU A 1 336 ? -7.781 9.791 11.629 1.00 94.06 336 LEU A O 1
ATOM 2591 N N . SER A 1 337 ? -8.468 10.578 13.596 1.00 94.62 337 SER A N 1
ATOM 2592 C CA . SER A 1 337 ? -9.298 11.638 13.013 1.00 94.62 337 SER A CA 1
ATOM 2593 C C . SER A 1 337 ? -8.467 12.589 12.151 1.00 94.62 337 SER A C 1
ATOM 2595 O O . SER A 1 337 ? -8.900 13.009 11.077 1.00 94.62 337 SER A O 1
ATOM 2597 N N . GLN A 1 338 ? -7.231 12.907 12.556 1.00 92.06 338 GLN A N 1
ATOM 2598 C CA . GLN A 1 338 ? -6.323 13.688 11.714 1.00 92.06 338 GLN A CA 1
ATOM 2599 C C . GLN A 1 338 ? -5.852 12.902 10.480 1.00 92.06 338 GLN A C 1
ATOM 2601 O O . GLN A 1 338 ? -5.742 13.492 9.402 1.00 92.06 338 GLN A O 1
ATOM 2606 N N . CYS A 1 339 ? -5.610 11.594 10.603 1.00 90.81 339 CYS A N 1
ATOM 2607 C CA . CYS A 1 339 ? -5.332 10.708 9.469 1.00 90.81 339 CYS A CA 1
ATOM 2608 C C . CYS A 1 339 ? -6.468 10.738 8.438 1.00 90.81 339 CYS A C 1
ATOM 2610 O O . CYS A 1 339 ? -6.221 11.024 7.265 1.00 90.81 339 CYS A O 1
ATOM 2612 N N . ILE A 1 340 ? -7.705 10.522 8.892 1.00 90.62 340 ILE A N 1
ATOM 2613 C CA . ILE A 1 340 ? -8.917 10.518 8.065 1.00 90.62 340 ILE A CA 1
ATOM 2614 C C . ILE A 1 340 ? -9.086 11.866 7.365 1.00 90.62 340 ILE A C 1
ATOM 2616 O O . ILE A 1 340 ? -9.224 11.905 6.143 1.00 90.62 340 ILE A O 1
ATOM 2620 N N . ARG A 1 341 ? -8.976 12.986 8.094 1.00 89.50 341 ARG A N 1
ATOM 2621 C CA . ARG A 1 341 ? -9.048 14.334 7.501 1.00 89.50 341 ARG A CA 1
ATOM 2622 C C . ARG A 1 341 ? -7.985 14.559 6.423 1.00 89.50 341 ARG A C 1
ATOM 2624 O O . ARG A 1 341 ? -8.316 15.025 5.337 1.00 89.50 341 ARG A O 1
ATOM 2631 N N . ASN A 1 342 ? -6.726 14.212 6.696 1.00 85.75 342 ASN A N 1
ATOM 2632 C CA . ASN A 1 342 ? -5.626 14.396 5.743 1.00 85.75 342 ASN A CA 1
ATOM 2633 C C . ASN A 1 342 ? -5.834 13.572 4.464 1.00 85.75 342 ASN A C 1
ATOM 2635 O O . ASN A 1 342 ? -5.639 14.085 3.363 1.00 85.75 342 ASN A O 1
ATOM 2639 N N . CYS A 1 343 ? -6.253 12.314 4.606 1.00 84.44 343 CYS A N 1
ATOM 2640 C CA . CYS A 1 343 ? -6.532 11.445 3.470 1.00 84.44 343 CYS A CA 1
ATOM 2641 C C . CYS A 1 343 ? -7.741 11.933 2.661 1.00 84.44 343 CYS A C 1
ATOM 2643 O O . CYS A 1 343 ? -7.658 12.044 1.440 1.00 84.44 343 CYS A O 1
ATOM 2645 N N . ASN A 1 344 ? -8.836 12.299 3.331 1.00 83.88 344 ASN A N 1
ATOM 2646 C CA . ASN A 1 344 ? -10.037 12.808 2.672 1.00 83.88 344 ASN A CA 1
ATOM 2647 C C . ASN A 1 344 ? -9.765 14.110 1.916 1.00 83.88 344 ASN A C 1
ATOM 2649 O O . ASN A 1 344 ? -10.306 14.298 0.831 1.00 83.88 344 ASN A O 1
ATOM 2653 N N . ASN A 1 345 ? -8.905 14.986 2.439 1.00 84.12 345 ASN A N 1
ATOM 2654 C CA . ASN A 1 345 ? -8.485 16.189 1.724 1.00 84.12 345 ASN A CA 1
ATOM 2655 C C . ASN A 1 345 ? -7.691 15.841 0.458 1.00 84.12 345 ASN A C 1
ATOM 2657 O O . ASN A 1 345 ? -8.031 16.334 -0.613 1.00 84.12 345 ASN A O 1
ATOM 2661 N N . ALA A 1 346 ? -6.719 14.925 0.547 1.00 79.94 346 ALA A N 1
ATOM 2662 C CA . ALA A 1 346 ? -5.974 14.458 -0.624 1.00 79.94 346 ALA A CA 1
ATOM 2663 C C . ALA A 1 346 ? -6.913 13.863 -1.694 1.00 79.94 346 ALA A C 1
ATOM 2665 O O . ALA A 1 346 ? -6.857 14.253 -2.860 1.00 79.94 346 ALA A O 1
ATOM 2666 N N . LYS A 1 347 ? -7.848 12.999 -1.281 1.00 80.12 347 LYS A N 1
ATOM 2667 C CA . LYS A 1 347 ? -8.860 12.402 -2.165 1.00 80.12 347 LYS A CA 1
ATOM 2668 C C . LYS A 1 347 ? -9.775 13.445 -2.807 1.00 80.12 347 LYS A C 1
ATOM 2670 O O . LYS A 1 347 ? -10.012 13.383 -4.011 1.00 80.12 347 LYS A O 1
ATOM 2675 N N . LYS A 1 348 ? -10.259 14.427 -2.034 1.00 82.19 348 LYS A N 1
ATOM 2676 C CA . LYS A 1 348 ? -11.056 15.560 -2.546 1.00 82.19 348 LYS A CA 1
ATOM 2677 C C . LYS A 1 348 ? -10.286 16.382 -3.576 1.00 82.19 348 LYS A C 1
ATOM 2679 O O . LYS A 1 348 ? -10.880 16.874 -4.530 1.00 82.19 348 LYS A O 1
ATOM 2684 N N . ASP A 1 349 ? -8.972 16.486 -3.417 1.00 77.75 349 ASP A N 1
ATOM 2685 C CA . ASP A 1 349 ? -8.090 17.153 -4.369 1.00 77.75 349 ASP A CA 1
ATOM 2686 C C . ASP A 1 349 ? -7.753 16.316 -5.613 1.00 77.75 349 ASP A C 1
ATOM 2688 O O . ASP A 1 349 ? -7.029 16.803 -6.485 1.00 77.75 349 ASP A O 1
ATOM 2692 N N . GLY A 1 350 ? -8.289 15.097 -5.727 1.00 76.69 350 GLY A N 1
ATOM 2693 C CA . GLY A 1 350 ? -8.060 14.184 -6.849 1.00 76.69 350 GLY A CA 1
ATOM 2694 C C . GLY A 1 350 ? -6.784 13.349 -6.727 1.00 76.69 350 GLY A C 1
ATOM 2695 O O . GLY A 1 350 ? -6.418 12.655 -7.676 1.00 76.69 350 GLY A O 1
ATOM 2696 N N . TRP A 1 351 ? -6.106 13.399 -5.579 1.00 81.00 351 TRP A N 1
ATOM 2697 C CA . TRP A 1 351 ? -4.939 12.568 -5.303 1.00 81.00 351 TRP A CA 1
ATOM 2698 C C . TRP A 1 351 ? -5.378 11.197 -4.807 1.00 81.00 351 TRP A C 1
ATOM 2700 O O . TRP A 1 351 ? -6.311 11.074 -4.012 1.00 81.00 351 TRP A O 1
ATOM 2710 N N . GLU A 1 352 ? -4.648 10.160 -5.203 1.00 83.56 352 GLU A N 1
ATOM 2711 C CA . GLU A 1 352 ? -4.685 8.916 -4.436 1.00 83.56 352 GLU A CA 1
ATOM 2712 C C . GLU A 1 352 ? -3.641 8.931 -3.332 1.00 83.56 352 GLU A C 1
ATOM 2714 O O . GLU A 1 352 ? -2.786 9.815 -3.253 1.00 83.56 352 GLU A O 1
ATOM 2719 N N . VAL A 1 353 ? -3.716 7.925 -2.471 1.00 86.06 353 VAL A N 1
ATOM 2720 C CA . VAL A 1 353 ? -2.853 7.796 -1.311 1.00 86.06 353 VAL A CA 1
ATOM 2721 C C . VAL A 1 353 ? -2.315 6.372 -1.265 1.00 86.06 353 VAL A C 1
ATOM 2723 O O . VAL A 1 353 ? -3.094 5.423 -1.261 1.00 86.06 353 VAL A O 1
ATOM 2726 N N . ILE A 1 354 ? -0.993 6.237 -1.197 1.00 90.31 354 ILE A N 1
ATOM 2727 C CA . ILE A 1 354 ? -0.325 4.997 -0.796 1.00 90.31 354 ILE A CA 1
ATOM 2728 C C . ILE A 1 354 ? 0.001 5.125 0.681 1.00 90.31 354 ILE A C 1
ATOM 2730 O O . ILE A 1 354 ? 0.678 6.073 1.088 1.00 90.31 354 ILE A O 1
ATOM 2734 N N . LEU A 1 355 ? -0.447 4.161 1.479 1.00 89.88 355 LEU A N 1
ATOM 2735 C CA . LEU A 1 355 ? 0.023 4.031 2.852 1.00 89.88 355 LEU A CA 1
ATOM 2736 C C . LEU A 1 355 ? 1.415 3.404 2.842 1.00 89.88 355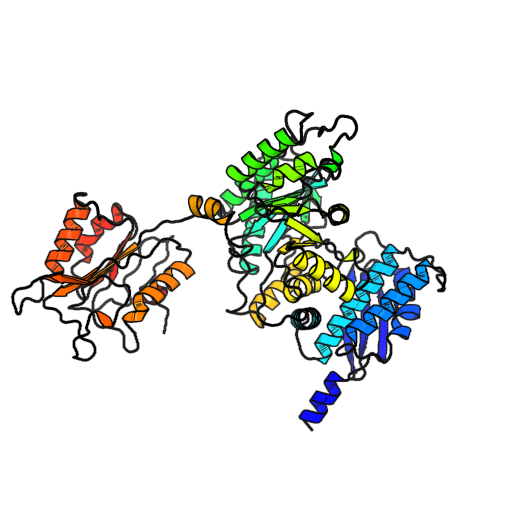 LEU A C 1
ATOM 2738 O O . LEU A 1 355 ? 1.604 2.319 2.297 1.00 89.88 355 LEU A O 1
ATOM 2742 N N . ARG A 1 356 ? 2.395 4.095 3.420 1.00 88.81 356 ARG A N 1
ATOM 2743 C CA . ARG A 1 356 ? 3.715 3.533 3.684 1.00 88.81 356 ARG A CA 1
ATOM 2744 C C . ARG A 1 356 ? 3.674 2.773 5.000 1.00 88.81 356 ARG A C 1
ATOM 2746 O O . ARG A 1 356 ? 3.460 3.383 6.046 1.00 88.81 356 ARG A O 1
ATOM 2753 N N . ASP A 1 357 ? 3.956 1.484 4.938 1.00 84.12 357 ASP A N 1
ATOM 2754 C CA . ASP A 1 357 ? 4.280 0.685 6.104 1.00 84.12 357 ASP A CA 1
ATOM 2755 C C . ASP A 1 357 ? 5.802 0.633 6.289 1.00 84.12 357 ASP A C 1
ATOM 2757 O O . ASP A 1 357 ? 6.546 0.208 5.405 1.00 84.12 357 ASP A O 1
ATOM 2761 N N . GLU A 1 358 ? 6.275 1.132 7.428 1.00 69.94 358 GLU A N 1
ATOM 2762 C CA . GLU A 1 358 ? 7.687 1.068 7.826 1.00 69.94 358 GLU A CA 1
ATOM 2763 C C . GLU A 1 358 ? 7.949 -0.032 8.872 1.00 69.94 358 GLU A C 1
ATOM 2765 O O . GLU A 1 358 ? 9.041 -0.084 9.432 1.00 69.94 358 GLU A O 1
ATOM 2770 N N . GLY A 1 359 ? 6.959 -0.873 9.196 1.00 67.38 359 GLY A N 1
ATOM 2771 C CA . GLY A 1 359 ? 7.074 -1.890 10.246 1.00 67.38 359 GLY A CA 1
ATOM 2772 C C . GLY A 1 359 ? 7.117 -1.319 11.672 1.00 67.38 359 GLY A C 1
ATOM 2773 O O . GLY A 1 359 ? 7.485 -2.026 12.605 1.00 67.38 359 GLY A O 1
ATOM 2774 N N . ARG A 1 360 ? 6.753 -0.037 11.850 1.00 60.53 360 ARG A N 1
ATOM 2775 C CA . ARG A 1 360 ? 6.726 0.697 13.139 1.00 60.53 360 ARG A CA 1
ATOM 2776 C C . ARG A 1 360 ? 5.356 0.717 13.826 1.00 60.53 360 ARG A C 1
ATOM 2778 O O . ARG A 1 360 ? 5.183 1.321 14.877 1.00 60.53 360 ARG A O 1
ATOM 2785 N N . PHE A 1 361 ? 4.342 0.137 13.206 1.00 61.38 361 PHE A N 1
ATOM 2786 C CA . PHE A 1 361 ? 3.002 0.054 13.773 1.00 61.38 361 PHE A CA 1
ATOM 2787 C C . PHE A 1 361 ? 2.594 -1.409 13.841 1.00 61.38 361 PHE A C 1
ATOM 2789 O O . PHE A 1 361 ? 3.219 -2.259 13.208 1.00 61.38 361 PHE A O 1
ATOM 2796 N N . PHE A 1 362 ? 1.561 -1.708 14.627 1.00 65.31 362 PHE A N 1
ATOM 2797 C CA . PHE A 1 362 ? 0.981 -3.041 14.643 1.00 65.31 362 PHE A CA 1
ATOM 2798 C C . PHE A 1 362 ? 0.584 -3.432 13.219 1.00 65.31 362 PHE A C 1
ATOM 2800 O O . PHE A 1 362 ? -0.334 -2.831 12.657 1.00 65.31 362 PHE A O 1
ATOM 2807 N N . GLN A 1 363 ? 1.311 -4.393 12.647 1.00 64.56 363 GLN A N 1
ATOM 2808 C CA . GLN A 1 363 ? 1.290 -4.700 11.214 1.00 64.56 363 GLN A CA 1
ATOM 2809 C C . GLN A 1 363 ? -0.131 -5.022 10.733 1.00 64.56 363 GLN A C 1
ATOM 2811 O O . GLN A 1 363 ? -0.542 -4.571 9.670 1.00 64.56 363 GLN A O 1
ATOM 2816 N N . GLU A 1 364 ? -0.942 -5.661 11.580 1.00 72.56 364 GLU A N 1
ATOM 2817 C CA . GLU A 1 364 ? -2.345 -5.963 11.286 1.00 72.56 364 GLU A CA 1
ATOM 2818 C C . GLU A 1 364 ? -3.195 -4.692 11.078 1.00 72.56 364 GLU A C 1
ATOM 2820 O O . GLU A 1 364 ? -3.980 -4.609 10.135 1.00 72.56 364 GLU A O 1
ATOM 2825 N N . PHE A 1 365 ? -2.995 -3.646 11.891 1.00 84.12 365 PHE A N 1
ATOM 2826 C CA . PHE A 1 365 ? -3.839 -2.444 11.841 1.00 84.12 365 PHE A CA 1
ATOM 2827 C C . PHE A 1 365 ? -3.611 -1.617 10.572 1.00 84.12 365 PHE A C 1
ATOM 2829 O O . PHE A 1 365 ? -4.517 -0.924 10.111 1.00 84.12 365 PHE A O 1
ATOM 2836 N N . VAL A 1 366 ? -2.408 -1.666 9.995 1.00 87.88 366 VAL A N 1
ATOM 2837 C CA . VAL A 1 366 ? -2.070 -0.920 8.772 1.00 87.88 366 VAL A CA 1
ATOM 2838 C C . VAL A 1 366 ? -2.948 -1.388 7.603 1.00 87.88 366 VAL A C 1
ATOM 2840 O O . VAL A 1 366 ? -3.398 -0.568 6.798 1.00 87.88 366 VAL A O 1
ATOM 2843 N N . TYR A 1 367 ? -3.275 -2.682 7.554 1.00 90.12 367 TYR A N 1
ATOM 2844 C CA . TYR A 1 367 ? -4.197 -3.246 6.569 1.00 90.12 367 TYR A CA 1
ATOM 2845 C C . TYR A 1 367 ? -5.652 -2.875 6.849 1.00 90.12 367 TYR A C 1
ATOM 2847 O O . TYR A 1 367 ? -6.333 -2.425 5.925 1.00 90.12 367 TYR A O 1
ATOM 2855 N N . ASP A 1 368 ? -6.111 -2.959 8.105 1.00 92.31 368 ASP A N 1
ATOM 2856 C CA . ASP A 1 368 ? -7.448 -2.476 8.482 1.00 92.31 368 ASP A CA 1
ATOM 2857 C C . ASP A 1 368 ? -7.629 -0.994 8.110 1.00 92.31 368 ASP A C 1
ATOM 2859 O O . ASP A 1 368 ? -8.669 -0.593 7.586 1.00 92.31 368 ASP A O 1
ATOM 2863 N N . LEU A 1 369 ? -6.592 -0.177 8.310 1.00 91.56 369 LEU A N 1
ATOM 2864 C CA . LEU A 1 369 ? -6.572 1.234 7.937 1.00 91.56 369 LEU A CA 1
ATOM 2865 C C . LEU A 1 369 ? -6.628 1.424 6.420 1.00 91.56 369 LEU A C 1
ATOM 2867 O O . LEU A 1 369 ? -7.408 2.238 5.930 1.00 91.56 369 LEU A O 1
ATOM 2871 N N . CYS A 1 370 ? -5.828 0.670 5.667 1.00 89.62 370 CYS A N 1
ATOM 2872 C CA . CYS A 1 370 ? -5.794 0.758 4.212 1.00 89.62 370 CYS A CA 1
ATOM 2873 C C . CYS A 1 370 ? -7.148 0.389 3.577 1.00 89.62 370 CYS A C 1
ATOM 2875 O O . CYS A 1 370 ? -7.608 1.084 2.663 1.00 89.62 370 CYS A O 1
ATOM 2877 N N . ILE A 1 371 ? -7.795 -0.663 4.092 1.00 89.38 371 ILE A N 1
ATOM 2878 C CA . ILE A 1 371 ? -9.102 -1.160 3.636 1.00 89.38 371 ILE A CA 1
ATOM 2879 C C . ILE A 1 371 ? -10.224 -0.229 4.101 1.00 89.38 371 ILE A C 1
ATOM 2881 O O . ILE A 1 371 ? -11.009 0.244 3.279 1.00 89.38 371 ILE A O 1
ATOM 2885 N N . GLY A 1 372 ? -10.274 0.092 5.396 1.00 90.38 372 GLY A N 1
ATOM 2886 C CA . GLY A 1 372 ? -11.320 0.923 5.991 1.00 90.38 372 GLY A CA 1
ATOM 2887 C C . GLY A 1 372 ? -11.324 2.350 5.448 1.00 90.38 372 GLY A C 1
ATOM 2888 O O . GLY A 1 372 ? -12.381 2.903 5.158 1.00 90.38 372 GLY A O 1
ATOM 2889 N N . MET A 1 373 ? -10.142 2.932 5.214 1.00 88.62 373 MET A N 1
ATOM 2890 C CA . MET A 1 373 ? -10.016 4.235 4.555 1.00 88.62 373 MET A CA 1
ATOM 2891 C C . MET A 1 373 ? -10.085 4.147 3.027 1.00 88.62 373 MET A C 1
ATOM 2893 O O . MET A 1 373 ? -9.998 5.184 2.371 1.00 88.62 373 MET A O 1
ATOM 2897 N N . GLN A 1 374 ? -10.199 2.951 2.441 1.00 84.69 374 GLN A N 1
ATOM 2898 C CA . GLN A 1 374 ? -10.236 2.700 0.997 1.00 84.69 374 GLN A CA 1
ATOM 2899 C C . GLN A 1 374 ? -9.095 3.390 0.229 1.00 84.69 374 GLN A C 1
ATOM 2901 O O . GLN A 1 374 ? -9.319 4.178 -0.696 1.00 84.69 374 GLN A O 1
ATOM 2906 N N . LEU A 1 375 ? -7.849 3.175 0.651 1.00 85.25 375 LEU A N 1
ATOM 2907 C CA . LEU A 1 375 ? -6.673 3.744 -0.025 1.00 85.25 375 LEU A CA 1
ATOM 2908 C C . LEU A 1 375 ? -6.348 2.953 -1.301 1.00 85.25 375 LEU A C 1
ATOM 2910 O O . LEU A 1 375 ? -5.993 3.516 -2.334 1.00 85.25 375 LEU A O 1
ATOM 2914 N N . GLY A 1 376 ? -6.532 1.631 -1.225 1.00 82.44 376 GLY A N 1
ATOM 2915 C CA . GLY A 1 376 ? -6.345 0.653 -2.297 1.00 82.44 376 GLY A CA 1
ATOM 2916 C C . GLY A 1 376 ? -4.897 0.385 -2.705 1.00 82.44 376 GLY A C 1
ATOM 2917 O O . GLY A 1 376 ? -4.682 -0.443 -3.587 1.00 82.44 376 GLY A O 1
ATOM 2918 N N . GLN A 1 377 ? -3.923 1.029 -2.061 1.00 89.19 377 GLN A N 1
ATOM 2919 C CA . GLN A 1 377 ? -2.502 0.757 -2.245 1.00 89.19 377 GLN A CA 1
ATOM 2920 C C . GLN A 1 377 ? -1.749 0.822 -0.917 1.00 89.19 377 GLN A C 1
ATOM 2922 O O . GLN A 1 377 ? -2.006 1.701 -0.085 1.00 89.19 377 GLN A O 1
ATOM 2927 N N . ILE A 1 378 ? -0.761 -0.054 -0.765 1.00 91.19 378 ILE A N 1
ATOM 2928 C CA . ILE A 1 378 ? 0.157 -0.058 0.372 1.00 91.19 378 ILE A CA 1
ATOM 2929 C C . ILE A 1 378 ? 1.588 -0.298 -0.121 1.00 91.19 378 ILE A C 1
ATOM 2931 O O . ILE A 1 378 ? 1.821 -1.162 -0.959 1.00 91.19 378 ILE A O 1
ATOM 2935 N N . LYS A 1 379 ? 2.557 0.476 0.373 1.00 92.56 379 LYS A N 1
ATOM 2936 C CA . LYS A 1 379 ? 3.994 0.223 0.191 1.00 92.56 379 LYS A CA 1
ATOM 2937 C C . LYS A 1 379 ? 4.490 -0.455 1.453 1.00 92.56 379 LYS A C 1
ATOM 2939 O O . LYS A 1 379 ? 4.459 0.166 2.510 1.00 92.56 379 LYS A O 1
ATOM 2944 N N . THR A 1 380 ? 4.925 -1.699 1.328 1.00 88.56 380 THR A N 1
ATOM 2945 C CA . THR A 1 380 ? 5.335 -2.551 2.449 1.00 88.56 380 THR A CA 1
ATOM 2946 C C . THR A 1 380 ? 6.718 -3.158 2.190 1.00 88.56 380 THR A C 1
ATOM 2948 O O . THR A 1 380 ? 7.309 -2.954 1.122 1.00 88.56 380 THR A O 1
ATOM 2951 N N . GLY A 1 381 ? 7.271 -3.831 3.197 1.00 83.56 381 GLY A N 1
ATOM 2952 C CA . GLY A 1 381 ? 8.573 -4.488 3.144 1.00 83.56 381 GLY A CA 1
ATOM 2953 C C . GLY A 1 381 ? 8.622 -5.668 2.171 1.00 83.56 381 GLY A C 1
ATOM 2954 O O . GLY A 1 381 ? 7.712 -5.898 1.370 1.00 83.56 381 GLY A O 1
ATOM 2955 N N . ALA A 1 382 ? 9.719 -6.421 2.227 1.00 87.44 382 ALA A N 1
ATOM 2956 C CA . ALA A 1 382 ? 9.863 -7.634 1.434 1.00 87.44 382 ALA A CA 1
ATOM 2957 C C . ALA A 1 382 ? 8.853 -8.712 1.885 1.00 87.44 382 ALA A C 1
ATOM 2959 O O . ALA A 1 382 ? 8.426 -8.726 3.046 1.00 87.44 382 ALA A O 1
ATOM 2960 N N . PRO A 1 383 ? 8.486 -9.665 1.010 1.00 87.56 383 PRO A N 1
ATOM 2961 C CA . PRO A 1 383 ? 7.641 -10.802 1.369 1.00 87.56 383 PRO A CA 1
ATOM 2962 C C . PRO A 1 383 ? 8.455 -11.876 2.122 1.00 87.56 383 PRO A C 1
ATOM 2964 O O . PRO A 1 383 ? 8.514 -13.027 1.704 1.00 87.56 383 PRO A O 1
ATOM 2967 N N . SER A 1 384 ? 9.150 -11.497 3.201 1.00 79.69 384 SER A N 1
ATOM 2968 C CA . SER A 1 384 ? 10.066 -12.379 3.943 1.00 79.69 384 SER A CA 1
ATOM 2969 C C . SER A 1 384 ? 9.470 -12.979 5.217 1.00 79.69 384 SER A C 1
ATOM 2971 O O . SER A 1 384 ? 9.888 -14.060 5.619 1.00 79.69 384 SER A O 1
ATOM 2973 N N . ASP A 1 385 ? 8.519 -12.293 5.857 1.00 80.75 385 ASP A N 1
ATOM 2974 C CA . ASP A 1 385 ? 7.781 -12.801 7.020 1.00 80.75 385 ASP A CA 1
ATOM 2975 C C . ASP A 1 385 ? 6.281 -12.865 6.692 1.00 80.75 385 ASP A C 1
ATOM 2977 O O . ASP A 1 385 ? 5.623 -11.822 6.632 1.00 80.75 385 ASP A O 1
ATOM 2981 N N . PRO A 1 386 ? 5.715 -14.066 6.476 1.00 75.12 386 PRO A N 1
ATOM 2982 C CA . PRO A 1 386 ? 4.296 -14.234 6.177 1.00 75.12 386 PRO A CA 1
ATOM 2983 C C . PRO A 1 386 ? 3.366 -13.665 7.252 1.00 75.12 386 PRO A C 1
ATOM 2985 O O . PRO A 1 386 ? 2.280 -13.193 6.913 1.00 75.12 386 PRO A O 1
ATOM 2988 N N . LYS A 1 387 ? 3.789 -13.650 8.528 1.00 81.19 387 LYS A N 1
ATOM 2989 C CA . LYS A 1 387 ? 2.957 -13.182 9.652 1.00 81.19 387 LYS A CA 1
ATOM 2990 C C . LYS A 1 387 ? 2.513 -11.738 9.482 1.00 81.19 387 LYS A C 1
ATOM 2992 O O . LYS A 1 387 ? 1.410 -11.385 9.888 1.00 81.19 387 LYS A O 1
ATOM 2997 N N . HIS A 1 388 ? 3.344 -10.935 8.821 1.00 79.81 388 HIS A N 1
ATOM 2998 C CA . HIS A 1 388 ? 3.051 -9.546 8.502 1.00 79.81 388 HIS A CA 1
ATOM 2999 C C . HIS A 1 388 ? 1.765 -9.396 7.671 1.00 79.81 388 HIS A C 1
ATOM 3001 O O . HIS A 1 388 ? 1.068 -8.392 7.779 1.00 79.81 388 HIS A O 1
ATOM 3007 N N . TYR A 1 389 ? 1.427 -10.396 6.857 1.00 86.62 389 TYR A N 1
ATOM 3008 C CA . TYR A 1 389 ? 0.344 -10.330 5.878 1.00 86.62 389 TYR A CA 1
ATOM 3009 C C . TYR A 1 389 ? -0.909 -11.112 6.294 1.00 86.62 389 TYR A C 1
ATOM 3011 O O . TYR A 1 389 ? -1.918 -11.054 5.593 1.00 86.62 389 TYR A O 1
ATOM 3019 N N . TYR A 1 390 ? -0.885 -11.824 7.427 1.00 88.19 390 TYR A N 1
ATOM 3020 C CA . TYR A 1 390 ? -2.003 -12.681 7.842 1.00 88.19 390 TYR A CA 1
ATOM 3021 C C . TYR A 1 390 ? -3.310 -11.912 7.999 1.00 88.19 390 TYR A C 1
ATOM 3023 O O . TYR A 1 390 ? -4.334 -12.375 7.512 1.00 88.19 390 TYR A O 1
ATOM 3031 N N . ARG A 1 391 ? -3.275 -10.705 8.574 1.00 89.94 391 ARG A N 1
ATOM 3032 C CA . ARG A 1 391 ? -4.493 -9.914 8.787 1.00 89.94 391 ARG A CA 1
ATOM 3033 C C . ARG A 1 391 ? -5.220 -9.561 7.493 1.00 89.94 391 ARG A C 1
ATOM 3035 O O . ARG A 1 391 ? -6.441 -9.626 7.441 1.00 89.94 391 ARG A O 1
ATOM 3042 N N . VAL A 1 392 ? -4.502 -9.154 6.446 1.00 89.75 392 VAL A N 1
ATOM 3043 C CA . VAL A 1 392 ? -5.154 -8.800 5.173 1.00 89.75 392 VAL A CA 1
ATOM 3044 C C . VAL A 1 392 ? -5.700 -10.030 4.461 1.00 89.75 392 VAL A C 1
ATOM 3046 O O . VAL A 1 392 ? -6.770 -9.946 3.867 1.00 89.75 392 VAL A O 1
ATOM 3049 N N . VAL A 1 393 ? -5.016 -11.172 4.569 1.00 89.56 393 VAL A N 1
ATOM 3050 C CA . VAL A 1 393 ? -5.509 -12.450 4.040 1.00 89.56 393 VAL A CA 1
ATOM 3051 C C . VAL A 1 393 ? -6.751 -12.919 4.807 1.00 89.56 393 VAL A C 1
ATOM 3053 O O . VAL A 1 393 ? -7.717 -13.347 4.184 1.00 89.56 393 VAL A O 1
ATOM 3056 N N . GLU A 1 394 ? -6.775 -12.775 6.134 1.00 90.19 394 GLU A N 1
ATOM 3057 C CA . GLU A 1 394 ? -7.943 -13.048 6.987 1.00 90.19 394 GLU A CA 1
ATOM 3058 C C . GLU A 1 394 ? -9.131 -12.155 6.598 1.00 90.19 394 GLU A C 1
ATOM 3060 O O . GLU A 1 394 ? -10.201 -12.659 6.273 1.00 90.19 394 GLU A O 1
ATOM 3065 N N . ILE A 1 395 ? -8.935 -10.830 6.528 1.00 89.44 395 ILE A N 1
ATOM 3066 C CA . ILE A 1 395 ? -9.989 -9.896 6.096 1.00 89.44 395 ILE A CA 1
ATOM 3067 C C . ILE A 1 395 ? -10.520 -10.290 4.709 1.00 89.44 395 ILE A C 1
ATOM 3069 O O . ILE A 1 395 ? -11.733 -10.311 4.492 1.00 89.44 395 ILE A O 1
ATOM 3073 N N . GLU A 1 396 ? -9.626 -10.600 3.766 1.00 86.38 396 GLU A N 1
ATOM 3074 C CA . GLU A 1 396 ? -9.998 -10.967 2.400 1.00 86.38 396 GLU A CA 1
ATOM 3075 C C . GLU A 1 396 ? -10.822 -12.265 2.342 1.00 86.38 396 GLU A C 1
ATOM 3077 O O . GLU A 1 396 ? -11.876 -12.303 1.704 1.00 86.38 396 GLU A O 1
ATOM 3082 N N . SER A 1 397 ? -10.367 -13.311 3.031 1.00 83.62 397 SER A N 1
ATOM 3083 C CA . SER A 1 397 ? -10.989 -14.640 3.003 1.00 83.62 397 SER A CA 1
ATOM 3084 C C . SER A 1 397 ? -12.288 -14.720 3.811 1.00 83.62 397 SER A C 1
ATOM 3086 O O . SER A 1 397 ? -13.283 -15.251 3.310 1.00 83.62 397 SER A O 1
ATOM 3088 N N . ASP A 1 398 ? -12.320 -14.144 5.013 1.00 84.62 398 ASP A N 1
ATOM 3089 C CA . ASP A 1 398 ? -13.428 -14.326 5.954 1.00 84.62 398 ASP A CA 1
ATOM 3090 C C . ASP A 1 398 ? -14.495 -13.234 5.841 1.00 84.62 398 ASP A C 1
ATOM 3092 O O . ASP A 1 398 ? -15.695 -13.511 5.958 1.00 84.62 398 ASP A O 1
ATOM 3096 N N . GLU A 1 399 ? -14.086 -11.985 5.597 1.00 84.44 399 GLU A N 1
ATOM 3097 C CA . GLU A 1 399 ? -14.988 -10.831 5.674 1.00 84.44 399 GLU A CA 1
ATOM 3098 C C . GLU A 1 399 ? -15.373 -10.248 4.314 1.00 84.44 399 GLU A C 1
ATOM 3100 O O . GLU A 1 399 ? -16.488 -9.743 4.164 1.00 84.44 399 GLU A O 1
ATOM 3105 N N . LEU A 1 400 ? -14.466 -10.292 3.338 1.00 79.31 400 LEU A N 1
ATOM 3106 C CA . LEU A 1 400 ? -14.667 -9.704 2.015 1.00 79.31 400 LEU A CA 1
ATOM 3107 C C . LEU A 1 400 ? -15.253 -10.690 0.990 1.00 79.31 400 LEU A C 1
ATOM 3109 O O . LEU A 1 400 ? -16.058 -10.272 0.152 1.00 79.31 400 LEU A O 1
ATOM 3113 N N . LYS A 1 401 ? -14.912 -11.984 1.085 1.00 68.62 401 LYS A N 1
ATOM 3114 C CA . LYS A 1 401 ? -15.467 -13.094 0.278 1.00 68.62 401 LYS A CA 1
ATOM 3115 C C . LYS A 1 401 ? -15.520 -12.771 -1.231 1.00 68.62 401 LYS A C 1
ATOM 3117 O O . LYS A 1 401 ? -14.616 -12.136 -1.763 1.00 68.62 401 LYS A O 1
ATOM 3122 N N . GLU A 1 402 ? -16.557 -13.216 -1.951 1.00 56.06 402 GLU A N 1
ATOM 3123 C CA . GLU A 1 402 ? -16.698 -12.996 -3.404 1.00 56.06 402 GLU A CA 1
ATOM 3124 C C . GLU A 1 402 ? -16.895 -11.516 -3.796 1.00 56.06 402 GLU A C 1
ATOM 3126 O O . GLU A 1 402 ? -16.695 -11.151 -4.958 1.00 56.06 402 GLU A O 1
ATOM 3131 N N . ASP A 1 403 ? -17.263 -10.651 -2.842 1.00 44.34 403 ASP A N 1
ATOM 3132 C CA . ASP A 1 403 ? -17.548 -9.237 -3.088 1.00 44.34 403 ASP A CA 1
ATOM 3133 C C . ASP A 1 403 ? -16.305 -8.342 -3.031 1.00 44.34 403 ASP A C 1
ATOM 3135 O O . ASP A 1 403 ? -16.229 -7.363 -3.787 1.00 44.34 403 ASP A O 1
ATOM 3139 N N . GLY A 1 404 ? -15.322 -8.651 -2.182 1.00 48.62 404 GLY A N 1
ATOM 3140 C CA . GLY A 1 404 ? -14.088 -7.872 -2.077 1.00 48.62 404 GLY A CA 1
ATOM 3141 C C . GLY A 1 404 ? -13.033 -8.351 -3.054 1.00 48.62 404 GLY A C 1
ATOM 3142 O O . GLY A 1 404 ? -12.111 -9.092 -2.739 1.00 48.62 404 GLY A O 1
ATOM 3143 N N . ILE A 1 405 ? -13.178 -7.866 -4.276 1.00 58.94 405 ILE A N 1
ATOM 3144 C CA . ILE A 1 405 ? -12.191 -8.021 -5.334 1.00 58.94 405 ILE A CA 1
ATOM 3145 C C . ILE A 1 405 ? -10.880 -7.376 -4.847 1.00 58.94 405 ILE A C 1
ATOM 3147 O O . ILE A 1 405 ? -10.868 -6.221 -4.426 1.00 58.94 405 ILE A O 1
ATOM 3151 N N . TYR A 1 406 ? -9.750 -8.079 -4.899 1.00 66.62 406 TYR A N 1
ATOM 3152 C CA . TYR A 1 406 ? -8.449 -7.411 -4.839 1.00 66.62 406 TYR A CA 1
ATOM 3153 C C . TYR A 1 406 ? -8.440 -6.321 -5.907 1.00 66.62 406 TYR A C 1
ATOM 3155 O O . TYR A 1 406 ? -8.726 -6.614 -7.071 1.00 66.62 406 TYR A O 1
ATOM 3163 N N . ARG A 1 407 ? -8.157 -5.061 -5.535 1.00 55.62 407 ARG A N 1
ATOM 3164 C CA . ARG A 1 407 ? -8.383 -3.900 -6.424 1.00 55.62 407 ARG A CA 1
ATOM 3165 C C . ARG A 1 407 ? -7.765 -4.105 -7.814 1.00 55.62 407 ARG A C 1
ATOM 3167 O O . ARG A 1 407 ? -8.323 -3.606 -8.798 1.00 55.62 407 ARG A O 1
ATOM 3174 N N . GLY A 1 408 ? -6.688 -4.896 -7.892 1.00 57.19 408 GLY A N 1
ATOM 3175 C CA . GLY A 1 408 ? -6.217 -5.554 -9.108 1.00 57.19 408 GLY A CA 1
ATOM 3176 C C . GLY A 1 408 ? -6.191 -4.615 -10.305 1.00 57.19 408 GLY A C 1
ATOM 3177 O O . GLY A 1 408 ? -5.786 -3.454 -10.215 1.00 57.19 408 GLY A O 1
ATOM 3178 N N . ALA A 1 409 ? -6.737 -5.079 -11.425 1.00 43.16 409 ALA A N 1
ATOM 3179 C CA . ALA A 1 409 ? -6.784 -4.329 -12.673 1.00 43.16 409 ALA A CA 1
ATOM 3180 C C . ALA A 1 409 ? -7.603 -3.019 -12.662 1.00 43.16 409 ALA A C 1
ATOM 3182 O O . ALA A 1 409 ? -7.657 -2.303 -13.660 1.00 43.16 409 ALA A O 1
ATOM 3183 N N . THR A 1 410 ? -8.243 -2.674 -11.546 1.00 50.06 410 THR A N 1
ATOM 3184 C CA . THR A 1 410 ? -9.011 -1.430 -11.371 1.00 50.06 410 THR A CA 1
ATOM 3185 C C . THR A 1 410 ? -8.332 -0.439 -10.430 1.00 50.06 410 THR A C 1
ATOM 3187 O O . THR A 1 410 ? -8.949 0.522 -9.966 1.00 50.06 410 THR A O 1
ATOM 3190 N N . PHE A 1 411 ? -7.028 -0.625 -10.202 1.00 52.09 411 PHE A N 1
ATOM 3191 C CA . PHE A 1 411 ? -6.147 0.313 -9.511 1.00 52.09 411 PHE A CA 1
ATOM 3192 C C . PHE A 1 411 ? -6.372 1.774 -9.941 1.00 52.09 411 PHE A C 1
ATOM 3194 O O . PHE A 1 411 ? -6.346 2.619 -9.059 1.00 52.09 411 PHE A O 1
ATOM 3201 N N . ARG A 1 412 ? -6.756 2.053 -11.210 1.00 51.56 412 ARG A N 1
ATOM 3202 C CA . ARG A 1 412 ? -7.501 3.251 -11.691 1.00 51.56 412 ARG A CA 1
ATOM 3203 C C . ARG A 1 412 ? -8.266 2.959 -12.996 1.00 51.56 412 ARG A C 1
ATOM 3205 O O . ARG A 1 412 ? -8.002 1.958 -13.658 1.00 51.56 412 ARG A O 1
ATOM 3212 N N . LYS A 1 413 ? -9.167 3.869 -13.412 1.00 40.78 413 LYS A N 1
ATOM 3213 C CA . LYS A 1 413 ? -9.689 3.952 -14.796 1.00 40.78 413 LYS A CA 1
ATOM 3214 C C . LYS A 1 413 ? -8.531 3.841 -15.821 1.00 40.78 413 LYS A C 1
ATOM 3216 O O . LYS A 1 413 ? -7.445 4.361 -15.573 1.00 40.78 413 LYS A O 1
ATOM 3221 N N . PRO A 1 414 ? -8.741 3.156 -16.954 1.00 34.81 414 PRO A N 1
ATOM 3222 C CA . PRO A 1 414 ? -7.706 2.419 -17.671 1.00 34.81 414 PRO A CA 1
ATOM 3223 C C . PRO A 1 414 ? -6.920 3.313 -18.636 1.00 34.81 414 PRO A C 1
ATOM 3225 O O . PRO A 1 414 ? -7.417 3.627 -19.711 1.00 34.81 414 PRO A O 1
ATOM 3228 N N . VAL A 1 415 ? -5.679 3.675 -18.307 1.00 34.28 415 VAL A N 1
ATOM 3229 C CA . VAL A 1 415 ? -4.731 4.175 -19.327 1.00 34.28 415 VAL A CA 1
ATOM 3230 C C . VAL A 1 415 ? -3.480 3.294 -19.379 1.00 34.28 415 VAL A C 1
ATOM 3232 O O . VAL A 1 415 ? -3.199 2.735 -20.439 1.00 34.28 415 VAL A O 1
ATOM 3235 N N . LEU A 1 416 ? -2.874 2.968 -18.225 1.00 37.66 416 LEU A N 1
ATOM 3236 C CA . LEU A 1 416 ? -1.827 1.927 -18.112 1.00 37.66 416 LEU A CA 1
ATOM 3237 C C . LEU A 1 416 ? -2.273 0.572 -18.673 1.00 37.66 416 LEU A C 1
ATOM 3239 O O . LEU A 1 416 ? -1.482 -0.182 -19.237 1.00 37.66 416 LEU A O 1
ATOM 3243 N N . PHE A 1 417 ? -3.573 0.286 -18.580 1.00 42.22 417 PHE A N 1
ATOM 3244 C CA . PHE A 1 417 ? -4.142 -0.945 -19.103 1.00 42.22 417 PHE A CA 1
ATOM 3245 C C . PHE A 1 417 ? -4.028 -1.074 -20.614 1.00 42.22 417 PHE A C 1
ATOM 3247 O O . PHE A 1 417 ? -3.868 -2.189 -21.073 1.00 42.22 417 PHE A O 1
ATOM 3254 N N . SER A 1 418 ? -4.071 -0.004 -21.408 1.00 36.69 418 SER A N 1
ATOM 3255 C CA . SER A 1 418 ? -3.999 -0.160 -22.870 1.00 36.69 418 SER A CA 1
ATOM 3256 C C . SER A 1 418 ? -2.650 -0.740 -23.328 1.00 36.69 418 SER A C 1
ATOM 3258 O O . SER A 1 418 ? -2.618 -1.578 -24.229 1.00 36.69 418 SER A O 1
ATOM 3260 N N . GLN A 1 419 ? -1.556 -0.379 -22.646 1.00 37.22 419 GLN A N 1
ATOM 3261 C CA . GLN A 1 419 ? -0.199 -0.834 -22.959 1.00 37.22 419 GLN A CA 1
ATOM 3262 C C . GLN A 1 419 ? 0.150 -2.194 -22.333 1.00 37.22 419 GLN A C 1
ATOM 3264 O O . GLN A 1 419 ? 0.809 -3.009 -22.977 1.00 37.22 419 GLN A O 1
ATOM 3269 N N . PHE A 1 420 ? -0.323 -2.485 -21.112 1.00 38.12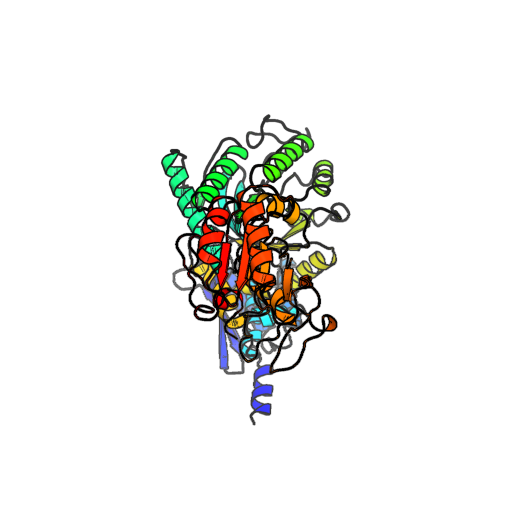 420 PHE A N 1
ATOM 3270 C CA . PHE A 1 420 ? -0.163 -3.821 -20.512 1.00 38.12 420 PHE A CA 1
ATOM 3271 C C . PHE A 1 420 ? -1.051 -4.866 -21.202 1.00 38.12 420 PHE A C 1
ATOM 3273 O O . PHE A 1 420 ? -0.614 -5.981 -21.472 1.00 38.12 420 PHE A O 1
ATOM 3280 N N . ARG A 1 421 ? -2.281 -4.493 -21.570 1.00 37.00 421 ARG A N 1
ATOM 3281 C CA . ARG A 1 421 ? -3.257 -5.363 -22.243 1.00 37.00 421 ARG A CA 1
ATOM 3282 C C . ARG A 1 421 ? -2.905 -5.616 -23.709 1.00 37.00 421 ARG A C 1
ATOM 3284 O O . ARG A 1 421 ? -3.195 -6.696 -24.203 1.00 37.00 421 ARG A O 1
ATOM 3291 N N . SER A 1 422 ? -2.245 -4.682 -24.402 1.00 37.91 422 SER A N 1
ATOM 3292 C CA . SER A 1 422 ? -1.782 -4.925 -25.778 1.00 37.91 422 SER A CA 1
ATOM 3293 C C . SER A 1 422 ? -0.632 -5.935 -25.846 1.00 37.91 422 SER A C 1
ATOM 3295 O O . SER A 1 422 ? -0.572 -6.704 -26.800 1.00 37.91 422 SER A O 1
ATOM 3297 N N . LYS A 1 423 ? 0.235 -5.990 -24.821 1.00 37.28 423 LYS A N 1
ATOM 3298 C CA . LYS A 1 423 ? 1.317 -6.987 -24.708 1.00 37.28 423 LYS A CA 1
ATOM 3299 C C . LYS A 1 423 ? 0.889 -8.307 -24.048 1.00 37.28 423 LYS A C 1
ATOM 3301 O O . LYS A 1 423 ? 1.564 -9.309 -24.259 1.00 37.28 423 LYS A O 1
ATOM 3306 N N . TRP A 1 424 ? -0.190 -8.316 -23.257 1.00 38.91 424 TRP A N 1
ATOM 3307 C CA . TRP A 1 424 ? -0.613 -9.471 -22.443 1.00 38.91 424 TRP A CA 1
ATOM 3308 C C . TRP A 1 424 ? -2.022 -10.001 -22.732 1.00 38.91 424 TRP A C 1
ATOM 3310 O O . TRP A 1 424 ? -2.541 -10.838 -21.998 1.00 38.91 424 TRP A O 1
ATOM 3320 N N . ASN A 1 425 ? -2.673 -9.555 -23.802 1.00 36.69 425 ASN A N 1
ATOM 3321 C CA . ASN A 1 425 ? -3.842 -10.272 -24.279 1.00 36.69 425 ASN A CA 1
ATOM 3322 C C . ASN A 1 425 ? -3.376 -11.566 -24.956 1.00 36.69 425 ASN A C 1
ATOM 3324 O O . ASN A 1 425 ? -2.802 -11.530 -26.045 1.00 36.69 425 ASN A O 1
ATOM 3328 N N . ARG A 1 426 ? -3.763 -12.721 -24.402 1.00 44.34 426 ARG A N 1
ATOM 3329 C CA . ARG A 1 426 ? -4.201 -13.815 -25.276 1.00 44.34 426 ARG A CA 1
ATOM 3330 C C . ARG A 1 426 ? -5.460 -13.306 -25.980 1.00 44.34 426 ARG A C 1
ATOM 3332 O O . ARG A 1 426 ? -6.571 -13.484 -25.486 1.00 44.34 426 ARG A O 1
ATOM 3339 N N . SER A 1 427 ? -5.286 -12.566 -27.075 1.00 42.44 427 SER A N 1
ATOM 3340 C CA . SER A 1 427 ? -6.382 -12.173 -27.962 1.00 42.44 427 SER A CA 1
ATOM 3341 C C . SER A 1 427 ? -6.845 -13.420 -28.703 1.00 42.44 427 SER A C 1
ATOM 3343 O O . SER A 1 427 ? -6.554 -13.595 -29.876 1.00 42.44 427 SER A O 1
ATOM 3345 N N . ALA A 1 428 ? -7.536 -14.313 -28.005 1.00 47.47 428 ALA A N 1
ATOM 3346 C CA . ALA A 1 428 ? -8.343 -15.318 -28.657 1.00 47.47 428 ALA A CA 1
ATOM 3347 C C . ALA A 1 428 ? -9.621 -14.618 -29.129 1.00 47.47 428 ALA A C 1
ATOM 3349 O O . ALA A 1 428 ? -10.452 -14.225 -28.309 1.00 47.47 428 ALA A O 1
ATOM 3350 N N . LYS A 1 429 ? -9.761 -14.400 -30.440 1.00 51.84 429 LYS A N 1
ATOM 3351 C CA . LYS A 1 429 ? -11.097 -14.355 -31.038 1.00 51.84 429 LYS A CA 1
ATOM 3352 C C . LYS A 1 429 ? -11.577 -15.800 -31.035 1.00 51.84 429 LYS A C 1
ATOM 3354 O O . LYS A 1 429 ? -11.058 -16.605 -31.804 1.00 51.84 429 LYS A O 1
ATOM 3359 N N . THR A 1 430 ? -12.413 -16.139 -30.060 1.00 57.41 430 THR A N 1
ATOM 3360 C CA . THR A 1 430 ? -13.044 -17.455 -29.990 1.00 57.41 430 THR A CA 1
ATOM 3361 C C . THR A 1 430 ? -14.387 -17.348 -30.666 1.00 57.41 430 THR A C 1
ATOM 3363 O O . THR A 1 430 ? -15.248 -16.602 -30.187 1.00 57.41 430 THR A O 1
ATOM 3366 N N . ASP A 1 431 ? -14.533 -18.102 -31.744 1.00 63.25 431 ASP A N 1
ATOM 3367 C CA . ASP A 1 431 ? -15.773 -18.190 -32.485 1.00 63.25 431 ASP A CA 1
ATOM 3368 C C . ASP A 1 431 ? -16.503 -19.470 -32.086 1.00 63.25 431 ASP A C 1
ATOM 3370 O O . ASP A 1 431 ? -15.907 -20.547 -31.996 1.00 63.25 431 ASP A O 1
ATOM 3374 N N . VAL A 1 432 ? -17.785 -19.329 -31.752 1.00 63.38 432 VAL A N 1
ATOM 3375 C CA . VAL A 1 432 ? -18.626 -20.447 -31.313 1.00 63.38 432 VAL A CA 1
ATOM 3376 C C . VAL A 1 432 ? -19.623 -20.792 -32.412 1.00 63.38 432 VAL A C 1
ATOM 3378 O O . VAL A 1 432 ? -20.441 -19.950 -32.794 1.00 63.38 432 VAL A O 1
ATOM 3381 N N . TRP A 1 433 ? -19.569 -22.037 -32.877 1.00 64.75 433 TRP A N 1
ATOM 3382 C CA . TRP A 1 433 ? -20.545 -22.644 -33.773 1.00 64.75 433 TRP A CA 1
ATOM 3383 C C . TRP A 1 433 ? -21.465 -23.553 -32.990 1.00 64.75 433 TRP A C 1
ATOM 3385 O O . TRP A 1 433 ? -21.019 -24.340 -32.154 1.00 64.75 433 TRP A O 1
ATOM 3395 N N . TRP A 1 434 ? -22.751 -23.459 -33.291 1.00 66.38 434 TRP A N 1
ATOM 3396 C CA . TRP A 1 434 ? -23.747 -24.322 -32.694 1.00 66.38 434 TRP A CA 1
ATOM 3397 C C . TRP A 1 434 ? -24.672 -24.904 -33.755 1.00 66.38 434 TRP A C 1
ATOM 3399 O O . TRP A 1 434 ? -25.446 -24.176 -34.375 1.00 66.38 434 TRP A O 1
ATOM 3409 N N . ASP A 1 435 ? -24.616 -26.222 -33.914 1.00 68.12 435 ASP A N 1
ATOM 3410 C CA . ASP A 1 435 ? -25.664 -26.995 -34.567 1.00 68.12 435 ASP A CA 1
ATOM 3411 C C . ASP A 1 435 ? -26.840 -27.219 -33.597 1.00 68.12 435 ASP A C 1
ATOM 3413 O O . ASP A 1 435 ? -26.762 -27.941 -32.593 1.00 68.12 435 ASP A O 1
ATOM 3417 N N . VAL A 1 436 ? -27.937 -26.523 -33.875 1.00 58.69 436 VAL A N 1
ATOM 3418 C CA . VAL A 1 436 ? -29.105 -26.454 -32.998 1.00 58.69 436 VAL A CA 1
ATOM 3419 C C . VAL A 1 436 ? -30.050 -27.638 -33.207 1.00 58.69 436 VAL A C 1
ATOM 3421 O O . VAL A 1 436 ? -30.790 -27.983 -32.284 1.00 58.69 436 VAL A O 1
ATOM 3424 N N . GLU A 1 437 ? -30.035 -28.281 -34.376 1.00 57.59 437 GLU A N 1
ATOM 3425 C CA . GLU A 1 437 ? -31.050 -29.276 -34.751 1.00 57.59 437 GLU A CA 1
ATOM 3426 C C . GLU A 1 437 ? -31.009 -30.519 -33.858 1.00 57.59 437 GLU A C 1
ATOM 3428 O O . GLU A 1 437 ? -32.050 -31.096 -33.528 1.00 57.59 437 GLU A O 1
ATOM 3433 N N . ASN A 1 438 ? -29.812 -30.887 -33.395 1.00 55.22 438 ASN A N 1
ATOM 3434 C CA . ASN A 1 438 ? -29.583 -32.119 -32.644 1.00 55.22 438 ASN A CA 1
ATOM 3435 C C . ASN A 1 438 ? -29.129 -31.896 -31.188 1.00 55.22 438 ASN A C 1
ATOM 3437 O O . ASN A 1 438 ? -28.961 -32.867 -30.440 1.00 55.22 438 ASN A O 1
ATOM 3441 N N . THR A 1 439 ? -29.027 -30.643 -30.723 1.00 55.59 439 THR A N 1
ATOM 3442 C CA . THR A 1 439 ? -28.560 -30.322 -29.361 1.00 55.59 439 THR A CA 1
ATOM 3443 C C . THR A 1 439 ? -29.716 -30.059 -28.383 1.00 55.59 439 THR A C 1
ATOM 3445 O O . THR A 1 439 ? -30.504 -29.131 -28.553 1.00 55.59 439 THR A O 1
ATOM 3448 N N . LYS A 1 440 ? -29.807 -30.828 -27.286 1.00 52.41 440 LYS A N 1
ATOM 3449 C CA . LYS A 1 440 ? -30.758 -30.552 -26.187 1.00 52.41 440 LYS A CA 1
ATOM 3450 C C . LYS A 1 440 ? -30.184 -29.540 -25.192 1.00 52.41 440 LYS A C 1
ATOM 3452 O O . LYS A 1 440 ? -29.049 -29.677 -24.751 1.00 52.41 440 LYS A O 1
ATOM 3457 N N . PHE A 1 441 ? -31.007 -28.592 -24.741 1.00 52.88 441 PHE A N 1
ATOM 3458 C CA . PHE A 1 441 ? -30.655 -27.719 -23.618 1.00 52.88 441 PHE A CA 1
ATOM 3459 C C . PHE A 1 441 ? -30.697 -28.470 -22.278 1.00 52.88 441 PHE A C 1
ATOM 3461 O O . PHE A 1 441 ? -31.670 -29.191 -22.019 1.00 52.88 441 PHE A O 1
ATOM 3468 N N . PRO A 1 442 ? -29.718 -28.261 -21.378 1.00 49.91 442 PRO A N 1
ATOM 3469 C CA . PRO A 1 442 ? -29.834 -28.691 -19.989 1.00 49.91 442 PRO A CA 1
ATOM 3470 C C . PRO A 1 442 ? -31.121 -28.151 -19.348 1.00 49.91 442 PRO A C 1
ATOM 3472 O O . PRO A 1 442 ? -31.482 -26.984 -19.538 1.00 49.91 442 PRO A O 1
ATOM 3475 N N . ARG A 1 443 ? -31.829 -28.969 -18.561 1.00 42.12 443 ARG A N 1
ATOM 3476 C CA . ARG A 1 443 ? -32.989 -28.487 -17.788 1.00 42.12 443 ARG A CA 1
ATOM 3477 C C . ARG A 1 443 ? -32.557 -27.321 -16.890 1.00 42.12 443 ARG A C 1
ATOM 3479 O O . ARG A 1 443 ? -31.555 -27.429 -16.202 1.00 42.12 443 ARG A O 1
ATOM 3486 N N . GLY A 1 444 ? -33.306 -26.217 -16.917 1.00 47.47 444 GLY A N 1
ATOM 3487 C CA . GLY A 1 444 ? -32.996 -25.002 -16.144 1.00 47.47 444 GLY A CA 1
ATOM 3488 C C . GLY A 1 444 ? -32.061 -24.006 -16.840 1.00 47.47 444 GLY A C 1
ATOM 3489 O O . GLY A 1 444 ? -31.945 -22.868 -16.390 1.00 47.47 444 GLY A O 1
ATOM 3490 N N . SER A 1 445 ? -31.452 -24.372 -17.973 1.00 51.38 445 SER A N 1
ATOM 3491 C CA . SER A 1 445 ? -30.642 -23.431 -18.748 1.00 51.38 445 SER A CA 1
ATOM 3492 C C . SER A 1 445 ? -31.512 -22.462 -19.562 1.00 51.38 445 SER A C 1
ATOM 3494 O O . SER A 1 445 ? -32.570 -22.815 -20.098 1.00 51.38 445 SER A O 1
ATOM 3496 N N . ASP A 1 446 ? -31.070 -21.205 -19.596 1.00 56.41 446 ASP A N 1
ATOM 3497 C CA . ASP A 1 446 ? -31.656 -20.130 -20.390 1.00 56.41 446 ASP A CA 1
ATOM 3498 C C . ASP A 1 446 ? -30.738 -19.870 -21.595 1.00 56.41 446 ASP A C 1
ATOM 3500 O O . ASP A 1 446 ? -29.642 -19.323 -21.411 1.00 56.41 446 ASP A O 1
ATOM 3504 N N . PRO A 1 447 ? -31.153 -20.267 -22.812 1.00 53.59 447 PRO A N 1
ATOM 3505 C CA . PRO A 1 447 ? -30.355 -20.090 -24.020 1.00 53.59 447 PRO A CA 1
ATOM 3506 C C . PRO A 1 447 ? -29.937 -18.630 -24.249 1.00 53.59 447 PRO A C 1
ATOM 3508 O O . PRO A 1 447 ? -28.833 -18.370 -24.726 1.00 53.59 447 PRO A O 1
ATOM 3511 N N . SER A 1 448 ? -30.769 -17.667 -23.829 1.00 54.28 448 SER A N 1
ATOM 3512 C CA . SER A 1 448 ? -30.514 -16.227 -24.003 1.00 54.28 448 SER A CA 1
ATOM 3513 C C . SER A 1 448 ? -29.335 -15.719 -23.172 1.00 54.28 448 SER A C 1
ATOM 3515 O O . SER A 1 448 ? -28.725 -14.697 -23.485 1.00 54.28 448 SER A O 1
ATOM 3517 N N . LYS A 1 449 ? -28.971 -16.459 -22.118 1.00 60.47 449 LYS A N 1
ATOM 3518 C CA . LYS A 1 449 ? -27.876 -16.126 -21.200 1.00 60.47 449 LYS A CA 1
ATOM 3519 C C . LYS A 1 449 ? -26.602 -16.912 -21.486 1.00 60.47 449 LYS A C 1
ATOM 3521 O O . LYS A 1 449 ? -25.598 -16.681 -20.811 1.00 60.47 449 LYS A O 1
ATOM 3526 N N . PHE A 1 450 ? -26.613 -17.811 -22.472 1.00 66.62 450 PHE A N 1
ATOM 3527 C CA . PHE A 1 450 ? -25.480 -18.680 -22.791 1.00 66.62 450 PHE A CA 1
ATOM 3528 C C . PHE A 1 450 ? -24.214 -17.878 -23.103 1.00 66.62 450 PHE A C 1
ATOM 3530 O O . PHE A 1 450 ? -23.173 -18.093 -22.481 1.00 66.62 450 PHE A O 1
ATOM 3537 N N . ARG A 1 451 ? -24.337 -16.865 -23.971 1.00 64.75 451 ARG A N 1
ATOM 3538 C CA . ARG A 1 451 ? -23.232 -15.965 -24.318 1.00 64.75 451 ARG A CA 1
ATOM 3539 C C . ARG A 1 451 ? -22.613 -15.297 -23.096 1.00 64.75 451 ARG A C 1
ATOM 3541 O O . ARG A 1 451 ? -21.400 -15.332 -22.916 1.00 64.75 451 ARG A O 1
ATOM 3548 N N . GLN A 1 452 ? -23.451 -14.737 -22.227 1.00 66.19 452 GLN A N 1
ATOM 3549 C CA . GLN A 1 452 ? -22.996 -14.045 -21.019 1.00 66.19 452 GLN A CA 1
ATOM 3550 C C . GLN A 1 452 ? -22.304 -14.998 -20.034 1.00 66.19 452 GLN A C 1
ATOM 3552 O O . GLN A 1 452 ? -21.325 -14.614 -19.394 1.00 66.19 452 GLN A O 1
ATOM 3557 N N . ARG A 1 453 ? -22.798 -16.238 -19.902 1.00 70.62 453 ARG A N 1
ATOM 3558 C CA . ARG A 1 453 ? -22.195 -17.271 -19.044 1.00 70.62 453 ARG A CA 1
ATOM 3559 C C . ARG A 1 453 ? -20.838 -17.722 -19.581 1.00 70.62 453 ARG A C 1
ATOM 3561 O O . ARG A 1 453 ? -19.884 -17.743 -18.808 1.00 70.62 453 ARG A O 1
ATOM 3568 N N . LEU A 1 454 ? -20.725 -17.981 -20.885 1.00 67.44 454 LEU A N 1
ATOM 3569 C CA . LEU A 1 454 ? -19.456 -18.357 -21.512 1.00 67.44 454 LEU A CA 1
ATOM 3570 C C . LEU A 1 454 ? -18.425 -17.225 -21.426 1.00 67.44 454 LEU A C 1
ATOM 3572 O O . LEU A 1 454 ? -17.295 -17.455 -21.000 1.00 67.44 454 LEU A O 1
ATOM 3576 N N . GLU A 1 455 ? -18.818 -15.986 -21.744 1.00 67.19 455 GLU A N 1
ATOM 3577 C CA . GLU A 1 455 ? -17.954 -14.810 -21.587 1.00 67.19 455 GLU A CA 1
ATOM 3578 C C . GLU A 1 455 ? -17.457 -14.673 -20.143 1.00 67.19 455 GLU A C 1
ATOM 3580 O O . GLU A 1 455 ? -16.280 -14.405 -19.908 1.00 67.19 455 GLU A O 1
ATOM 3585 N N . ARG A 1 456 ? -18.335 -14.885 -19.155 1.00 67.50 456 ARG A N 1
ATOM 3586 C CA . ARG A 1 456 ? -17.970 -14.854 -17.735 1.00 67.50 456 ARG A CA 1
ATOM 3587 C C . ARG A 1 456 ? -17.002 -15.980 -17.367 1.00 67.50 456 ARG A C 1
ATOM 3589 O O . ARG A 1 456 ? -16.042 -15.711 -16.649 1.00 67.50 456 ARG A O 1
ATOM 3596 N N . GLY A 1 457 ? -17.228 -17.201 -17.847 1.00 68.00 457 GLY A N 1
ATOM 3597 C CA . GLY A 1 457 ? -16.345 -18.351 -17.634 1.00 68.00 457 GLY A CA 1
ATOM 3598 C C . GLY A 1 457 ? -14.946 -18.123 -18.195 1.00 68.00 457 GLY A C 1
ATOM 3599 O O . GLY A 1 457 ? -13.957 -18.224 -17.469 1.00 68.00 457 GLY A O 1
ATOM 3600 N N . LEU A 1 458 ? -14.868 -17.701 -19.458 1.00 61.00 458 LEU A N 1
ATOM 3601 C CA . LEU A 1 458 ? -13.613 -17.353 -20.127 1.00 61.00 458 LEU A CA 1
ATOM 3602 C C . LEU A 1 458 ? -12.890 -16.205 -19.403 1.00 61.00 458 LEU A C 1
ATOM 3604 O O . LEU A 1 458 ? -11.685 -16.279 -19.165 1.00 61.00 458 LEU A O 1
ATOM 3608 N N . ARG A 1 459 ? -13.619 -15.180 -18.940 1.00 62.59 459 ARG A N 1
ATOM 3609 C CA . ARG A 1 459 ? -13.043 -14.084 -18.138 1.00 62.59 459 ARG A CA 1
ATOM 3610 C C . ARG A 1 459 ? -12.516 -14.544 -16.781 1.00 62.59 459 ARG A C 1
ATOM 3612 O O . ARG A 1 459 ? -11.416 -14.144 -16.413 1.00 62.59 459 ARG A O 1
ATOM 3619 N N . LYS A 1 460 ? -13.248 -15.400 -16.053 1.00 59.97 460 LYS A N 1
ATOM 3620 C CA . LYS A 1 460 ? -12.784 -16.002 -14.784 1.00 59.97 460 LYS A CA 1
ATOM 3621 C C . LYS A 1 460 ? -11.473 -16.776 -14.959 1.00 59.97 460 LYS A C 1
ATOM 3623 O O . LYS A 1 460 ? -10.706 -16.901 -14.010 1.00 59.97 460 LYS A O 1
ATOM 3628 N N . LYS A 1 461 ? -11.210 -17.274 -16.169 1.00 55.03 461 LYS A N 1
ATOM 3629 C CA . LYS A 1 461 ? -9.989 -18.001 -16.544 1.00 55.03 461 LYS A CA 1
ATOM 3630 C C . LYS A 1 461 ? -8.907 -17.115 -17.183 1.00 55.03 461 LYS A C 1
ATOM 3632 O O . LYS A 1 461 ? -7.881 -17.633 -17.607 1.00 55.03 461 LYS A O 1
ATOM 3637 N N . GLY A 1 462 ? -9.098 -15.793 -17.219 1.00 50.50 462 GLY A N 1
ATOM 3638 C CA . GLY A 1 462 ? -8.087 -14.826 -17.661 1.00 50.50 462 GLY A CA 1
ATOM 3639 C C . GLY A 1 462 ? -8.125 -14.445 -19.147 1.00 50.50 462 GLY A C 1
ATOM 3640 O O . GLY A 1 462 ? -7.242 -13.714 -19.593 1.00 50.50 462 GLY A O 1
ATOM 3641 N N . PHE A 1 463 ? -9.130 -14.880 -19.919 1.00 54.09 463 PHE A N 1
ATOM 3642 C CA . PHE A 1 463 ? -9.300 -14.470 -21.320 1.00 54.09 463 PHE A CA 1
ATOM 3643 C C . PHE A 1 463 ? -10.013 -13.115 -21.431 1.00 54.09 463 PHE A C 1
ATOM 3645 O O . PHE A 1 463 ? -10.944 -12.804 -20.684 1.00 54.09 463 PHE A O 1
ATOM 3652 N N . THR A 1 464 ? -9.576 -12.287 -22.379 1.00 49.16 464 THR A N 1
ATOM 3653 C CA . THR A 1 464 ? -9.980 -10.871 -22.475 1.00 49.16 464 THR A CA 1
ATOM 3654 C C . THR A 1 464 ? -10.376 -10.420 -23.886 1.00 49.16 464 THR A C 1
ATOM 3656 O O . THR A 1 464 ? -10.764 -9.257 -24.041 1.00 49.16 464 THR A O 1
ATOM 3659 N N . GLY A 1 465 ? -10.293 -11.309 -24.888 1.00 51.91 465 GLY A N 1
ATOM 3660 C CA . GLY A 1 465 ? -10.764 -11.086 -26.260 1.00 51.91 465 GLY A CA 1
ATOM 3661 C C . GLY A 1 465 ? -12.291 -10.988 -26.362 1.00 51.91 465 GLY A C 1
ATOM 3662 O O . GLY A 1 465 ? -13.015 -11.338 -25.429 1.00 51.91 465 GLY A O 1
ATOM 3663 N N . GLY A 1 466 ? -12.793 -10.470 -27.486 1.00 50.84 466 GLY A N 1
ATOM 3664 C CA . GLY A 1 466 ? -14.223 -10.538 -27.787 1.00 50.84 466 GLY A CA 1
ATOM 3665 C C . GLY A 1 466 ? -14.614 -11.987 -28.064 1.00 50.84 466 GLY A C 1
ATOM 3666 O O . GLY A 1 466 ? -13.977 -12.631 -28.892 1.00 50.84 466 GLY A O 1
ATOM 3667 N N . VAL A 1 467 ? -15.637 -12.492 -27.376 1.00 54.25 467 VAL A N 1
ATOM 3668 C CA . VAL A 1 467 ? -16.245 -13.781 -27.721 1.00 54.25 467 VAL A CA 1
ATOM 3669 C C . VAL A 1 467 ? -17.203 -13.515 -28.876 1.00 54.25 467 VAL A C 1
ATOM 3671 O O . VAL A 1 467 ? -18.237 -12.864 -28.695 1.00 54.25 467 VAL A O 1
ATOM 3674 N N . GLY A 1 468 ? -16.811 -13.945 -30.072 1.00 52.28 468 GLY A N 1
ATOM 3675 C CA . GLY A 1 468 ? -17.671 -13.934 -31.242 1.00 52.28 468 GLY A CA 1
ATOM 3676 C C . GLY A 1 468 ? -18.596 -15.138 -31.160 1.00 52.28 468 GLY A C 1
ATOM 3677 O O . GLY A 1 468 ? -18.202 -16.259 -31.442 1.00 52.28 468 GLY A O 1
ATOM 3678 N N . PHE A 1 469 ? -19.849 -14.952 -30.763 1.00 54.91 469 PHE A N 1
ATOM 3679 C CA . PHE A 1 469 ? -20.851 -15.980 -31.048 1.00 54.91 469 PHE A CA 1
ATOM 3680 C C . PHE A 1 469 ? -21.236 -15.839 -32.511 1.00 54.91 469 PHE A C 1
ATOM 3682 O O . PHE A 1 469 ? -22.183 -15.121 -32.817 1.00 54.91 469 PHE A O 1
ATOM 3689 N N . ILE A 1 470 ? -20.434 -16.423 -33.405 1.00 50.66 470 ILE A N 1
ATOM 3690 C CA . ILE A 1 470 ? -20.591 -16.146 -34.829 1.00 50.66 470 ILE A CA 1
ATOM 3691 C C . ILE A 1 470 ? -21.824 -16.861 -35.383 1.00 50.66 470 ILE A C 1
ATOM 3693 O O . ILE A 1 470 ? -22.532 -16.208 -36.136 1.00 50.66 470 ILE A O 1
ATOM 3697 N N . ARG A 1 471 ? -22.141 -18.134 -35.068 1.00 57.94 471 ARG A N 1
ATOM 3698 C CA . ARG A 1 471 ? -23.259 -18.813 -35.774 1.00 57.94 471 ARG A CA 1
ATOM 3699 C C . ARG A 1 471 ? -23.989 -19.874 -34.958 1.00 57.94 471 ARG A C 1
ATOM 3701 O O . ARG A 1 471 ? -23.408 -20.886 -34.577 1.00 57.94 471 ARG A O 1
ATOM 3708 N N . ALA A 1 472 ? -25.295 -19.690 -34.791 1.00 56.62 472 ALA A N 1
ATOM 3709 C CA . ALA A 1 472 ? -26.225 -20.785 -34.542 1.00 56.62 472 ALA A CA 1
ATOM 3710 C C . ALA A 1 472 ? -26.898 -21.176 -35.864 1.00 56.62 472 ALA A C 1
ATOM 3712 O O . ALA A 1 472 ? -27.420 -20.314 -36.576 1.00 56.62 472 ALA A O 1
ATOM 3713 N N . VAL A 1 473 ? -26.857 -22.462 -36.200 1.00 58.81 473 VAL A N 1
ATOM 3714 C CA . VAL A 1 473 ? -27.310 -22.986 -37.488 1.00 58.81 473 VAL A CA 1
ATOM 3715 C C . VAL A 1 473 ? -28.483 -23.937 -37.265 1.00 58.81 473 VAL A C 1
ATOM 3717 O O . VAL A 1 473 ? -28.417 -24.819 -36.411 1.00 58.81 473 VAL A O 1
ATOM 3720 N N . ALA A 1 474 ? -29.569 -23.723 -38.008 1.00 59.28 474 ALA A N 1
ATOM 3721 C CA . ALA A 1 474 ? -30.745 -24.591 -38.018 1.00 59.28 474 ALA A CA 1
ATOM 3722 C C . ALA A 1 474 ? -31.297 -24.712 -39.444 1.00 59.28 474 ALA A C 1
ATOM 3724 O O . ALA A 1 474 ? -31.330 -23.717 -40.183 1.00 59.28 474 ALA A O 1
ATOM 3725 N N . ALA A 1 475 ? -31.782 -25.892 -39.825 1.00 58.88 475 ALA A N 1
ATOM 3726 C CA . ALA A 1 475 ? -32.562 -26.063 -41.031 1.00 58.88 475 ALA A CA 1
ATOM 3727 C C . ALA A 1 475 ? -34.017 -25.694 -40.716 1.00 58.88 475 ALA A C 1
ATOM 3729 O O . ALA A 1 475 ? -34.555 -25.898 -39.625 1.00 58.88 475 ALA A O 1
ATOM 3730 N N . ASN A 1 476 ? -34.680 -25.091 -41.697 1.00 55.72 476 ASN A N 1
ATOM 3731 C CA . ASN A 1 476 ? -36.141 -24.979 -41.717 1.00 55.72 476 ASN A CA 1
ATOM 3732 C C . ASN A 1 476 ? -36.794 -24.170 -40.564 1.00 55.72 476 ASN A C 1
ATOM 3734 O O . ASN A 1 476 ? -37.999 -24.281 -40.361 1.00 55.72 476 ASN A O 1
ATOM 3738 N N . LYS A 1 477 ? -36.043 -23.292 -39.870 1.00 51.72 477 LYS A N 1
ATOM 3739 C CA . LYS A 1 477 ? -36.510 -22.341 -38.824 1.00 51.72 477 LYS A CA 1
ATOM 3740 C C . LYS A 1 477 ? -36.960 -22.941 -37.475 1.00 51.72 477 LYS A C 1
ATOM 3742 O O . LYS A 1 477 ? -37.707 -22.288 -36.749 1.00 51.72 477 LYS A O 1
ATOM 3747 N N . ILE A 1 478 ? -36.519 -24.140 -37.091 1.00 49.50 478 ILE A N 1
ATOM 3748 C CA . ILE A 1 478 ? -37.068 -24.825 -35.905 1.00 49.50 478 ILE A CA 1
ATOM 3749 C C . ILE A 1 478 ? -36.047 -24.908 -34.755 1.00 49.50 478 ILE A C 1
ATOM 3751 O O . ILE A 1 478 ? -35.371 -25.911 -34.567 1.00 49.50 478 ILE A O 1
ATOM 3755 N N . LEU A 1 479 ? -35.978 -23.876 -33.915 1.00 50.81 479 LEU A N 1
ATOM 3756 C CA . LEU A 1 479 ? -35.402 -24.009 -32.570 1.00 50.81 479 LEU A CA 1
ATOM 3757 C C . LEU A 1 479 ? -36.457 -24.611 -31.636 1.00 50.81 479 LEU A C 1
ATOM 3759 O O . LEU A 1 479 ? -37.439 -23.936 -31.368 1.00 50.81 479 LEU A O 1
ATOM 3763 N N . ILE A 1 480 ? -36.286 -25.821 -31.100 1.00 48.12 480 ILE A N 1
ATOM 3764 C CA . ILE A 1 480 ? -37.290 -26.425 -30.202 1.00 48.12 480 ILE A CA 1
ATOM 3765 C C . ILE A 1 480 ? -36.872 -26.298 -28.731 1.00 48.12 480 ILE A C 1
ATOM 3767 O O . ILE A 1 480 ? -35.910 -26.934 -28.299 1.00 48.12 480 ILE A O 1
ATOM 3771 N N . ARG A 1 481 ? -37.655 -25.586 -27.908 1.00 43.75 481 ARG A N 1
ATOM 3772 C CA . ARG A 1 481 ? -37.615 -25.716 -26.436 1.00 43.75 481 ARG A CA 1
ATOM 3773 C C . ARG A 1 481 ? -38.899 -26.384 -25.967 1.00 43.75 481 ARG A C 1
ATOM 3775 O O . ARG A 1 481 ? -39.976 -25.854 -26.183 1.00 43.75 481 ARG A O 1
ATOM 3782 N N . ASN A 1 482 ? -38.798 -27.550 -25.325 1.00 48.59 482 ASN A N 1
ATOM 3783 C CA . ASN A 1 482 ? -39.963 -28.302 -24.827 1.00 48.59 482 ASN A CA 1
ATOM 3784 C C . ASN A 1 482 ? -41.062 -28.585 -25.881 1.00 48.59 482 ASN A C 1
ATOM 3786 O O . ASN A 1 482 ? -42.212 -28.789 -25.513 1.00 48.59 482 ASN A O 1
ATOM 3790 N N . GLY A 1 483 ? -40.723 -28.622 -27.173 1.00 46.75 483 GLY A N 1
ATOM 3791 C CA . GLY A 1 483 ? -41.690 -28.825 -28.260 1.00 46.75 483 GLY A CA 1
ATOM 3792 C C . GLY A 1 483 ? -42.150 -27.548 -28.976 1.00 46.75 483 GLY A C 1
ATOM 3793 O O . GLY A 1 483 ? -42.869 -27.669 -29.959 1.00 46.75 483 GLY A O 1
ATOM 3794 N N . GLU A 1 484 ? -41.719 -26.356 -28.549 1.00 41.56 484 GLU A N 1
ATOM 3795 C CA . GLU A 1 484 ? -42.130 -25.073 -29.143 1.00 41.56 484 GLU A CA 1
ATOM 3796 C C . GLU A 1 484 ? -40.993 -24.381 -29.908 1.00 41.56 484 GLU A C 1
ATOM 3798 O O . GLU A 1 484 ? -39.846 -24.374 -29.452 1.00 41.56 484 GLU A O 1
ATOM 3803 N N . THR A 1 485 ? -41.330 -23.787 -31.060 1.00 51.31 485 THR A N 1
ATOM 3804 C CA . THR A 1 485 ? -40.417 -23.029 -31.930 1.00 51.31 485 THR A CA 1
ATOM 3805 C C . THR A 1 485 ? -39.996 -21.707 -31.273 1.00 51.31 485 THR A C 1
ATOM 3807 O O . THR A 1 485 ? -40.843 -20.853 -31.022 1.00 51.31 485 THR A O 1
ATOM 3810 N N . LEU A 1 486 ? -38.700 -21.504 -31.014 1.00 50.38 486 LEU A N 1
ATOM 3811 C CA . LEU A 1 486 ? -38.155 -20.231 -30.532 1.00 50.38 486 LEU A CA 1
ATOM 3812 C C . LEU A 1 486 ? -37.946 -19.268 -31.709 1.00 50.38 486 LEU A C 1
ATOM 3814 O O . LEU A 1 486 ? -37.214 -19.576 -32.649 1.00 50.38 486 LEU A O 1
ATOM 3818 N N . ASP A 1 487 ? -38.558 -18.089 -31.631 1.00 53.25 487 ASP A N 1
ATOM 3819 C CA . ASP A 1 487 ? -38.293 -16.970 -32.539 1.00 53.25 487 ASP A CA 1
ATOM 3820 C C . ASP A 1 487 ? -36.938 -16.294 -32.225 1.00 53.25 487 ASP A C 1
ATOM 3822 O O . ASP A 1 487 ? -36.480 -16.276 -31.077 1.00 53.25 487 ASP A O 1
ATOM 3826 N N . GLN A 1 488 ? -36.307 -15.698 -33.245 1.00 50.28 488 GLN A N 1
ATOM 3827 C CA . GLN A 1 488 ? -35.027 -14.977 -33.162 1.00 50.28 488 GLN A CA 1
ATOM 3828 C C . GLN A 1 488 ? -35.040 -13.847 -32.120 1.00 50.28 488 GLN A C 1
ATOM 3830 O O . GLN A 1 488 ? -33.996 -13.481 -31.579 1.00 50.28 488 GLN A O 1
ATOM 3835 N N . SER A 1 489 ? -36.220 -13.314 -31.795 1.00 51.34 489 SER A N 1
ATOM 3836 C CA . SER A 1 489 ? -36.407 -12.257 -30.798 1.00 51.34 489 SER A CA 1
ATOM 3837 C C . SER A 1 489 ? -36.013 -12.652 -29.366 1.00 51.34 489 SER A C 1
ATOM 3839 O O . SER A 1 489 ? -35.783 -11.772 -28.534 1.00 51.34 489 SER A O 1
ATOM 3841 N N . HIS A 1 490 ? -35.875 -13.947 -29.060 1.00 50.28 490 HIS A N 1
ATOM 3842 C CA . HIS A 1 490 ? -35.575 -14.422 -27.705 1.00 50.28 490 HIS A CA 1
ATOM 3843 C C . HIS A 1 490 ? -34.082 -14.503 -27.352 1.00 50.28 490 HIS A C 1
ATOM 3845 O O . HIS A 1 490 ? -33.763 -14.719 -26.182 1.00 50.28 490 HIS A O 1
ATOM 3851 N N . LEU A 1 491 ? -33.162 -14.335 -28.313 1.00 52.72 491 LEU A N 1
ATOM 3852 C CA . LEU A 1 491 ? -31.725 -14.604 -28.124 1.00 52.72 491 LEU A CA 1
ATOM 3853 C C . LEU A 1 491 ? -30.843 -13.426 -28.568 1.00 52.72 491 LEU A C 1
ATOM 3855 O O . LEU A 1 491 ? -30.104 -13.525 -29.548 1.00 52.72 491 LEU A O 1
ATOM 3859 N N . PRO A 1 492 ? -30.899 -12.289 -27.850 1.00 50.75 492 PRO A N 1
ATOM 3860 C CA . PRO A 1 492 ? -30.137 -11.103 -28.214 1.00 50.75 492 PRO A CA 1
ATOM 3861 C C . PRO A 1 492 ? -28.623 -11.368 -28.175 1.00 50.75 492 PRO A C 1
ATOM 3863 O O . PRO A 1 492 ? -28.065 -11.748 -27.144 1.00 50.75 492 PRO A O 1
ATOM 3866 N N . GLY A 1 493 ? -27.949 -11.109 -29.300 1.00 50.47 493 GLY A N 1
ATOM 3867 C CA . GLY A 1 493 ? -26.491 -11.191 -29.425 1.00 50.47 493 GLY A CA 1
ATOM 3868 C C . GLY A 1 493 ? -25.936 -12.536 -29.906 1.00 50.47 493 GLY A C 1
ATOM 3869 O O . GLY A 1 493 ? -24.743 -12.771 -29.705 1.00 50.47 493 GLY A O 1
ATOM 3870 N N . ILE A 1 494 ? -26.758 -13.398 -30.509 1.00 55.12 494 ILE A N 1
ATOM 3871 C CA . ILE A 1 494 ? -26.331 -14.594 -31.251 1.00 55.12 494 ILE A CA 1
ATOM 3872 C C . ILE A 1 494 ? -26.755 -14.406 -32.712 1.00 55.12 494 ILE A C 1
ATOM 3874 O O . ILE A 1 494 ? -27.937 -14.184 -32.974 1.00 55.12 494 ILE A O 1
ATOM 3878 N N . ASP A 1 495 ? -25.813 -14.496 -33.649 1.00 55.69 495 ASP A N 1
ATOM 3879 C CA . ASP A 1 495 ? -26.123 -14.442 -35.079 1.00 55.69 495 ASP A CA 1
ATOM 3880 C C . ASP A 1 495 ? -26.656 -15.813 -35.548 1.00 55.69 495 ASP A C 1
ATOM 3882 O O . ASP A 1 495 ? -26.038 -16.860 -35.329 1.00 55.69 495 ASP A O 1
ATOM 3886 N N . TYR A 1 496 ? -27.842 -15.815 -36.166 1.00 57.72 496 TYR A N 1
ATOM 3887 C CA . TYR A 1 496 ? -28.531 -17.020 -36.641 1.00 57.72 496 TYR A CA 1
ATOM 3888 C C . TYR A 1 496 ? -28.413 -17.162 -38.155 1.00 57.72 496 TYR A C 1
ATOM 3890 O O . TYR A 1 496 ? -28.850 -16.285 -38.901 1.00 57.72 496 TYR A O 1
ATOM 3898 N N . HIS A 1 497 ? -27.893 -18.301 -38.608 1.00 59.72 497 HIS A N 1
ATOM 3899 C CA . HIS A 1 497 ? -27.847 -18.662 -40.019 1.00 59.72 497 HIS A CA 1
ATOM 3900 C C . HIS A 1 497 ? -28.849 -19.776 -40.302 1.00 59.72 497 HIS A C 1
ATOM 3902 O O . HIS A 1 497 ? -28.771 -20.869 -39.744 1.00 59.72 497 HIS A O 1
ATOM 3908 N N . PHE A 1 498 ? -29.796 -19.494 -41.193 1.00 60.38 498 PHE A N 1
ATOM 3909 C CA . PHE A 1 498 ? -30.702 -20.510 -41.709 1.00 60.38 498 PHE A CA 1
ATOM 3910 C C . PHE A 1 498 ? -30.127 -21.090 -42.986 1.00 60.38 498 PHE A C 1
ATOM 3912 O O . PHE A 1 498 ? -29.781 -20.348 -43.907 1.00 60.38 498 PHE A O 1
ATOM 3919 N N . ILE A 1 499 ? -30.069 -22.413 -43.044 1.00 60.50 499 ILE A N 1
ATOM 3920 C CA . ILE A 1 499 ? -29.752 -23.122 -44.277 1.00 60.50 499 ILE A CA 1
ATOM 3921 C C . ILE A 1 499 ? -31.062 -23.663 -44.818 1.00 60.50 499 ILE A C 1
ATOM 3923 O O . ILE A 1 499 ? -31.826 -24.322 -44.107 1.00 60.50 499 ILE A O 1
ATOM 3927 N N . GLU A 1 500 ? -31.340 -23.341 -46.075 1.00 59.06 500 GLU A N 1
ATOM 3928 C CA . GLU A 1 500 ? -32.514 -23.840 -46.773 1.00 59.06 500 GLU A CA 1
ATOM 3929 C C . GLU A 1 500 ? -32.295 -25.325 -47.090 1.00 59.06 500 GLU A C 1
ATOM 3931 O O . GLU A 1 500 ? -31.651 -25.699 -48.069 1.00 59.06 500 GLU A O 1
ATOM 3936 N N . GLY A 1 501 ? -32.768 -26.187 -46.191 1.00 59.97 501 GLY A N 1
ATOM 3937 C CA . GLY A 1 501 ? -32.846 -27.621 -46.424 1.00 59.97 501 GLY A CA 1
ATOM 3938 C C . GLY A 1 501 ? -34.071 -27.952 -47.273 1.00 59.97 501 GLY A C 1
ATOM 3939 O O . GLY A 1 501 ? -35.066 -27.228 -47.274 1.00 59.97 501 GLY A O 1
ATOM 3940 N N . LYS A 1 502 ? -34.048 -29.087 -47.979 1.00 56.62 502 LYS A N 1
ATOM 3941 C CA . LYS A 1 502 ? -35.309 -29.658 -48.476 1.00 56.62 502 LYS A CA 1
ATOM 3942 C C . LYS A 1 502 ? -36.157 -30.062 -47.268 1.00 56.62 502 LYS A C 1
ATOM 3944 O O . LYS A 1 502 ? -35.623 -30.591 -46.292 1.00 56.62 502 LYS A O 1
ATOM 3949 N N . GLU A 1 503 ? -37.462 -29.825 -47.337 1.00 53.19 503 GLU A N 1
ATOM 3950 C CA . GLU A 1 503 ? -38.405 -30.185 -46.276 1.00 53.19 503 GLU A CA 1
ATOM 3951 C C . GLU A 1 503 ? -38.207 -31.663 -45.870 1.00 53.19 503 GLU A C 1
ATOM 3953 O O . GLU A 1 503 ? -38.219 -32.559 -46.716 1.00 53.19 503 GLU A O 1
ATOM 3958 N N . GLY A 1 504 ? -37.930 -31.916 -44.585 1.00 53.38 504 GLY A N 1
ATOM 3959 C CA . GLY A 1 504 ? -37.656 -33.260 -44.054 1.00 53.38 504 GLY A CA 1
ATOM 3960 C C . GLY A 1 504 ? -36.192 -33.737 -44.085 1.00 53.38 504 GLY A C 1
ATOM 3961 O O . GLY A 1 504 ? -35.919 -34.836 -43.600 1.00 53.38 504 GLY A O 1
ATOM 3962 N N . VAL A 1 505 ? -35.241 -32.946 -44.594 1.00 55.06 505 VAL A N 1
ATOM 3963 C CA . VAL A 1 505 ? -33.799 -33.259 -44.521 1.00 55.06 505 VAL A CA 1
ATOM 3964 C C . VAL A 1 505 ? -33.214 -32.730 -43.210 1.00 55.06 505 VAL A C 1
ATOM 3966 O O . VAL A 1 505 ? -33.216 -31.527 -42.980 1.00 55.06 505 VAL A O 1
ATOM 3969 N N . LYS A 1 506 ? -32.705 -33.640 -42.369 1.00 54.66 506 LYS A N 1
ATOM 3970 C CA . LYS A 1 506 ? -32.147 -33.350 -41.032 1.00 54.66 506 LYS A CA 1
ATOM 3971 C C . LYS A 1 506 ? -30.670 -32.933 -41.003 1.00 54.66 506 LYS A C 1
ATOM 3973 O O . LYS A 1 506 ? -30.190 -32.571 -39.945 1.00 54.66 506 LYS A O 1
ATOM 3978 N N . ASN A 1 507 ? -29.953 -33.041 -42.122 1.00 61.59 507 ASN A N 1
ATOM 3979 C CA . ASN A 1 507 ? -28.483 -32.953 -42.132 1.00 61.59 507 ASN A CA 1
ATOM 3980 C C . ASN A 1 507 ? -27.958 -31.703 -42.860 1.00 61.59 507 ASN A C 1
ATOM 3982 O O . ASN A 1 507 ? -26.770 -31.605 -43.156 1.00 61.59 507 ASN A O 1
ATOM 3986 N N . ALA A 1 508 ? -28.830 -30.751 -43.206 1.00 64.69 508 ALA A N 1
ATOM 3987 C CA . ALA A 1 508 ? -28.422 -29.574 -43.976 1.00 64.69 508 ALA A CA 1
ATOM 3988 C C . ALA A 1 508 ? -27.451 -28.676 -43.186 1.00 64.69 508 ALA A C 1
ATOM 3990 O O . ALA A 1 508 ? -26.554 -28.075 -43.776 1.00 64.69 508 ALA A O 1
ATOM 3991 N N . CYS A 1 509 ? -27.603 -28.612 -41.858 1.00 69.00 509 CYS A N 1
ATOM 3992 C CA . CYS A 1 509 ? -26.658 -27.936 -40.972 1.00 69.00 509 CYS A CA 1
ATOM 3993 C C . CYS A 1 509 ? -25.291 -28.618 -40.955 1.00 69.00 509 CYS A C 1
ATOM 3995 O O . CYS A 1 509 ? -24.275 -27.927 -41.025 1.00 69.00 509 CYS A O 1
ATOM 3997 N N . ASP A 1 510 ? -25.266 -29.951 -40.951 1.00 72.75 510 ASP A N 1
ATOM 3998 C CA . ASP A 1 510 ? -24.020 -30.708 -40.883 1.00 72.75 510 ASP A CA 1
ATOM 3999 C C . ASP A 1 510 ? -23.146 -30.511 -42.113 1.00 72.75 510 ASP A C 1
ATOM 4001 O O . ASP A 1 510 ? -21.948 -30.249 -41.995 1.00 72.75 510 ASP A O 1
ATOM 4005 N N . ASP A 1 511 ? -23.745 -30.616 -43.299 1.00 73.44 511 ASP A N 1
ATOM 4006 C CA . ASP A 1 511 ? -23.026 -30.468 -44.564 1.00 73.44 511 ASP A CA 1
ATOM 4007 C C . ASP A 1 511 ? -22.440 -29.059 -44.707 1.00 73.44 511 ASP A C 1
ATOM 4009 O O . ASP A 1 511 ? -21.330 -28.876 -45.207 1.00 73.44 511 ASP A O 1
ATOM 4013 N N . TRP A 1 512 ? -23.158 -28.049 -44.218 1.00 74.75 512 TRP A N 1
ATOM 4014 C CA . TRP A 1 512 ? -22.690 -26.670 -44.239 1.00 74.75 512 TRP A CA 1
ATOM 4015 C C . TRP A 1 512 ? -21.540 -26.428 -43.257 1.00 74.75 512 TRP A C 1
ATOM 4017 O O . TRP A 1 512 ? -20.538 -25.828 -43.642 1.00 74.75 512 TRP A O 1
ATOM 4027 N N . ILE A 1 513 ? -21.629 -26.952 -42.027 1.00 74.12 513 ILE A N 1
ATOM 4028 C CA . ILE A 1 513 ? -20.536 -26.871 -41.044 1.00 74.12 513 ILE A CA 1
ATOM 4029 C C . ILE A 1 513 ? -19.286 -27.593 -41.571 1.00 74.12 513 ILE A C 1
ATOM 4031 O O . ILE A 1 513 ? -18.180 -27.071 -41.443 1.00 74.12 513 ILE A O 1
ATOM 4035 N N . LYS A 1 514 ? -19.444 -28.754 -42.221 1.00 75.56 514 LYS A N 1
ATOM 4036 C CA . LYS A 1 514 ? -18.330 -29.481 -42.857 1.00 75.56 514 LYS A CA 1
ATOM 4037 C C . LYS A 1 514 ? -17.659 -28.681 -43.964 1.00 75.56 514 LYS A C 1
ATOM 4039 O O . LYS A 1 514 ? -16.437 -28.707 -44.062 1.00 75.56 514 LYS A O 1
ATOM 4044 N N . ASN A 1 515 ? -18.430 -27.975 -44.788 1.00 77.12 515 ASN A N 1
ATOM 4045 C CA . ASN A 1 515 ? -17.862 -27.135 -45.841 1.00 77.12 515 ASN A CA 1
ATOM 4046 C C . ASN A 1 515 ? -17.021 -25.991 -45.258 1.00 77.12 515 ASN A C 1
ATOM 4048 O O . ASN A 1 515 ? -15.888 -25.814 -45.696 1.00 77.12 515 ASN A O 1
ATOM 4052 N N . ASP A 1 516 ? -17.511 -25.298 -44.223 1.00 75.44 516 ASP A N 1
ATOM 4053 C CA . ASP A 1 516 ? -16.744 -24.252 -43.526 1.00 75.44 516 ASP A CA 1
ATOM 4054 C C . ASP A 1 516 ? -15.441 -24.826 -42.921 1.00 75.44 516 ASP A C 1
ATOM 4056 O O . ASP A 1 516 ? -14.368 -24.250 -43.105 1.00 75.44 516 ASP A O 1
ATOM 4060 N N . ILE A 1 517 ? -15.499 -25.996 -42.267 1.00 74.19 517 ILE A N 1
ATOM 4061 C CA . ILE A 1 517 ? -14.315 -26.679 -41.706 1.00 74.19 517 ILE A CA 1
ATOM 4062 C C . ILE A 1 517 ? -13.309 -27.056 -42.803 1.00 74.19 517 ILE A C 1
ATOM 4064 O O . ILE A 1 517 ? -12.103 -26.866 -42.630 1.00 74.19 517 ILE A O 1
ATOM 4068 N N . ASN A 1 518 ? -13.782 -27.575 -43.938 1.00 77.12 518 ASN A N 1
ATOM 4069 C CA . ASN A 1 518 ? -12.928 -27.924 -45.072 1.00 77.12 518 ASN A CA 1
ATOM 4070 C C . ASN A 1 518 ? -12.260 -26.685 -45.677 1.00 77.12 518 ASN A C 1
ATOM 4072 O O . ASN A 1 518 ? -11.052 -26.700 -45.914 1.00 77.12 518 ASN A O 1
ATOM 4076 N N . ASP A 1 519 ? -13.004 -25.592 -45.842 1.00 75.25 519 ASP A N 1
ATOM 4077 C CA . ASP A 1 519 ? -12.460 -24.323 -46.325 1.00 75.25 519 ASP A CA 1
ATOM 4078 C C . ASP A 1 519 ? -11.398 -23.753 -45.372 1.00 75.25 519 ASP A C 1
ATOM 4080 O O . ASP A 1 519 ? -10.405 -23.185 -45.833 1.00 75.25 519 ASP A O 1
ATOM 4084 N N . TRP A 1 520 ? -11.555 -23.923 -44.054 1.00 74.12 520 TRP A N 1
ATOM 4085 C CA . TRP A 1 520 ? -10.526 -23.553 -43.070 1.00 74.12 520 TRP A CA 1
ATOM 4086 C C . TRP A 1 520 ? -9.302 -24.460 -43.146 1.00 74.12 520 TRP A C 1
ATOM 4088 O O . TRP A 1 520 ? -8.173 -23.976 -43.110 1.00 74.12 520 TRP A O 1
ATOM 4098 N N . ASN A 1 521 ? -9.503 -25.771 -43.289 1.00 70.75 521 ASN A N 1
ATOM 4099 C CA . ASN A 1 521 ? -8.409 -26.729 -43.448 1.00 70.75 521 ASN A CA 1
ATOM 4100 C C . ASN A 1 521 ? -7.578 -26.444 -44.709 1.00 70.75 521 ASN A C 1
ATOM 4102 O O . ASN A 1 521 ? -6.363 -26.659 -44.703 1.00 70.75 521 ASN A O 1
ATOM 4106 N N . GLU A 1 522 ? -8.202 -25.921 -45.763 1.00 75.31 522 GLU A N 1
ATOM 4107 C CA . GLU A 1 522 ? -7.554 -25.528 -47.018 1.00 75.31 522 GLU A CA 1
ATOM 4108 C C . GLU A 1 522 ? -7.114 -24.046 -47.059 1.00 75.31 522 GLU A C 1
ATOM 4110 O O . GLU A 1 522 ? -6.638 -23.591 -48.100 1.00 75.31 522 GLU A O 1
ATOM 4115 N N . ASP A 1 523 ? -7.250 -23.300 -45.951 1.00 66.50 523 ASP A N 1
ATOM 4116 C CA . ASP A 1 523 ? -6.942 -21.862 -45.814 1.00 66.50 523 ASP A CA 1
ATOM 4117 C C . ASP A 1 523 ? -7.636 -20.967 -46.870 1.00 66.50 523 ASP A C 1
ATOM 4119 O O . ASP A 1 523 ? -7.131 -19.915 -47.273 1.00 66.50 523 ASP A O 1
ATOM 4123 N N . ARG A 1 524 ? -8.823 -21.371 -47.340 1.00 61.34 524 ARG A N 1
ATOM 4124 C CA . ARG A 1 524 ? -9.575 -20.685 -48.407 1.00 61.34 524 ARG A CA 1
ATOM 4125 C C . ARG A 1 524 ? -10.496 -19.574 -47.909 1.00 61.34 524 ARG A C 1
ATOM 4127 O O . ARG A 1 524 ? -10.959 -18.770 -48.718 1.00 61.34 524 ARG A O 1
ATOM 4134 N N . SER A 1 525 ? -10.759 -19.498 -46.604 1.00 63.75 525 SER A N 1
ATOM 4135 C CA . SER A 1 525 ? -11.720 -18.549 -46.034 1.00 63.75 525 SER A CA 1
ATOM 4136 C C . SER A 1 525 ? -11.066 -17.411 -45.248 1.00 63.75 525 SER A C 1
ATOM 4138 O O . SER A 1 525 ? -10.274 -17.626 -44.328 1.00 63.75 525 SER A O 1
ATOM 4140 N N . SER A 1 526 ? -11.488 -16.173 -45.531 1.00 58.34 526 SER A N 1
ATOM 4141 C CA . SER A 1 526 ? -11.130 -14.988 -44.738 1.00 58.34 526 SER A CA 1
ATOM 4142 C C . SER A 1 526 ? -11.819 -14.935 -43.367 1.00 58.34 526 SER A C 1
ATOM 4144 O O . SER A 1 526 ? -11.521 -14.042 -42.576 1.00 58.34 526 SER A O 1
ATOM 4146 N N . SER A 1 527 ? -12.765 -15.842 -43.097 1.00 58.66 527 SER A N 1
ATOM 4147 C CA . SER A 1 527 ? -13.470 -15.961 -41.815 1.00 58.66 527 SER A CA 1
ATOM 4148 C C . SER A 1 527 ? -12.941 -17.097 -40.939 1.00 58.66 527 SER A C 1
ATOM 4150 O O . SER A 1 527 ? -13.630 -17.504 -40.009 1.00 58.66 527 SER A O 1
ATOM 4152 N N . THR A 1 528 ? -11.759 -17.635 -41.245 1.00 63.97 528 THR A N 1
ATOM 4153 C CA . THR A 1 528 ? -11.129 -18.676 -40.427 1.00 63.97 528 THR A CA 1
ATOM 4154 C C . THR A 1 528 ? -10.836 -18.122 -39.023 1.00 63.97 528 THR A C 1
ATOM 4156 O O . THR A 1 528 ? -10.157 -17.094 -38.907 1.00 63.97 528 THR A O 1
ATOM 4159 N N . PRO A 1 529 ? -11.362 -18.741 -37.950 1.00 61.50 529 PRO A N 1
ATOM 4160 C CA . PRO A 1 529 ? -11.171 -18.255 -36.588 1.00 61.50 529 PRO A CA 1
ATOM 4161 C C . PRO A 1 529 ? -9.738 -18.447 -36.102 1.00 61.50 529 PRO A C 1
ATOM 4163 O O . PRO A 1 529 ? -9.038 -19.353 -36.537 1.00 61.50 529 PRO A O 1
ATOM 4166 N N . GLN A 1 530 ? -9.330 -17.644 -35.117 1.00 58.78 530 GLN A N 1
ATOM 4167 C CA . GLN A 1 530 ? -8.062 -17.858 -34.409 1.00 58.78 530 GLN A CA 1
ATOM 4168 C C . GLN A 1 530 ? -8.188 -18.867 -33.256 1.00 58.78 530 GLN A C 1
ATOM 4170 O O . GLN A 1 530 ? -7.171 -19.312 -32.740 1.00 58.78 530 GLN A O 1
ATOM 4175 N N . ASN A 1 531 ? -9.410 -19.126 -32.772 1.00 63.69 531 ASN A N 1
ATOM 4176 C CA . ASN A 1 531 ? -9.786 -20.228 -31.879 1.00 63.69 531 ASN A CA 1
ATOM 4177 C C . ASN A 1 531 ? -11.251 -20.579 -32.168 1.00 63.69 531 ASN A C 1
ATOM 4179 O O . ASN A 1 531 ? -12.069 -19.671 -32.329 1.00 63.69 531 ASN A O 1
ATOM 4183 N N . ALA A 1 532 ? -11.604 -21.859 -32.169 1.00 64.31 532 ALA A N 1
ATOM 4184 C CA . ALA A 1 532 ? -12.949 -22.324 -32.480 1.00 64.31 532 ALA A CA 1
ATOM 4185 C C . ALA A 1 532 ? -13.571 -23.142 -31.342 1.00 64.31 532 ALA A C 1
ATOM 4187 O O . ALA A 1 532 ? -12.900 -23.817 -30.568 1.00 64.31 532 ALA A O 1
ATOM 4188 N N . MET A 1 533 ? -14.892 -23.110 -31.242 1.00 66.56 533 MET A N 1
ATOM 4189 C CA . MET A 1 533 ? -15.670 -23.982 -30.368 1.00 66.56 533 MET A CA 1
ATOM 4190 C C . MET A 1 533 ? -16.903 -24.440 -31.136 1.00 66.56 533 MET A C 1
ATOM 4192 O O . MET A 1 533 ? -17.762 -23.626 -31.447 1.00 66.56 533 MET A O 1
ATOM 4196 N N . LEU A 1 534 ? -17.002 -25.732 -31.430 1.00 66.88 534 LEU A N 1
ATOM 4197 C CA . LEU A 1 534 ? -18.177 -26.349 -32.027 1.00 66.88 534 LEU A CA 1
ATOM 4198 C C . LEU A 1 534 ? -19.006 -27.057 -30.950 1.00 66.88 534 LEU A C 1
ATOM 4200 O O . LEU A 1 534 ? -18.520 -27.891 -30.189 1.00 66.88 534 LEU A O 1
ATOM 4204 N N . ILE A 1 535 ? -20.294 -26.750 -30.908 1.00 65.38 535 ILE A N 1
ATOM 4205 C CA . ILE A 1 535 ? -21.288 -27.456 -30.107 1.00 65.38 535 ILE A CA 1
ATOM 4206 C C . ILE A 1 535 ? -22.224 -28.150 -31.090 1.00 65.38 535 ILE A C 1
ATOM 4208 O O . ILE A 1 535 ? -22.891 -27.473 -31.871 1.00 65.38 535 ILE A O 1
ATOM 4212 N N . SER A 1 536 ? -22.286 -29.477 -31.067 1.00 64.94 536 SER A N 1
ATOM 4213 C CA . SER A 1 536 ? -23.211 -30.231 -31.914 1.00 64.94 536 SER A CA 1
ATOM 4214 C C . SER A 1 536 ? -23.924 -31.319 -31.117 1.00 64.94 536 SER A C 1
ATOM 4216 O O . SER A 1 536 ? -23.478 -31.776 -30.067 1.00 64.94 536 SER A O 1
ATOM 4218 N N . GLY A 1 537 ? -25.086 -31.740 -31.600 1.00 56.56 537 GLY A N 1
ATOM 4219 C CA . GLY A 1 537 ? -25.710 -32.958 -31.104 1.00 56.56 537 GLY A CA 1
ATOM 4220 C C . GLY A 1 537 ? -24.962 -34.207 -31.553 1.00 56.56 537 GLY A C 1
ATOM 4221 O O . GLY A 1 537 ? -25.098 -35.249 -30.924 1.00 56.56 537 GLY A O 1
ATOM 4222 N N . ASP A 1 538 ? -24.138 -34.117 -32.589 1.00 59.59 538 ASP A N 1
ATOM 4223 C CA . ASP A 1 538 ? -23.651 -35.276 -33.313 1.00 59.59 538 ASP A CA 1
ATOM 4224 C C . ASP A 1 538 ? -22.131 -35.390 -33.164 1.00 59.59 538 ASP A C 1
ATOM 4226 O O . ASP A 1 538 ? -21.371 -34.475 -33.469 1.00 59.59 538 ASP A O 1
ATOM 4230 N N . GLY A 1 539 ? -21.651 -36.536 -32.672 1.00 56.28 539 GLY A N 1
ATOM 4231 C CA . GLY A 1 539 ? -20.214 -36.798 -32.467 1.00 56.28 539 GLY A CA 1
ATOM 4232 C C . GLY A 1 539 ? -19.401 -36.939 -33.760 1.00 56.28 539 GLY A C 1
ATOM 4233 O O . GLY A 1 539 ? -18.262 -37.385 -33.729 1.00 56.28 539 GLY A O 1
ATOM 4234 N N . TRP A 1 540 ? -19.990 -36.608 -34.909 1.00 61.91 540 TRP A N 1
ATOM 4235 C CA . TRP A 1 540 ? -19.421 -36.830 -36.237 1.00 61.91 540 TRP A CA 1
ATOM 4236 C C . TRP A 1 540 ? -18.333 -35.826 -36.634 1.00 61.91 540 TRP A C 1
ATOM 4238 O O . TRP A 1 540 ? -17.547 -36.129 -37.521 1.00 61.91 540 TRP A O 1
ATOM 4248 N N . PHE A 1 541 ? -18.257 -34.658 -35.991 1.00 62.47 541 PHE A N 1
ATOM 4249 C CA . PHE A 1 541 ? -17.306 -33.604 -36.375 1.00 62.47 541 PHE A CA 1
ATOM 4250 C C . PHE A 1 541 ? -15.913 -33.747 -35.746 1.00 62.47 541 PHE A C 1
ATOM 4252 O O . PHE A 1 541 ? -15.013 -32.981 -36.081 1.00 62.47 541 PHE A O 1
ATOM 4259 N N . GLU A 1 542 ? -15.713 -34.700 -34.830 1.00 59.66 542 GLU A N 1
ATOM 4260 C CA . GLU A 1 542 ? -14.449 -34.843 -34.091 1.00 59.66 542 GLU A CA 1
ATOM 4261 C C . GLU A 1 542 ? -13.254 -35.147 -35.005 1.00 59.66 542 GLU A C 1
ATOM 4263 O O . GLU A 1 542 ? -12.182 -34.573 -34.821 1.00 59.66 542 GLU A O 1
ATOM 4268 N N . SER A 1 543 ? -13.432 -36.000 -36.020 1.00 61.91 543 SER A N 1
ATOM 4269 C CA . SER A 1 543 ? -12.364 -36.335 -36.971 1.00 61.91 543 SER A CA 1
ATOM 4270 C C . SER A 1 543 ? -12.009 -35.179 -37.904 1.00 61.91 543 SER A C 1
ATOM 4272 O O . SER A 1 543 ? -10.840 -34.993 -38.233 1.00 61.91 543 SER A O 1
ATOM 4274 N N . ASP A 1 544 ? -13.007 -34.395 -38.313 1.00 63.56 544 ASP A N 1
ATOM 4275 C CA . ASP A 1 544 ? -12.846 -33.329 -39.308 1.00 63.56 544 ASP A CA 1
ATOM 4276 C C . ASP A 1 544 ? -12.204 -32.069 -38.693 1.00 63.56 544 ASP A C 1
ATOM 4278 O O . ASP A 1 544 ? -11.492 -31.319 -39.368 1.00 63.56 544 ASP A O 1
ATOM 4282 N N . LEU A 1 545 ? -12.402 -31.866 -37.385 1.00 60.31 545 LEU A N 1
ATOM 4283 C CA . LEU A 1 545 ? -11.878 -30.733 -36.616 1.00 60.31 545 LEU A CA 1
ATOM 4284 C C . LEU A 1 545 ? -10.454 -30.919 -36.085 1.00 60.31 545 LEU A C 1
ATOM 4286 O O . LEU A 1 545 ? -9.796 -29.920 -35.786 1.00 60.31 545 LEU A O 1
ATOM 4290 N N . GLY A 1 546 ? -9.956 -32.156 -35.994 1.00 59.31 546 GLY A N 1
ATOM 4291 C CA . GLY A 1 546 ? -8.599 -32.431 -35.505 1.00 59.31 546 GLY A CA 1
ATOM 4292 C C . GLY A 1 546 ? -7.514 -31.684 -36.293 1.00 59.31 546 GLY A C 1
ATOM 4293 O O . GLY A 1 546 ? -6.575 -31.160 -35.707 1.00 59.31 546 GLY A O 1
ATOM 4294 N N . ASN A 1 547 ? -7.693 -31.527 -37.608 1.00 59.12 547 ASN A N 1
ATOM 4295 C CA . ASN A 1 547 ? -6.742 -30.811 -38.468 1.00 59.12 547 ASN A CA 1
ATOM 4296 C C . ASN A 1 547 ? -6.792 -29.276 -38.309 1.00 59.12 547 ASN A C 1
ATOM 4298 O O . ASN A 1 547 ? -5.799 -28.597 -38.577 1.00 59.12 547 ASN A O 1
ATOM 4302 N N . VAL A 1 548 ? -7.922 -28.717 -37.853 1.00 58.38 548 VAL A N 1
ATOM 4303 C CA . VAL A 1 548 ? -8.073 -27.273 -37.588 1.00 58.38 548 VAL A CA 1
ATOM 4304 C C . VAL A 1 548 ? -7.319 -26.880 -36.311 1.00 58.38 548 VAL A C 1
ATOM 4306 O O . VAL A 1 548 ? -6.745 -25.789 -36.242 1.00 58.38 548 VAL A O 1
ATOM 4309 N N . GLN A 1 549 ? -7.278 -27.784 -35.324 1.00 55.72 549 GLN A N 1
ATOM 4310 C CA . GLN A 1 549 ? -6.624 -27.597 -34.023 1.00 55.72 549 GLN A CA 1
ATOM 4311 C C . GLN A 1 549 ? -5.113 -27.351 -34.148 1.00 55.72 549 GLN A C 1
ATOM 4313 O O . GLN A 1 549 ? -4.564 -26.490 -33.462 1.00 55.72 549 GLN A O 1
ATOM 4318 N N . ASP A 1 550 ? -4.446 -28.035 -35.078 1.00 55.53 550 ASP A N 1
ATOM 4319 C CA . ASP A 1 550 ? -3.003 -27.873 -35.301 1.00 55.53 550 ASP A CA 1
ATOM 4320 C C . ASP A 1 550 ? -2.639 -26.528 -35.959 1.00 55.53 550 ASP A C 1
ATOM 4322 O O . ASP A 1 550 ? -1.502 -26.063 -35.846 1.00 55.53 550 ASP A O 1
ATOM 4326 N N . LYS A 1 551 ? -3.594 -25.883 -36.644 1.00 55.59 551 LYS A N 1
ATOM 4327 C CA . LYS A 1 551 ? -3.363 -24.658 -37.429 1.00 55.59 551 LYS A CA 1
ATOM 4328 C C . LYS A 1 551 ? -3.779 -23.373 -36.715 1.00 55.59 551 LYS A C 1
ATOM 4330 O O . LYS A 1 551 ? -3.065 -22.376 -36.793 1.00 55.59 551 LYS A O 1
ATOM 4335 N N . ASN A 1 552 ? -4.928 -23.381 -36.038 1.00 52.59 552 ASN A N 1
ATOM 4336 C CA . ASN A 1 552 ? -5.632 -22.165 -35.616 1.00 52.59 552 ASN A CA 1
ATOM 4337 C C . ASN A 1 552 ? -6.016 -22.176 -34.130 1.00 52.59 552 ASN A C 1
ATOM 4339 O O . ASN A 1 552 ? -7.114 -21.775 -33.755 1.00 52.59 552 ASN A O 1
ATOM 4343 N N . GLY A 1 553 ? -5.103 -22.614 -33.263 1.00 51.81 553 GLY A N 1
ATOM 4344 C CA . GLY A 1 553 ? -5.310 -22.574 -31.817 1.00 51.81 553 GLY A CA 1
ATOM 4345 C C . GLY A 1 553 ? -6.340 -23.594 -31.316 1.00 51.81 553 GLY A C 1
ATOM 4346 O O . GLY A 1 553 ? -6.433 -24.711 -31.807 1.00 51.81 553 GLY A O 1
ATOM 4347 N N . PHE A 1 554 ? -7.078 -23.230 -30.269 1.00 51.50 554 PHE A N 1
ATOM 4348 C CA . PHE A 1 554 ? -7.955 -24.145 -29.529 1.00 51.50 554 PHE A CA 1
ATOM 4349 C C . PHE A 1 554 ? -9.221 -24.524 -30.316 1.00 51.50 554 PHE A C 1
ATOM 4351 O O . PHE A 1 554 ? -9.872 -23.636 -30.866 1.00 51.50 554 PHE A O 1
ATOM 4358 N N . VAL A 1 555 ? -9.607 -25.810 -30.297 1.00 52.50 555 VAL A N 1
ATOM 4359 C CA . VAL A 1 555 ? -10.872 -26.331 -30.850 1.00 52.50 555 VAL A CA 1
ATOM 4360 C C . VAL A 1 555 ? -11.595 -27.171 -29.791 1.00 52.50 555 VAL A C 1
ATOM 4362 O O . VAL A 1 555 ? -10.993 -28.066 -29.203 1.00 52.50 555 VAL A O 1
ATOM 4365 N N . MET A 1 556 ? -12.881 -26.902 -29.536 1.00 53.66 556 MET A N 1
ATOM 4366 C CA . MET A 1 556 ? -13.719 -27.713 -28.633 1.00 53.66 556 MET A CA 1
ATOM 4367 C C . MET A 1 556 ? -14.881 -28.358 -29.384 1.00 53.66 556 MET A C 1
ATOM 4369 O O . MET A 1 556 ? -15.536 -27.672 -30.159 1.00 53.66 556 MET A O 1
ATOM 4373 N N . THR A 1 557 ? -15.176 -29.629 -29.099 1.00 54.19 557 THR A N 1
ATOM 4374 C CA . THR A 1 557 ? -16.383 -30.335 -29.550 1.00 54.19 557 THR A CA 1
ATOM 4375 C C . THR A 1 557 ? -17.213 -30.816 -28.362 1.00 54.19 557 THR A C 1
ATOM 4377 O O . THR A 1 557 ? -16.704 -31.197 -27.305 1.00 54.19 557 THR A O 1
ATOM 4380 N N . CYS A 1 558 ? -18.528 -30.789 -28.523 1.00 53.72 558 CYS A N 1
ATOM 4381 C CA . CYS A 1 558 ? -19.504 -31.299 -27.569 1.00 53.72 558 CYS A CA 1
ATOM 4382 C C . CYS A 1 558 ? -20.516 -32.097 -28.395 1.00 53.72 558 CYS A C 1
ATOM 4384 O O . CYS A 1 558 ? -20.942 -31.559 -29.410 1.00 53.72 558 CYS A O 1
ATOM 4386 N N . SER A 1 559 ? -20.828 -33.345 -28.019 1.00 52.81 559 SER A N 1
ATOM 4387 C CA . SER A 1 559 ? -21.775 -34.248 -28.710 1.00 52.81 559 SER A CA 1
ATOM 4388 C C . SER A 1 559 ? -22.896 -34.719 -27.767 1.00 52.81 559 SER A C 1
ATOM 4390 O O . SER A 1 559 ? -22.717 -34.670 -26.547 1.00 52.81 559 SER A O 1
ATOM 4392 N N . ARG A 1 560 ? -24.041 -35.198 -28.298 1.00 48.47 560 ARG A N 1
ATOM 4393 C CA . ARG A 1 560 ? -25.266 -35.607 -27.554 1.00 48.47 560 ARG A CA 1
ATOM 4394 C C . ARG A 1 560 ? -25.010 -36.416 -26.292 1.00 48.47 560 ARG A C 1
ATOM 4396 O O . ARG A 1 560 ? -25.674 -36.198 -25.281 1.00 48.47 560 ARG A O 1
ATOM 4403 N N . ASP A 1 561 ? -24.093 -37.369 -26.398 1.00 46.38 561 ASP A N 1
ATOM 4404 C CA . ASP A 1 561 ? -23.822 -38.365 -25.363 1.00 46.38 561 ASP A CA 1
ATOM 4405 C C . ASP A 1 561 ? -22.598 -37.990 -24.512 1.00 46.38 561 ASP A C 1
ATOM 4407 O O . ASP A 1 561 ? -22.332 -38.622 -23.491 1.00 46.38 561 ASP A O 1
ATOM 4411 N N . GLN A 1 562 ? -21.873 -36.931 -24.897 1.00 47.94 562 GLN A N 1
ATOM 4412 C CA . GLN A 1 562 ? -20.641 -36.473 -24.252 1.00 47.94 562 GLN A CA 1
ATOM 4413 C C . GLN A 1 562 ? -20.668 -34.997 -23.858 1.00 47.94 562 GLN A C 1
ATOM 4415 O O . GLN A 1 562 ? -19.606 -34.441 -23.567 1.00 47.94 562 GLN A O 1
ATOM 4420 N N . CYS A 1 563 ? -21.849 -34.368 -23.760 1.00 42.72 563 CYS A N 1
ATOM 4421 C CA . CYS A 1 563 ? -21.984 -32.959 -23.364 1.00 42.72 563 CYS A CA 1
ATOM 4422 C C . CYS A 1 563 ? -21.236 -32.579 -22.071 1.00 42.72 563 CYS A C 1
ATOM 4424 O O . CYS A 1 563 ? -21.088 -31.397 -21.762 1.00 42.72 563 CYS A O 1
ATOM 4426 N N . PHE A 1 564 ? -20.752 -33.575 -21.323 1.00 45.41 564 PHE A N 1
ATOM 4427 C CA . PHE A 1 564 ? -20.171 -33.459 -20.002 1.00 45.41 564 PHE A CA 1
ATOM 4428 C C . PHE A 1 564 ? -18.846 -34.217 -19.805 1.00 45.41 564 PHE A C 1
ATOM 4430 O O . PHE A 1 564 ? -18.442 -34.386 -18.656 1.00 45.41 564 PHE A O 1
ATOM 4437 N N . SER A 1 565 ? -18.154 -34.671 -20.862 1.00 35.81 565 SER A N 1
ATOM 4438 C CA . SER A 1 565 ? -16.883 -35.404 -20.678 1.00 35.81 565 SER A CA 1
ATOM 4439 C C . SER A 1 565 ? -15.797 -35.235 -21.744 1.00 35.81 565 SER A C 1
ATOM 4441 O O . SER A 1 565 ? -14.732 -35.835 -21.575 1.00 35.81 565 SER A O 1
ATOM 4443 N N . THR A 1 566 ? -16.003 -34.473 -22.824 1.00 39.53 566 THR A N 1
ATOM 4444 C CA . THR A 1 566 ? -14.934 -34.251 -23.812 1.00 39.53 566 THR A CA 1
ATOM 4445 C C . THR A 1 566 ? -13.796 -33.443 -23.193 1.00 39.53 566 THR A C 1
ATOM 4447 O O . THR A 1 566 ? -13.979 -32.328 -22.707 1.00 39.53 566 THR A O 1
ATOM 4450 N N . LYS A 1 567 ? -12.620 -34.074 -23.143 1.00 40.12 567 LYS A N 1
ATOM 4451 C CA . LYS A 1 567 ? -11.409 -33.568 -22.498 1.00 40.12 567 LYS A CA 1
ATOM 4452 C C . LYS A 1 567 ? -10.744 -32.523 -23.387 1.00 40.12 567 LYS A C 1
ATOM 4454 O O . LYS A 1 567 ? -10.454 -32.799 -24.547 1.00 40.12 567 LYS A O 1
ATOM 4459 N N . ILE A 1 568 ? -10.449 -31.359 -22.818 1.00 41.81 568 ILE A N 1
ATOM 4460 C CA . ILE A 1 568 ? -9.513 -30.400 -23.413 1.00 41.81 568 ILE A CA 1
ATOM 4461 C C . ILE A 1 568 ? -8.116 -31.015 -23.427 1.00 41.81 568 ILE A C 1
ATOM 4463 O O . ILE A 1 568 ? -7.544 -31.226 -22.361 1.00 41.81 568 ILE A O 1
ATOM 4467 N N . ASN A 1 569 ? -7.546 -31.228 -24.610 1.00 38.72 569 ASN A N 1
ATOM 4468 C CA . ASN A 1 569 ? -6.097 -31.308 -24.732 1.00 38.72 569 ASN A CA 1
ATOM 4469 C C . ASN A 1 569 ? -5.550 -29.891 -24.972 1.00 38.72 569 ASN A C 1
ATOM 4471 O O . ASN A 1 569 ? -5.939 -29.206 -25.917 1.00 38.72 569 ASN A O 1
ATOM 4475 N N . ASP A 1 570 ? -4.657 -29.498 -24.065 1.00 42.03 570 ASP A N 1
ATOM 4476 C CA . ASP A 1 570 ? -3.762 -28.337 -24.065 1.00 42.03 570 ASP A CA 1
ATOM 4477 C C . ASP A 1 570 ? -4.297 -26.947 -23.677 1.00 42.03 570 ASP A C 1
ATOM 4479 O O . ASP A 1 570 ? -4.298 -25.983 -24.440 1.00 42.03 570 ASP A O 1
ATOM 4483 N N . PHE A 1 571 ? -4.514 -26.800 -22.364 1.00 37.12 571 PHE A N 1
ATOM 4484 C CA . PHE A 1 571 ? -4.056 -25.635 -21.596 1.00 37.12 571 PHE A CA 1
ATOM 4485 C C . PHE A 1 571 ? -3.175 -26.102 -20.426 1.00 37.12 571 PHE A C 1
ATOM 4487 O O . PHE A 1 571 ? -3.658 -26.302 -19.318 1.00 37.12 571 PHE A O 1
ATOM 4494 N N . GLY A 1 572 ? -1.870 -26.286 -20.650 1.00 36.91 572 GLY A N 1
ATOM 4495 C CA . GLY A 1 572 ? -0.923 -26.533 -19.551 1.00 36.91 572 GLY A CA 1
ATOM 4496 C C . GLY A 1 572 ? -1.129 -27.849 -18.788 1.00 36.91 572 GLY A C 1
ATOM 4497 O O . GLY A 1 572 ? -1.006 -27.851 -17.568 1.00 36.91 572 GLY A O 1
ATOM 4498 N N . ASN A 1 573 ? -1.389 -28.954 -19.500 1.00 38.09 573 ASN A N 1
ATOM 4499 C CA . ASN A 1 573 ? -1.587 -30.307 -18.949 1.00 38.09 573 ASN A CA 1
ATOM 4500 C C . ASN A 1 573 ? -2.839 -30.511 -18.067 1.00 38.09 573 ASN A C 1
ATOM 4502 O O . ASN A 1 573 ? -2.863 -31.439 -17.259 1.00 38.09 573 ASN A O 1
ATOM 4506 N N . GLU A 1 574 ? -3.897 -29.709 -18.221 1.00 38.56 574 GLU A N 1
ATOM 4507 C CA . GLU A 1 574 ? -5.168 -29.931 -17.516 1.00 38.56 574 GLU A CA 1
ATOM 4508 C C . GLU A 1 574 ? -6.358 -30.107 -18.476 1.00 38.56 574 GLU A C 1
ATOM 4510 O O . GLU A 1 574 ? -6.533 -29.336 -19.417 1.00 38.56 574 GLU A O 1
ATOM 4515 N N . ASN A 1 575 ? -7.197 -31.117 -18.199 1.00 43.97 575 ASN A N 1
ATOM 4516 C CA . ASN A 1 575 ? -8.419 -31.435 -18.950 1.00 43.97 575 ASN A CA 1
ATOM 4517 C C . ASN A 1 575 ? -9.615 -30.670 -18.358 1.00 43.97 575 ASN A C 1
ATOM 4519 O O . ASN A 1 575 ? -9.924 -30.885 -17.185 1.00 43.97 575 ASN A O 1
ATOM 4523 N N . TRP A 1 576 ? -10.320 -29.833 -19.127 1.00 50.81 576 TRP A N 1
ATOM 4524 C CA . TRP A 1 576 ? -11.558 -29.165 -18.670 1.00 50.81 576 TRP A CA 1
ATOM 4525 C C . TRP A 1 576 ? -12.765 -29.552 -19.536 1.00 50.81 576 TRP A C 1
ATOM 4527 O O . TRP A 1 576 ? -12.589 -30.023 -20.657 1.00 50.81 576 TRP A O 1
ATOM 4537 N N . GLY A 1 577 ? -13.983 -29.371 -19.016 1.00 55.69 577 GLY A N 1
ATOM 4538 C CA . GLY A 1 577 ? -15.241 -29.604 -19.738 1.00 55.69 577 GLY A CA 1
ATOM 4539 C C . GLY A 1 577 ? -16.130 -28.357 -19.850 1.00 55.69 577 GLY A C 1
ATOM 4540 O O . GLY A 1 577 ? -15.924 -27.348 -19.175 1.00 55.69 577 GLY A O 1
ATOM 4541 N N . LEU A 1 578 ? -17.181 -28.434 -20.676 1.00 56.09 578 LEU A N 1
ATOM 4542 C CA . LEU A 1 578 ? -18.136 -27.336 -20.909 1.00 56.09 578 LEU A CA 1
ATOM 4543 C C . LEU A 1 578 ? -18.812 -26.833 -19.613 1.00 56.09 578 LEU A C 1
ATOM 4545 O O . LEU A 1 578 ? -19.056 -25.635 -19.465 1.00 56.09 578 LEU A O 1
ATOM 4549 N N . PHE A 1 579 ? -19.061 -27.716 -18.639 1.00 57.97 579 PHE A N 1
ATOM 4550 C CA . PHE A 1 579 ? -19.599 -27.334 -17.325 1.00 57.97 579 PHE A CA 1
ATOM 4551 C C . PHE A 1 579 ? -18.651 -26.453 -16.507 1.00 57.97 579 PHE A C 1
ATOM 4553 O O . PHE A 1 579 ? -19.114 -25.553 -15.802 1.00 57.97 579 PHE A O 1
ATOM 4560 N N . ASP A 1 580 ? -17.340 -26.671 -16.618 1.00 57.38 580 ASP A N 1
ATOM 4561 C CA . ASP A 1 580 ? -16.345 -25.866 -15.904 1.00 57.38 580 ASP A CA 1
ATOM 4562 C C . ASP A 1 580 ? -16.329 -24.421 -16.420 1.00 57.38 580 ASP A C 1
ATOM 4564 O O . ASP A 1 580 ? -16.032 -23.487 -15.671 1.00 57.38 580 ASP A O 1
ATOM 4568 N N . LEU A 1 581 ? -16.693 -24.231 -17.694 1.00 59.06 581 LEU A N 1
ATOM 4569 C CA . LEU A 1 581 ? -16.804 -22.926 -18.343 1.00 59.06 581 LEU A CA 1
ATOM 4570 C C . LEU A 1 581 ? -18.154 -22.247 -18.078 1.00 59.06 581 LEU A C 1
ATOM 4572 O O . LEU A 1 581 ? -18.197 -21.034 -17.884 1.00 59.06 581 LEU A O 1
ATOM 4576 N N . LEU A 1 582 ? -19.258 -22.998 -18.055 1.00 58.44 582 LEU A N 1
ATOM 4577 C CA . LEU A 1 582 ? -20.603 -22.429 -17.892 1.00 58.44 582 LEU A CA 1
ATOM 4578 C C . LEU A 1 582 ? -21.000 -22.167 -16.429 1.00 58.44 582 LEU A C 1
ATOM 4580 O O . LEU A 1 582 ? -21.895 -21.353 -16.188 1.00 58.44 582 LEU A O 1
ATOM 4584 N N . GLY A 1 583 ? -20.308 -22.786 -15.468 1.00 55.28 583 GLY A N 1
ATOM 4585 C CA . GLY A 1 583 ? -20.655 -22.747 -14.048 1.00 55.28 583 GLY A CA 1
ATOM 4586 C C . GLY A 1 583 ? -21.696 -23.815 -13.699 1.00 55.28 583 GLY A C 1
ATOM 4587 O O . GLY A 1 583 ? -22.642 -24.031 -14.448 1.00 55.28 583 GLY A O 1
ATOM 4588 N N . LYS A 1 584 ? -21.500 -24.497 -12.564 1.00 44.59 584 LYS A N 1
ATOM 4589 C CA . LYS A 1 584 ? -22.263 -25.673 -12.093 1.00 44.59 584 LYS A CA 1
ATOM 4590 C C . LYS A 1 584 ? -23.737 -25.420 -11.686 1.00 44.59 584 LYS A C 1
ATOM 4592 O O . LYS A 1 584 ? -24.250 -26.179 -10.872 1.00 44.59 584 LYS A O 1
ATOM 4597 N N . GLU A 1 585 ? -24.409 -24.387 -12.192 1.00 35.78 585 GLU A N 1
ATOM 4598 C CA . GLU A 1 585 ? -25.829 -24.137 -11.854 1.00 35.78 585 GLU A CA 1
ATOM 4599 C C . GLU A 1 585 ? -26.815 -24.880 -12.755 1.00 35.78 585 GLU A C 1
ATOM 4601 O O . GLU A 1 585 ? -26.842 -24.593 -13.980 1.00 35.78 585 GLU A O 1
#

Mean predicted aligned error: 15.67 Å

Sequence (585 aa):
MELEEELESVNATITSVKAELMEGAKTTLLLLIGLSSGQEVKATFPGGCEADLAPVVSWVNDILGPKIHGTQPACDHGHIDELITEQFENSKKRKLPDPEKIPDNLKKLASLVLSLAVCKAGASVLGVSVFKRIASLCGDSKKFYSPIPSFKLINASNDLAFMIIPALAQTFEKALNMAAEVYEELKSLIKERNVGATLRESGELYIDLPVIESYLNLLNSAIDRAKYKGMVGIGIDVSASRTYNVANKIYAGTLFRPRNISGSDILHMYNQYIKERSVISIEDAFHQSDKSSYAMLEETEVQIVHPKKLILGAALLKSKKTPQVLLWKLEQSTTLSQCIRNCNNAKKDGWEVILRDEGRFFQEFVYDLCIGMQLGQIKTGAPSDPKHYYRVVEIESDELKEDGIYRGATFRKPVLFSQFRSKWNRSAKTDVWWDVENTKFPRGSDPSKFRQRLERGLRKKGFTGGVGFIRAVAANKILIRNGETLDQSHLPGIDYHFIEGKEGVKNACDDWIKNDINDWNEDRSSSTPQNAMLISGDGWFESDLGNVQDKNGFVMTCSRDQCFSTKINDFGNENWGLFDLLGKE

Secondary structure (DSSP, 8-state):
-HHHHHHHHHT--EEEEEEEEETTEEEEEEEEEEETTS-EEEEEEE--TT---HHHHHIIIIIIHHHHTT--TTT-HHHHHHHHHHHHHHHHTT-S--TT---HHHHHHHHHHHHHHHHHHHHHHTT--HHHHHHHHHT--S---PPEEEEEEEE-GGG-EEEEE-TT-SSHHHHHHHHHHHHHHHHHHHHHTT--EEE-TTSPEEE--SSHHHHHHHHHHHHHHTT-BTTBEEEEE--GGGGEETTTTEEESSSSSSSEE-HHHHHHHHHHHHHHS-EEEEES-S-TT-HHHHHHHTT-SSEEEEEGGGGGGGGG---SSS-EEEEEEGGG-SSHHHHHHHHHHHHHTT-EEEEEP-S-S-HHHHHHHHHHTT--EEEE--TT-GGGGHHHHHIIIIIITTT---SGGGSSSSSHHHHHHHHH-----EEEEEE-SSPPPPTT--GGGHHHHHHHHHHHTT--S-EEEEEEEEETT--EETTEEPPGGG-TT--EEEE-PPTT-S-HHHHHHHHHHHHHHTT--TT--SEEEEE-S-GGGHHHHHHHHTTSS-EEEE-TTTTTTPPPP-STT----HHHHH---